Protein AF-A0AA43RHW3-F1 (afdb_monomer_lite)

Secondary structure (DSSP, 8-state):
-----------------SSTTHHHHHHHHHHHHTTT-HHHHHHHHHT--S-HHHHHHHHHHHHHHHHHHHHTT-HHHHHHHHTT--STTHHHHHHHHHHHHHHHHSSHHHHHHHHHHHHHHHHHHHTSTT--HHHHHHHHHHHHGGGGG---S-HHHHHHHHHHHHHHHHHHHHTT-SSHHHHHHHHHHHHHHHHHHHHHHHHHH-TTTT-HHHIIIIITTHHHHHHHHHHHHHHHHHHHHHHHH-S--EEETTEEEEEEE--SSEEEEEEEEEEEE-TTS-EEEEEEEEEEEE-TT-EEEEEEE-S-GGG--EEEEEEEEEEEEEPPP-----HH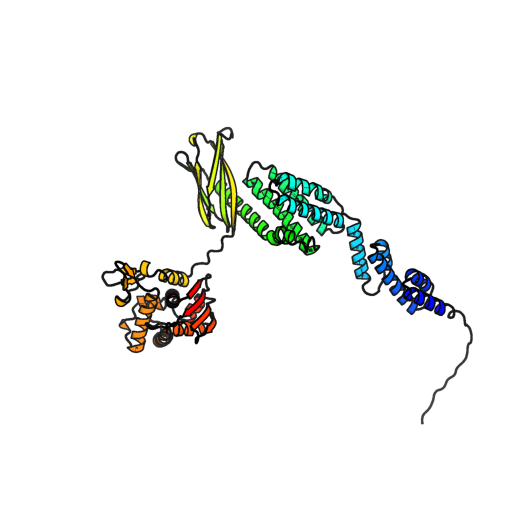HHHHHHHHTGGGGEEEETTEEEETTEEE-GGG-EEETTEEE--TTHHHHHHHHHHHHHHHH--GGG--HHHHHHHHSSSS--TTHHHHHHHHHTTSSTT--HHHHHHHHTTSTTEEEEEETTTTEEEEEES-HHHHHHHHT--HHHHHHHHHHHTTSSEEEEE-SS-EEEEEE-----

Organism: NCBI:txid1944646

pLDDT: mean 90.7, std 13.12, range [27.31, 98.81]

Structure (mmCIF, N/CA/C/O backbone):
data_AF-A0AA43RHW3-F1
#
_entry.id   AF-A0AA43RHW3-F1
#
loop_
_atom_site.group_PDB
_atom_site.id
_atom_site.type_symbol
_atom_site.label_atom_id
_atom_site.label_alt_id
_atom_site.label_comp_id
_atom_site.label_asym_id
_atom_site.label_entity_id
_atom_site.label_seq_id
_atom_site.pdbx_PDB_ins_code
_atom_site.Cartn_x
_atom_site.Cartn_y
_atom_site.Cartn_z
_atom_site.occupancy
_atom_site.B_iso_or_equiv
_atom_site.auth_seq_id
_atom_site.auth_comp_id
_atom_site.auth_asym_id
_atom_site.auth_atom_id
_atom_site.pdbx_PDB_model_num
ATOM 1 N N . MET A 1 1 ? -77.379 -46.612 31.867 1.00 31.59 1 MET A N 1
ATOM 2 C CA . MET A 1 1 ? -76.423 -47.727 31.652 1.00 31.59 1 MET A CA 1
ATOM 3 C C . MET A 1 1 ? -75.062 -47.094 31.439 1.00 31.59 1 MET A C 1
ATOM 5 O O . MET A 1 1 ? -74.975 -46.286 30.538 1.00 31.59 1 MET A O 1
ATOM 9 N N . LYS A 1 2 ? -74.001 -47.296 32.211 1.00 32.94 2 LYS A N 1
ATOM 10 C CA . LYS A 1 2 ? -73.624 -48.220 33.291 1.00 32.94 2 LYS A CA 1
ATOM 11 C C . LYS A 1 2 ? -72.608 -47.404 34.123 1.00 32.94 2 LYS A C 1
ATOM 13 O O . LYS A 1 2 ? -71.744 -46.768 33.540 1.00 32.94 2 LYS A O 1
ATOM 18 N N . SER A 1 3 ? -72.906 -47.149 35.397 1.00 27.31 3 SER A N 1
ATOM 19 C CA . SER A 1 3 ? -72.198 -47.741 36.552 1.00 27.31 3 SER A CA 1
ATOM 20 C C . SER A 1 3 ? -70.749 -47.227 36.695 1.00 27.31 3 SER A C 1
ATOM 22 O O . SER A 1 3 ? -69.872 -47.652 35.960 1.00 27.31 3 SER A O 1
ATOM 24 N N . SER A 1 4 ? -70.497 -46.189 37.498 1.00 28.17 4 SER A N 1
ATOM 25 C CA . SER A 1 4 ? -70.355 -46.209 38.971 1.00 28.17 4 SER A CA 1
ATOM 26 C C . SER A 1 4 ? -68.934 -46.539 39.436 1.00 28.17 4 SER A C 1
ATOM 28 O O . SER A 1 4 ? -68.529 -47.690 39.323 1.00 28.17 4 SER A O 1
ATOM 30 N N . LEU A 1 5 ? -68.274 -45.594 40.113 1.00 28.06 5 LEU A N 1
ATOM 31 C CA . LEU A 1 5 ? -67.716 -45.865 41.440 1.00 28.06 5 LEU A CA 1
ATOM 32 C C . LEU A 1 5 ? -67.494 -44.557 42.218 1.00 28.06 5 LEU A C 1
ATOM 34 O O . LEU A 1 5 ? -66.748 -43.679 41.802 1.00 28.06 5 LEU A O 1
ATOM 38 N N . ARG A 1 6 ? -68.202 -44.440 43.345 1.00 36.53 6 ARG A N 1
ATOM 39 C CA . ARG A 1 6 ? -67.939 -43.512 44.454 1.00 36.53 6 ARG A CA 1
ATOM 40 C C . ARG A 1 6 ? -66.953 -44.187 45.412 1.00 36.53 6 ARG A C 1
ATOM 42 O O . ARG A 1 6 ? -67.079 -45.395 45.555 1.00 36.53 6 ARG A O 1
ATOM 49 N N . ILE A 1 7 ? -66.120 -43.414 46.116 1.00 33.03 7 ILE A N 1
ATOM 50 C CA . ILE A 1 7 ? -65.683 -43.563 47.532 1.00 33.03 7 ILE A CA 1
ATOM 51 C C . ILE A 1 7 ? -64.914 -42.255 47.860 1.00 33.03 7 ILE A C 1
ATOM 53 O O . ILE A 1 7 ? -63.905 -41.983 47.227 1.00 33.03 7 ILE A O 1
ATOM 57 N N . VAL A 1 8 ? -65.536 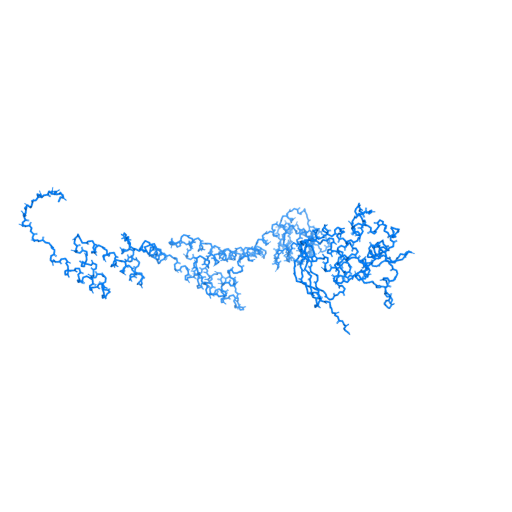-41.245 48.487 1.00 30.84 8 VAL A N 1
ATOM 58 C CA . VAL A 1 8 ? -65.712 -40.968 49.940 1.00 30.84 8 VAL A CA 1
ATOM 59 C C . VAL A 1 8 ? -64.567 -40.110 50.526 1.00 30.84 8 VAL A C 1
ATOM 61 O O . VAL A 1 8 ? -63.441 -40.560 50.681 1.00 30.84 8 VAL A O 1
ATOM 64 N N . PHE A 1 9 ? -64.935 -38.864 50.855 1.00 43.44 9 PHE A N 1
ATOM 65 C CA . PHE A 1 9 ? -64.281 -37.873 51.736 1.00 43.44 9 PHE A CA 1
ATOM 66 C C . PHE A 1 9 ? -63.981 -38.464 53.137 1.00 43.44 9 PHE A C 1
ATOM 68 O O . PHE A 1 9 ? -64.779 -39.292 53.586 1.00 43.44 9 PHE A O 1
ATOM 75 N N . PRO A 1 10 ? -62.952 -38.005 53.891 1.00 41.19 10 PRO A N 1
ATOM 76 C CA . PRO A 1 10 ? -63.237 -36.913 54.838 1.00 41.19 10 PRO A CA 1
ATOM 77 C C . PRO A 1 10 ? -62.076 -35.950 55.206 1.00 41.19 10 PRO A C 1
ATOM 79 O O . PRO A 1 10 ? -60.947 -36.352 55.450 1.00 41.19 10 PRO A O 1
ATOM 82 N N . VAL A 1 11 ? -62.439 -34.664 55.317 1.00 40.78 11 VAL A N 1
ATOM 83 C CA . VAL A 1 11 ? -62.154 -33.704 56.410 1.00 40.78 11 VAL A CA 1
ATOM 84 C C . VAL A 1 11 ? -60.831 -33.846 57.187 1.00 40.78 11 VAL A C 1
ATOM 86 O O . VAL A 1 11 ? -60.722 -34.705 58.057 1.00 40.78 11 VAL A O 1
ATOM 89 N N . LEU A 1 12 ? -59.942 -32.848 57.061 1.00 32.72 12 LEU A N 1
ATOM 90 C CA . LEU A 1 12 ? -59.307 -32.245 58.240 1.00 32.72 12 LEU A CA 1
ATOM 91 C C . LEU A 1 12 ? -58.990 -30.757 58.018 1.00 32.72 12 LEU A C 1
ATOM 93 O O . LEU A 1 12 ? -58.254 -30.364 57.120 1.00 32.72 12 LEU A O 1
ATOM 97 N N . LEU A 1 13 ? -59.609 -29.944 58.865 1.00 44.69 13 LEU A N 1
ATOM 98 C CA . LEU A 1 13 ? -59.435 -28.512 59.041 1.00 44.69 13 LEU A CA 1
ATOM 99 C C . LEU A 1 13 ? -58.277 -28.296 60.035 1.00 44.69 13 LEU A C 1
ATOM 101 O O . LEU A 1 13 ? -58.455 -28.672 61.187 1.00 44.69 13 LEU A O 1
ATOM 105 N N . LEU A 1 14 ? -57.128 -27.756 59.600 1.00 35.38 14 LEU A N 1
ATOM 106 C CA . LEU A 1 14 ? -56.044 -27.093 60.376 1.00 35.38 14 LEU A CA 1
ATOM 107 C C . LEU A 1 14 ? -54.807 -27.033 59.445 1.00 35.38 14 LEU A C 1
ATOM 109 O O . LEU A 1 14 ? -54.350 -28.079 59.015 1.00 35.38 14 LEU A O 1
ATOM 113 N N . ALA A 1 15 ? -54.198 -25.918 59.049 1.00 34.09 15 ALA A N 1
ATOM 114 C CA . ALA A 1 15 ? -54.135 -24.596 59.637 1.00 34.09 15 ALA A CA 1
ATOM 115 C C . ALA A 1 15 ? -54.071 -23.521 58.534 1.00 34.09 15 ALA A C 1
ATOM 117 O O . ALA A 1 15 ? -53.266 -23.590 57.608 1.00 34.09 15 ALA A O 1
ATOM 118 N N . ILE A 1 16 ? -54.888 -22.481 58.691 1.00 49.91 16 ILE A N 1
ATOM 119 C CA . ILE A 1 16 ? -54.478 -21.128 58.316 1.00 49.91 16 ILE A CA 1
ATOM 120 C C . ILE A 1 16 ? -53.223 -20.846 59.138 1.00 49.91 16 ILE A C 1
ATOM 122 O O . ILE A 1 16 ? -53.310 -20.929 60.359 1.00 49.91 16 ILE A O 1
ATOM 126 N N . LEU A 1 17 ? -52.100 -20.581 58.469 1.00 40.50 17 LEU A N 1
ATOM 127 C CA . LEU A 1 17 ? -50.988 -19.712 58.877 1.00 40.50 17 LEU A CA 1
ATOM 128 C C . LEU A 1 17 ? -49.873 -19.875 57.826 1.00 40.50 17 LEU A C 1
ATOM 130 O O . LEU A 1 17 ? -49.027 -20.744 57.985 1.00 40.50 17 LEU A O 1
ATOM 134 N N . LEU A 1 18 ? -49.918 -19.080 56.741 1.00 43.25 18 LEU A N 1
ATOM 135 C CA . LEU A 1 18 ? -48.721 -18.475 56.110 1.00 43.25 18 LEU A CA 1
ATOM 136 C C . LEU A 1 18 ? -49.016 -17.494 54.947 1.00 43.25 18 LEU A C 1
ATOM 138 O O . LEU A 1 18 ? -48.167 -16.667 54.646 1.00 43.25 18 LEU A O 1
ATOM 142 N N . SER A 1 19 ? -50.197 -17.471 54.322 1.00 51.09 19 SER A N 1
ATOM 143 C CA . SER A 1 19 ? -50.361 -16.786 53.017 1.00 51.09 19 SER A CA 1
ATOM 144 C C . SER A 1 19 ? -51.007 -15.386 53.009 1.00 51.09 19 SER A C 1
ATOM 146 O O . SER A 1 19 ? -51.273 -14.852 51.939 1.00 51.09 19 SER A O 1
ATOM 148 N N . GLY A 1 20 ? -51.228 -14.739 54.159 1.00 45.31 20 GLY A N 1
ATOM 149 C CA . GLY A 1 20 ? -51.828 -13.389 54.202 1.00 45.31 20 GLY A CA 1
ATOM 150 C C . GLY A 1 20 ? -50.841 -12.216 54.076 1.00 45.31 20 GLY A C 1
ATOM 151 O O . GLY A 1 20 ? -51.242 -11.117 53.718 1.00 45.31 20 GLY A O 1
ATOM 152 N N . CYS A 1 21 ? -49.555 -12.429 54.375 1.00 53.03 21 CYS A N 1
ATOM 153 C CA . CYS A 1 21 ? -48.547 -11.357 54.422 1.00 53.03 21 CYS A CA 1
ATOM 154 C C . CYS A 1 21 ? -47.697 -11.270 53.136 1.00 53.03 21 CYS A C 1
ATOM 156 O O . CYS A 1 21 ? -47.109 -10.230 52.861 1.00 53.03 21 CYS A O 1
ATOM 158 N N . GLY A 1 22 ? -47.655 -12.343 52.335 1.00 56.84 22 GLY A N 1
ATOM 159 C CA . GLY A 1 22 ? -46.885 -12.396 51.085 1.00 56.84 22 GLY A CA 1
ATOM 160 C C . GLY A 1 22 ? -47.476 -11.539 49.962 1.00 56.84 22 GLY A C 1
ATOM 161 O O . GLY A 1 22 ? -46.732 -10.816 49.313 1.00 56.84 22 GLY A O 1
ATOM 162 N N . SER A 1 23 ? -48.804 -11.545 49.786 1.00 66.50 23 SER A N 1
ATOM 163 C CA . SER A 1 23 ? -49.477 -10.778 48.720 1.00 66.50 23 SER A CA 1
ATOM 164 C C . SER A 1 23 ? -49.301 -9.266 48.885 1.00 66.50 23 SER A C 1
ATOM 166 O O . SER A 1 23 ? -48.880 -8.616 47.940 1.00 66.50 23 SER A O 1
ATOM 168 N N . SER A 1 24 ? -49.495 -8.700 50.085 1.00 81.06 24 SER A N 1
ATOM 169 C CA . SER A 1 24 ? -49.346 -7.242 50.255 1.00 81.06 24 SER A CA 1
ATOM 170 C C . SER A 1 24 ? -47.891 -6.763 50.152 1.00 81.06 24 SER A C 1
ATOM 172 O O . SER A 1 24 ? -47.655 -5.605 49.818 1.00 81.06 24 SER A O 1
ATOM 174 N N . LYS A 1 25 ? -46.911 -7.615 50.487 1.00 87.38 25 LYS A N 1
ATOM 175 C CA . LYS A 1 25 ? -45.484 -7.305 50.303 1.00 87.38 25 LYS A CA 1
ATOM 176 C C . LYS A 1 25 ? -45.087 -7.394 48.836 1.00 87.38 25 LYS A C 1
ATOM 178 O O . LYS A 1 25 ? -44.362 -6.529 48.367 1.00 87.38 25 LYS A O 1
ATOM 183 N N . TYR A 1 26 ? -45.594 -8.400 48.126 1.00 88.69 26 TYR A N 1
ATOM 184 C CA . TYR A 1 26 ? -45.399 -8.531 46.689 1.00 88.69 26 TYR A CA 1
ATOM 185 C C . TYR A 1 26 ? -45.971 -7.317 45.945 1.00 88.69 26 TYR A C 1
ATOM 187 O O . TYR A 1 26 ? -45.236 -6.669 45.214 1.00 88.69 26 TYR A O 1
ATOM 195 N N . ASP A 1 27 ? -47.222 -6.930 46.217 1.00 90.06 27 ASP A N 1
ATOM 196 C CA . ASP A 1 27 ? -47.855 -5.763 45.582 1.00 90.06 27 ASP A CA 1
ATOM 197 C C . ASP A 1 27 ? -47.092 -4.457 45.874 1.00 90.06 27 ASP A C 1
ATOM 199 O O . ASP A 1 27 ? -46.957 -3.599 45.003 1.00 90.06 27 ASP A O 1
ATOM 203 N N . ASN A 1 28 ? -46.545 -4.313 47.089 1.00 93.06 28 ASN A N 1
ATOM 204 C CA . ASN A 1 28 ? -45.672 -3.190 47.434 1.00 93.06 28 ASN A CA 1
ATOM 205 C C . ASN A 1 28 ? -44.384 -3.210 46.598 1.00 93.06 28 ASN A C 1
ATOM 207 O O . ASN A 1 28 ? -44.038 -2.191 46.011 1.00 93.06 28 ASN A O 1
ATOM 211 N N . ALA A 1 29 ? -43.714 -4.360 46.486 1.00 94.00 29 ALA A N 1
ATOM 212 C CA . ALA A 1 29 ? -42.521 -4.477 45.655 1.00 94.00 29 ALA A CA 1
ATOM 213 C C . ALA A 1 29 ? -42.793 -4.136 44.185 1.00 94.00 29 ALA A C 1
ATOM 215 O O . ALA A 1 29 ? -42.025 -3.381 43.600 1.00 94.00 29 ALA A O 1
ATOM 216 N N . ILE A 1 30 ? -43.903 -4.614 43.609 1.00 94.12 30 ILE A N 1
ATOM 217 C CA . ILE A 1 30 ? -44.295 -4.248 42.240 1.00 94.12 30 ILE A CA 1
ATOM 218 C C . ILE A 1 30 ? -44.500 -2.736 42.125 1.00 94.12 30 ILE A C 1
ATOM 220 O O . ILE A 1 30 ? -43.945 -2.115 41.228 1.00 94.12 30 ILE A O 1
ATOM 224 N N . SER A 1 31 ? -45.190 -2.113 43.086 1.00 95.50 31 SER A N 1
ATOM 225 C CA . SER A 1 31 ? -45.336 -0.655 43.104 1.00 95.50 31 SER A CA 1
ATOM 226 C C . SER A 1 31 ? -43.999 0.089 43.213 1.00 95.50 31 SER A C 1
ATOM 228 O O . SER A 1 31 ? -43.922 1.219 42.737 1.00 95.50 31 SER A O 1
ATOM 230 N N . GLN A 1 32 ? -42.980 -0.479 43.868 1.00 97.25 32 GLN A N 1
ATOM 231 C CA . GLN A 1 32 ? -41.633 0.100 43.901 1.00 97.25 32 GLN A CA 1
ATOM 232 C C . GLN A 1 32 ? -40.941 -0.036 42.539 1.00 97.25 32 GLN A C 1
ATOM 234 O O . GLN A 1 32 ? -40.352 0.935 42.074 1.00 97.25 32 GLN A O 1
ATOM 239 N N . MET A 1 33 ? -41.062 -1.190 41.871 1.00 96.62 33 MET A N 1
ATOM 240 C CA . MET A 1 33 ? -40.545 -1.388 40.508 1.00 96.62 33 MET A CA 1
ATOM 241 C C . MET A 1 33 ? -41.189 -0.418 39.513 1.00 96.62 33 MET A C 1
ATOM 243 O O . MET A 1 33 ? -40.479 0.219 38.745 1.00 96.62 33 MET A O 1
ATOM 247 N N . ASP A 1 34 ? -42.511 -0.227 39.582 1.00 95.12 34 ASP A N 1
ATOM 248 C CA . ASP A 1 34 ? -43.250 0.718 38.729 1.00 95.12 34 ASP A CA 1
ATOM 249 C C . ASP A 1 34 ? -42.804 2.181 38.932 1.00 95.12 34 ASP A C 1
ATOM 251 O O . ASP A 1 34 ? -43.022 3.032 38.071 1.00 95.12 34 ASP A O 1
ATOM 255 N N . GLN A 1 35 ? -42.183 2.485 40.078 1.00 95.69 35 GLN A N 1
ATOM 256 C CA . GLN A 1 35 ? -41.604 3.793 40.404 1.00 95.69 35 GLN A CA 1
ATOM 257 C C . GLN A 1 35 ? -40.108 3.893 40.059 1.00 95.69 35 GLN A C 1
ATOM 259 O O . GLN A 1 35 ? -39.516 4.943 40.294 1.00 95.69 35 GLN A O 1
ATOM 264 N N . GLY A 1 36 ? -39.495 2.827 39.530 1.00 94.69 36 GLY A N 1
ATOM 265 C CA . GLY A 1 36 ? -38.054 2.738 39.273 1.00 94.69 36 GLY A CA 1
ATOM 266 C C . GLY A 1 36 ? -37.202 2.492 40.524 1.00 94.69 36 GLY A C 1
ATOM 267 O O . GLY A 1 36 ? -35.982 2.522 40.455 1.00 94.69 36 GLY A O 1
ATOM 268 N N . ASN A 1 37 ? -37.805 2.226 41.686 1.00 96.62 37 ASN A N 1
ATOM 269 C CA . ASN A 1 37 ? -37.079 1.993 42.937 1.00 96.62 37 ASN A CA 1
ATOM 270 C C . ASN A 1 37 ? -36.642 0.521 43.051 1.00 96.62 37 ASN A C 1
ATOM 272 O O . ASN A 1 37 ? -37.075 -0.204 43.955 1.00 96.62 37 ASN A O 1
ATOM 276 N N . TYR A 1 38 ? -35.805 0.052 42.124 1.00 97.06 38 TYR A N 1
ATOM 277 C CA . TYR A 1 38 ? -35.480 -1.372 41.994 1.00 97.06 38 TYR A CA 1
ATOM 278 C C . TYR A 1 38 ? -34.741 -1.955 43.201 1.00 97.06 38 TYR A C 1
ATOM 280 O O . TYR A 1 38 ? -35.022 -3.094 43.569 1.00 97.06 38 TYR A O 1
ATOM 288 N N . GLN A 1 39 ? -33.882 -1.189 43.885 1.00 96.88 39 GLN A N 1
ATOM 289 C CA . GLN A 1 39 ? -33.220 -1.659 45.111 1.00 96.88 39 GLN A CA 1
ATOM 290 C C . GLN A 1 39 ? -34.231 -1.874 46.245 1.00 96.88 39 GLN A C 1
ATOM 292 O O . GLN A 1 39 ? -34.225 -2.912 46.903 1.00 96.88 39 GLN A O 1
ATOM 297 N N . ALA A 1 40 ? -35.163 -0.932 46.432 1.00 95.88 40 ALA A N 1
ATOM 298 C CA . ALA A 1 40 ? -36.219 -1.070 47.434 1.00 95.88 40 ALA A CA 1
ATOM 299 C C . ALA A 1 40 ? -37.149 -2.254 47.114 1.00 95.88 40 ALA A C 1
ATOM 301 O O . ALA A 1 40 ? -37.562 -2.984 48.016 1.00 95.88 40 ALA A O 1
ATOM 302 N N . ALA A 1 41 ? -37.464 -2.471 45.834 1.00 96.38 41 ALA A N 1
ATOM 303 C CA . ALA A 1 41 ? -38.220 -3.637 45.391 1.00 96.38 41 ALA A CA 1
ATOM 304 C C . ALA A 1 41 ? -37.462 -4.950 45.651 1.00 96.38 41 ALA A C 1
ATOM 306 O O . ALA A 1 41 ? -38.045 -5.886 46.202 1.00 96.38 41 ALA A O 1
ATOM 307 N N . LEU A 1 42 ? -36.169 -5.006 45.314 1.00 95.75 42 LEU A N 1
ATOM 308 C CA . LEU A 1 42 ? -35.294 -6.161 45.521 1.00 95.75 42 LEU A CA 1
ATOM 309 C C . LEU A 1 42 ? -35.235 -6.567 46.999 1.00 95.75 42 LEU A C 1
ATOM 311 O O . LEU A 1 42 ? -35.382 -7.752 47.317 1.00 95.75 42 LEU A O 1
ATOM 315 N N . ASP A 1 43 ? -35.090 -5.594 47.900 1.00 95.31 43 ASP A N 1
ATOM 316 C CA . ASP A 1 43 ? -35.062 -5.818 49.348 1.00 95.31 43 ASP A CA 1
ATOM 317 C C . ASP A 1 43 ? -36.384 -6.426 49.855 1.00 95.31 43 ASP A C 1
ATOM 319 O O . ASP A 1 43 ? -36.387 -7.365 50.659 1.00 95.31 43 ASP A O 1
ATOM 323 N N . ILE A 1 44 ? -37.528 -5.928 49.362 1.00 94.38 44 ILE A N 1
ATOM 324 C CA . ILE A 1 44 ? -38.856 -6.450 49.724 1.00 94.38 44 ILE A CA 1
ATOM 325 C C . ILE A 1 44 ? -39.052 -7.870 49.171 1.00 94.38 44 ILE A C 1
ATOM 327 O O . ILE A 1 44 ? -39.511 -8.748 49.910 1.00 94.38 44 ILE A O 1
ATOM 331 N N . LEU A 1 45 ? -38.711 -8.105 47.898 1.00 93.12 45 LEU A N 1
ATOM 332 C CA . LEU A 1 45 ? -38.889 -9.393 47.215 1.00 93.12 45 LEU A CA 1
ATOM 333 C C . LEU A 1 45 ? -38.009 -10.491 47.816 1.00 93.12 45 LEU A C 1
ATOM 335 O O . LEU A 1 45 ? -38.490 -11.607 48.014 1.00 93.12 45 LEU A O 1
ATOM 339 N N . SER A 1 46 ? -36.765 -10.172 48.182 1.00 91.06 46 SER A N 1
ATOM 340 C CA . SER A 1 46 ? -35.825 -11.113 48.813 1.00 91.06 46 SER A CA 1
ATOM 341 C C . SER A 1 46 ? -36.328 -11.640 50.165 1.00 91.06 46 SER A C 1
ATOM 343 O O . SER A 1 46 ? -35.933 -12.716 50.613 1.00 91.06 46 SER A O 1
ATOM 345 N N . GLY A 1 47 ? -37.246 -10.913 50.813 1.00 89.44 47 GLY A N 1
ATOM 346 C CA . GLY A 1 47 ? -37.924 -11.341 52.037 1.00 89.44 47 GLY A CA 1
ATOM 347 C C . GLY A 1 47 ? -39.121 -12.285 51.831 1.00 89.44 47 GLY A C 1
ATOM 348 O O . GLY A 1 47 ? -39.721 -12.709 52.825 1.00 89.44 47 GLY A O 1
ATOM 349 N N . ILE A 1 48 ? -39.513 -12.596 50.588 1.00 88.75 48 ILE A N 1
ATOM 350 C CA . ILE A 1 48 ? -40.654 -13.466 50.254 1.00 88.75 48 ILE A CA 1
ATOM 351 C C . ILE A 1 48 ? -40.144 -14.882 49.942 1.00 88.75 48 ILE A C 1
ATOM 353 O O . ILE A 1 48 ? -39.551 -15.128 48.897 1.00 88.75 48 ILE A O 1
ATOM 357 N N . THR A 1 49 ? -40.398 -15.853 50.826 1.00 76.94 49 THR A N 1
ATOM 358 C CA . THR A 1 49 ? -39.952 -17.245 50.635 1.00 76.94 49 THR A CA 1
ATOM 359 C C . THR A 1 49 ? -40.989 -18.102 49.899 1.00 76.94 49 THR A C 1
ATOM 361 O O . THR A 1 49 ? -42.187 -18.024 50.169 1.00 76.94 49 THR A O 1
ATOM 364 N N . GLY A 1 50 ? -40.530 -18.959 48.978 1.00 69.25 50 GLY A N 1
ATOM 365 C CA . GLY A 1 50 ? -41.367 -19.972 48.313 1.00 69.25 50 GLY A CA 1
ATOM 366 C C . GLY A 1 50 ? -42.374 -19.440 47.284 1.00 69.25 50 GLY A C 1
ATOM 367 O O . GLY A 1 50 ? -43.322 -20.151 46.958 1.00 69.25 50 GLY A O 1
ATOM 368 N N . HIS A 1 51 ? -42.196 -18.209 46.789 1.00 74.88 51 HIS A N 1
ATOM 369 C CA . HIS A 1 51 ? -43.072 -17.592 45.789 1.00 74.88 51 HIS A CA 1
ATOM 370 C C . HIS A 1 51 ? -42.350 -17.464 44.440 1.00 74.88 51 HIS A C 1
ATOM 372 O O . HIS A 1 51 ? -41.484 -16.610 44.278 1.00 74.88 51 HIS A O 1
ATOM 378 N N . GLU A 1 52 ? -42.719 -18.298 43.467 1.00 71.69 52 GLU A N 1
ATOM 379 C CA . GLU A 1 52 ? -42.075 -18.375 42.143 1.00 71.69 52 GLU A CA 1
ATOM 380 C C . GLU A 1 52 ? -42.039 -17.017 41.422 1.00 71.69 52 GLU A C 1
ATOM 382 O O . GLU A 1 52 ? -40.979 -16.572 40.992 1.00 71.69 52 GLU A O 1
ATOM 387 N N . ASN A 1 53 ? -43.147 -16.266 41.432 1.00 82.50 53 ASN A N 1
ATOM 388 C CA . ASN A 1 53 ? -43.179 -14.934 40.815 1.00 82.50 53 ASN A CA 1
ATOM 389 C C . ASN A 1 53 ? -42.282 -13.908 41.531 1.00 82.50 53 ASN A C 1
ATOM 391 O O . ASN A 1 53 ? -41.983 -12.869 40.955 1.00 82.50 53 ASN A O 1
ATOM 395 N N . ALA A 1 54 ? -41.909 -14.134 42.799 1.00 88.44 54 ALA A N 1
ATOM 396 C CA . ALA A 1 54 ? -40.979 -13.240 43.492 1.00 88.44 54 ALA A CA 1
ATOM 397 C C . ALA A 1 54 ? -39.538 -13.495 43.033 1.00 88.44 54 ALA A C 1
ATOM 399 O O . ALA A 1 54 ? -38.792 -12.539 42.867 1.00 88.44 54 ALA A O 1
ATOM 400 N N . ALA A 1 55 ? -39.176 -14.754 42.757 1.00 88.62 55 ALA A N 1
ATOM 401 C CA . ALA A 1 55 ? -37.869 -15.102 42.202 1.00 88.62 55 ALA A CA 1
ATOM 402 C C . ALA A 1 55 ? -37.652 -14.470 40.818 1.00 88.62 55 ALA A C 1
ATOM 404 O O . ALA A 1 55 ? -36.600 -13.887 40.577 1.00 88.62 55 ALA A O 1
ATOM 405 N N . GLU A 1 56 ? -38.668 -14.502 39.952 1.00 91.62 56 GLU A N 1
ATOM 406 C CA . GLU A 1 56 ? -38.583 -13.859 38.634 1.00 91.62 56 GLU A CA 1
ATOM 407 C C . GLU A 1 56 ? -38.453 -12.332 38.746 1.00 91.62 56 GLU A C 1
ATOM 409 O O . GLU A 1 56 ? -37.604 -11.718 38.106 1.00 91.62 56 GLU A O 1
ATOM 414 N N . LYS A 1 57 ? -39.216 -11.700 39.649 1.00 94.50 57 LYS A N 1
ATOM 415 C CA . LYS A 1 57 ? -39.111 -10.252 39.883 1.00 94.50 57 LYS A CA 1
ATOM 416 C C . LYS A 1 57 ? -37.781 -9.829 40.511 1.00 94.50 57 LYS A C 1
ATOM 418 O O . LYS A 1 57 ? -37.309 -8.736 40.227 1.00 94.50 57 LYS A O 1
ATOM 423 N N . ILE A 1 58 ? -37.140 -10.691 41.304 1.00 95.06 58 ILE A N 1
ATOM 424 C CA . ILE A 1 58 ? -35.770 -10.460 41.792 1.00 95.06 58 ILE A CA 1
ATOM 425 C C . ILE A 1 58 ? -34.789 -10.379 40.620 1.00 95.06 58 ILE A C 1
ATOM 427 O O . ILE A 1 58 ? -33.941 -9.487 40.619 1.00 95.06 58 ILE A O 1
ATOM 431 N N . LYS A 1 59 ? -34.914 -11.268 39.623 1.00 96.25 59 LYS A N 1
ATOM 432 C CA . LYS A 1 59 ? -34.084 -11.222 38.411 1.00 96.25 59 LYS A CA 1
ATOM 433 C C . LYS A 1 59 ? -34.288 -9.911 37.649 1.00 96.25 59 LYS A C 1
ATOM 435 O O . LYS A 1 59 ? -33.309 -9.243 37.335 1.00 96.25 59 LYS A O 1
ATOM 440 N N . GLU A 1 60 ? -35.543 -9.500 37.446 1.00 96.81 60 GLU A N 1
ATOM 441 C CA . GLU A 1 60 ? -35.882 -8.206 36.832 1.00 96.81 60 GLU A CA 1
ATOM 442 C C . GLU A 1 60 ? -35.256 -7.015 37.576 1.00 96.81 60 GLU A C 1
ATOM 444 O O . GLU A 1 60 ? -34.660 -6.147 36.940 1.00 96.81 60 GLU A O 1
ATOM 449 N N . CYS A 1 61 ? -35.355 -6.974 38.912 1.00 97.38 61 CYS A N 1
ATOM 450 C CA . CYS A 1 61 ? -34.752 -5.907 39.714 1.00 97.38 61 CYS A CA 1
ATOM 451 C C . CYS A 1 61 ? -33.224 -5.892 39.606 1.00 97.38 61 CYS A C 1
ATOM 453 O O . CYS A 1 61 ? -32.653 -4.824 39.415 1.00 97.38 61 CYS A O 1
ATOM 455 N N . LYS A 1 62 ? -32.561 -7.052 39.720 1.00 97.94 62 LYS A N 1
ATOM 456 C CA . LYS A 1 62 ? -31.098 -7.146 39.585 1.00 97.94 62 LYS A CA 1
ATOM 457 C C . LYS A 1 62 ? -30.630 -6.680 38.210 1.00 97.94 62 LYS A C 1
ATOM 459 O O . LYS A 1 62 ? -29.686 -5.909 38.129 1.00 97.94 62 LYS A O 1
ATOM 464 N N . TYR A 1 63 ? -31.323 -7.101 37.155 1.00 98.31 63 TYR A N 1
ATOM 465 C CA . TYR A 1 63 ? -31.030 -6.673 35.792 1.00 98.31 63 TYR A CA 1
ATOM 466 C C . TYR A 1 63 ? -31.154 -5.153 35.632 1.00 98.31 63 TYR A C 1
ATOM 468 O O . TYR A 1 63 ? -30.274 -4.521 35.055 1.00 98.31 63 TYR A O 1
ATOM 476 N N . ALA A 1 64 ? -32.224 -4.548 36.159 1.00 98.00 64 ALA A N 1
ATOM 477 C CA . ALA A 1 64 ? -32.409 -3.099 36.107 1.00 98.00 64 ALA A CA 1
ATOM 478 C C . ALA A 1 64 ? -31.317 -2.345 36.886 1.00 98.00 64 ALA A C 1
ATOM 480 O O . ALA A 1 64 ? -30.743 -1.405 36.351 1.00 98.00 64 ALA A O 1
ATOM 481 N N . LEU A 1 65 ? -30.975 -2.801 38.095 1.00 98.12 65 LEU A N 1
ATOM 482 C CA . LEU A 1 65 ? -29.905 -2.211 38.910 1.00 98.12 65 LEU A CA 1
ATOM 483 C C . LEU A 1 65 ? -28.524 -2.341 38.258 1.00 98.12 65 LEU A C 1
ATOM 485 O O . LEU A 1 65 ? -27.741 -1.400 38.299 1.00 98.12 65 LEU A O 1
ATOM 489 N N . GLY A 1 66 ? -28.230 -3.482 37.628 1.00 98.06 66 GLY A N 1
ATOM 490 C CA . GLY A 1 66 ? -26.995 -3.664 36.868 1.00 98.06 66 GLY A CA 1
ATOM 491 C C . GLY A 1 66 ? -26.896 -2.687 35.693 1.00 98.06 66 GLY A C 1
ATOM 492 O O . GLY A 1 66 ? -25.856 -2.071 35.497 1.00 98.06 66 GLY A O 1
ATOM 493 N N . ASN A 1 67 ? -27.996 -2.463 34.968 1.00 98.25 67 ASN A N 1
ATOM 494 C CA . ASN A 1 67 ? -28.047 -1.461 33.898 1.00 98.25 67 ASN A CA 1
ATOM 495 C C . ASN A 1 67 ? -27.932 -0.018 34.419 1.00 98.25 67 ASN A C 1
ATOM 497 O O . ASN A 1 67 ? -27.291 0.812 33.780 1.00 98.25 67 ASN A O 1
ATOM 501 N N . GLU A 1 68 ? -28.526 0.297 35.574 1.00 98.19 68 GLU A N 1
ATOM 502 C CA . GLU A 1 68 ? -28.339 1.597 36.235 1.00 98.19 68 GLU A CA 1
ATOM 503 C C . GLU A 1 68 ? -26.874 1.822 36.627 1.00 98.19 68 GLU A C 1
ATOM 505 O O . GLU A 1 68 ? -26.361 2.926 36.457 1.00 98.19 68 GLU A O 1
ATOM 510 N N . ALA A 1 69 ? -26.193 0.774 37.099 1.00 98.19 69 ALA A N 1
ATOM 511 C CA . ALA A 1 69 ? -24.775 0.818 37.428 1.00 98.19 69 ALA A CA 1
ATOM 512 C C . ALA A 1 69 ? -23.888 0.975 36.179 1.00 98.19 69 ALA A C 1
ATOM 514 O O . ALA A 1 69 ? -22.985 1.805 36.206 1.00 98.19 69 ALA A O 1
ATOM 515 N N . ILE A 1 70 ? -24.192 0.285 35.066 1.00 98.06 70 ILE A N 1
ATOM 516 C CA . ILE A 1 70 ? -23.535 0.508 33.759 1.00 98.06 70 ILE A CA 1
ATOM 517 C C . ILE A 1 70 ? -23.664 1.972 33.333 1.00 98.06 70 ILE A C 1
ATOM 519 O O . ILE A 1 70 ? -22.674 2.609 32.995 1.00 98.06 70 ILE A O 1
ATOM 523 N N . ALA A 1 71 ? -24.875 2.534 33.382 1.00 97.38 71 ALA A N 1
ATOM 524 C CA . ALA A 1 71 ? -25.116 3.923 32.986 1.00 97.38 71 ALA A CA 1
ATOM 525 C C . ALA A 1 71 ? -24.398 4.950 33.885 1.00 97.38 71 ALA A C 1
ATOM 527 O O . ALA A 1 71 ? -24.254 6.110 33.499 1.00 97.38 71 ALA A O 1
ATOM 528 N N . ALA A 1 72 ? -23.986 4.536 35.084 1.00 97.19 72 ALA A N 1
ATOM 529 C CA . ALA A 1 72 ? -23.196 5.326 36.019 1.00 97.19 72 ALA A CA 1
ATOM 530 C C . ALA A 1 72 ? -21.689 5.003 35.970 1.00 97.19 72 ALA A C 1
ATOM 532 O O . ALA A 1 72 ? -20.949 5.578 36.768 1.00 97.19 72 ALA A O 1
ATOM 533 N N . GLU A 1 73 ? -21.256 4.092 35.088 1.00 96.88 73 GLU A N 1
ATOM 534 C CA . GLU A 1 73 ? -19.887 3.553 35.007 1.00 96.88 73 GLU A CA 1
ATOM 535 C C . GLU A 1 73 ? -19.398 2.937 36.341 1.00 96.88 73 GLU A C 1
ATOM 537 O O . GLU A 1 73 ? -18.202 2.841 36.616 1.00 96.88 73 GLU A O 1
ATOM 542 N N . ASP A 1 74 ? -20.327 2.492 37.199 1.00 97.50 74 ASP A N 1
ATOM 543 C CA . ASP A 1 74 ? -20.027 1.772 38.442 1.00 97.50 74 ASP A CA 1
ATOM 544 C C . ASP A 1 74 ? -19.911 0.271 38.150 1.00 97.50 74 ASP A C 1
ATOM 546 O O . ASP A 1 74 ? -20.811 -0.534 38.423 1.00 97.50 74 ASP A O 1
ATOM 550 N N . TRP A 1 75 ? -18.786 -0.098 37.537 1.00 97.81 75 TRP A N 1
ATOM 551 C CA . TRP A 1 75 ? -18.556 -1.452 37.041 1.00 97.81 75 TRP A CA 1
ATOM 552 C C . TRP A 1 75 ? -18.564 -2.510 38.144 1.00 97.81 75 TRP A C 1
ATOM 554 O O . TRP A 1 75 ? -19.068 -3.609 37.929 1.00 97.81 75 TRP A O 1
ATOM 564 N N . ASP A 1 76 ? -18.066 -2.193 39.342 1.00 97.88 76 ASP A N 1
ATOM 565 C CA . ASP A 1 76 ? -18.105 -3.107 40.488 1.00 97.88 76 ASP A CA 1
ATOM 566 C C . ASP A 1 76 ? -19.544 -3.457 40.885 1.00 97.88 76 ASP A C 1
ATOM 568 O O . ASP A 1 76 ? -19.880 -4.631 41.089 1.00 97.88 76 ASP A O 1
ATOM 572 N N . THR A 1 77 ? -20.412 -2.446 40.967 1.00 97.62 77 THR A N 1
ATOM 573 C CA . THR A 1 77 ? -21.829 -2.649 41.283 1.00 97.62 77 THR A CA 1
ATOM 574 C C . THR A 1 77 ? -22.549 -3.387 40.154 1.00 97.62 77 THR A C 1
ATOM 576 O O . THR A 1 77 ? -23.317 -4.315 40.427 1.00 97.62 77 THR A O 1
ATOM 579 N N . ALA A 1 78 ? -22.269 -3.049 38.892 1.00 98.12 78 ALA A N 1
ATOM 580 C CA . ALA A 1 78 ? -22.833 -3.743 37.737 1.00 98.12 78 ALA A CA 1
ATOM 581 C C . ALA A 1 78 ? -22.457 -5.235 37.732 1.00 98.12 78 ALA A C 1
ATOM 583 O O . ALA A 1 78 ? -23.341 -6.097 37.718 1.00 98.12 78 ALA A O 1
ATOM 584 N N . ILE A 1 79 ? -21.161 -5.549 37.855 1.00 98.31 79 ILE A N 1
ATOM 585 C CA . ILE A 1 79 ? -20.635 -6.920 37.947 1.00 98.31 79 ILE A CA 1
ATOM 586 C C . ILE A 1 79 ? -21.307 -7.671 39.095 1.00 98.31 79 ILE A C 1
ATOM 588 O O . ILE A 1 79 ? -21.734 -8.806 38.909 1.00 98.31 79 ILE A O 1
ATOM 592 N N . SER A 1 80 ? -21.458 -7.055 40.270 1.00 97.81 80 SER A N 1
ATOM 593 C CA . SER A 1 80 ? -22.127 -7.671 41.425 1.00 97.81 80 SER A CA 1
ATOM 594 C C . SER A 1 80 ? -23.593 -8.035 41.145 1.00 97.81 80 SER A C 1
ATOM 596 O O . SER A 1 80 ? -24.068 -9.095 41.561 1.00 97.81 80 SER A O 1
ATOM 598 N N . HIS A 1 81 ? -24.325 -7.185 40.419 1.00 97.81 81 HIS A N 1
ATOM 599 C CA . HIS A 1 81 ? -25.721 -7.447 40.068 1.00 97.81 81 HIS A CA 1
ATOM 600 C C . HIS A 1 81 ? -25.891 -8.515 38.984 1.00 97.81 81 HIS A C 1
ATOM 602 O O . HIS A 1 81 ? -26.872 -9.267 39.044 1.00 97.81 81 HIS A O 1
ATOM 608 N N . PHE A 1 82 ? -24.949 -8.604 38.042 1.00 98.25 82 PHE A N 1
ATOM 609 C CA . PHE A 1 82 ? -24.964 -9.603 36.972 1.00 98.25 82 PHE A CA 1
ATOM 610 C C . PHE A 1 82 ? -24.294 -10.931 37.351 1.00 98.25 82 PHE A C 1
ATOM 612 O O . PHE A 1 82 ? -24.641 -11.958 36.776 1.00 98.25 82 PHE A O 1
ATOM 619 N N . SER A 1 83 ? -23.408 -10.949 38.354 1.00 94.25 83 SER A N 1
ATOM 620 C CA . SER A 1 83 ? -22.766 -12.171 38.856 1.00 94.25 83 SER A CA 1
ATOM 621 C C . SER A 1 83 ? -23.831 -13.180 39.303 1.00 94.25 83 SER A C 1
ATOM 623 O O . SER A 1 83 ? -24.584 -12.934 40.249 1.00 94.25 83 SER A O 1
ATOM 625 N N . ASP A 1 84 ? -23.907 -14.310 38.596 1.00 89.88 84 ASP A N 1
ATOM 626 C CA . ASP A 1 84 ? -24.889 -15.393 38.767 1.00 89.88 84 ASP A CA 1
ATOM 627 C C . ASP A 1 84 ? -26.338 -15.062 38.351 1.00 89.88 84 ASP A C 1
ATOM 629 O O . ASP A 1 84 ? -27.285 -15.762 38.741 1.00 89.88 84 ASP A O 1
ATOM 633 N N . LEU A 1 85 ? -26.556 -13.995 37.577 1.00 96.44 85 LEU A N 1
ATOM 634 C CA . LEU A 1 85 ? -27.868 -13.688 37.020 1.00 96.44 85 LEU A CA 1
ATOM 635 C C . LEU A 1 85 ? -28.076 -14.453 35.708 1.00 96.44 85 LEU A C 1
ATOM 637 O O . LEU A 1 85 ? -27.491 -14.111 34.696 1.00 96.44 85 LEU A O 1
ATOM 641 N N . ASP A 1 86 ? -28.972 -15.440 35.712 1.00 95.88 86 ASP A N 1
ATOM 642 C CA . ASP A 1 86 ? -29.484 -16.089 34.494 1.00 95.88 86 ASP A CA 1
ATOM 643 C C . ASP A 1 86 ? -30.778 -15.381 34.052 1.00 95.88 86 ASP A C 1
ATOM 645 O O . ASP A 1 86 ? -31.890 -15.770 34.457 1.00 95.88 86 ASP A O 1
ATOM 649 N N . TYR A 1 87 ? -30.633 -14.250 33.348 1.00 96.94 87 TYR A N 1
ATOM 650 C CA . TYR A 1 87 ? -31.752 -13.423 32.894 1.00 96.94 87 TYR A CA 1
ATOM 651 C C . TYR A 1 87 ? -31.398 -12.526 31.698 1.00 96.94 87 TYR A C 1
ATOM 653 O O . TYR A 1 87 ? -30.680 -11.539 31.841 1.00 96.94 87 TYR A O 1
ATOM 661 N N . LYS A 1 88 ? -32.031 -12.794 30.548 1.00 97.06 88 LYS A N 1
ATOM 662 C CA . LYS A 1 88 ? -31.797 -12.078 29.280 1.00 97.06 88 LYS A CA 1
ATOM 663 C C . LYS A 1 88 ? -30.320 -12.171 28.853 1.00 97.06 88 LYS A C 1
ATOM 665 O O . LYS A 1 88 ? -29.793 -13.271 28.795 1.00 97.06 88 LYS A O 1
ATOM 670 N N . ASP A 1 89 ? -29.709 -11.039 28.535 1.00 97.69 89 ASP A N 1
ATOM 671 C CA . ASP A 1 89 ? -28.330 -10.789 28.107 1.00 97.69 89 ASP A CA 1
ATOM 672 C C . ASP A 1 89 ? -27.391 -10.486 29.292 1.00 97.69 89 ASP A C 1
ATOM 674 O O . ASP A 1 89 ? -26.343 -9.874 29.127 1.00 97.69 89 ASP A O 1
ATOM 678 N N . SER A 1 90 ? -27.749 -10.893 30.514 1.00 97.44 90 SER A N 1
ATOM 679 C CA . SER A 1 90 ? -26.949 -10.639 31.720 1.00 97.44 90 SER A CA 1
ATOM 680 C C . SER A 1 90 ? -25.521 -11.182 31.651 1.00 97.44 90 SER A C 1
ATOM 682 O O . SER A 1 90 ? -24.623 -10.540 32.190 1.00 97.44 90 SER A O 1
ATOM 684 N N . ASP A 1 91 ? -25.304 -12.321 30.989 1.00 97.19 91 ASP A N 1
ATOM 685 C CA . ASP A 1 91 ? -23.965 -12.890 30.796 1.00 97.19 91 ASP A CA 1
ATOM 686 C C . ASP A 1 91 ? -23.109 -12.005 29.870 1.00 97.19 91 ASP A C 1
ATOM 688 O O . ASP A 1 91 ? -21.950 -11.733 30.177 1.00 97.19 91 ASP A O 1
ATOM 692 N N . GLU A 1 92 ? -23.697 -11.486 28.785 1.00 97.81 92 GLU A N 1
ATOM 693 C CA . GLU A 1 92 ? -23.032 -10.565 27.846 1.00 97.81 92 GLU A CA 1
ATOM 694 C C . GLU A 1 92 ? -22.715 -9.222 28.525 1.00 97.81 92 GLU A C 1
ATOM 696 O O . GLU A 1 92 ? -21.618 -8.681 28.385 1.00 97.81 92 GLU A O 1
ATOM 701 N N . LEU A 1 93 ? -23.647 -8.701 29.330 1.00 98.00 93 LEU A N 1
ATOM 702 C CA . LEU A 1 93 ? -23.437 -7.476 30.106 1.00 98.00 93 LEU A CA 1
ATOM 703 C C . LEU A 1 93 ? -22.370 -7.653 31.193 1.00 98.00 93 LEU A C 1
ATOM 705 O O . LEU A 1 93 ? -21.614 -6.719 31.459 1.00 98.00 93 LEU A O 1
ATOM 709 N N . LEU A 1 94 ? -22.286 -8.831 31.821 1.00 97.94 94 LEU A N 1
ATOM 710 C CA . LEU A 1 94 ? -21.247 -9.149 32.803 1.00 97.94 94 LEU A CA 1
ATOM 711 C C . LEU A 1 94 ? -19.855 -9.160 32.163 1.00 97.94 94 LEU A C 1
ATOM 713 O O . LEU A 1 94 ? -18.912 -8.619 32.748 1.00 97.94 94 LEU A O 1
ATOM 717 N N . GLU A 1 95 ? -19.730 -9.763 30.979 1.00 97.62 95 GLU A N 1
ATOM 718 C CA . GLU A 1 95 ? -18.495 -9.750 30.194 1.00 97.62 95 GLU A CA 1
ATOM 719 C C . GLU A 1 95 ? -18.110 -8.316 29.821 1.00 97.62 95 GLU A C 1
ATOM 721 O O . GLU A 1 95 ? -17.001 -7.888 30.140 1.00 97.62 95 GLU A O 1
ATOM 726 N N . HIS A 1 96 ? -19.050 -7.536 29.278 1.00 96.88 96 HIS A N 1
ATOM 727 C CA . HIS A 1 96 ? -18.836 -6.122 28.964 1.00 96.88 96 HIS A CA 1
ATOM 728 C C . HIS A 1 96 ? -18.349 -5.323 30.183 1.00 96.88 96 HIS A C 1
ATOM 730 O O . HIS A 1 96 ? -17.299 -4.692 30.116 1.00 96.88 96 HIS A O 1
ATOM 736 N N . CYS A 1 97 ? -19.034 -5.407 31.330 1.00 97.94 97 CYS A N 1
ATOM 737 C CA . CYS A 1 97 ? -18.628 -4.684 32.542 1.00 97.94 97 CYS A CA 1
ATOM 738 C C . CYS A 1 97 ? -17.243 -5.109 33.046 1.00 97.94 97 CYS A C 1
ATOM 740 O O . CYS A 1 97 ? -16.490 -4.285 33.563 1.00 97.94 97 CYS A O 1
ATOM 742 N N . SER A 1 98 ? -16.913 -6.399 32.933 1.00 97.69 98 SER A N 1
ATOM 743 C CA . SER A 1 98 ? -15.606 -6.921 33.345 1.00 97.69 98 SER A CA 1
ATOM 744 C C . SER A 1 98 ? -14.488 -6.363 32.467 1.00 97.69 98 SER A C 1
ATOM 746 O O . SER A 1 98 ? -13.440 -5.985 32.994 1.00 97.69 98 SER A O 1
ATOM 748 N N . THR A 1 99 ? -14.737 -6.261 31.160 1.00 97.25 99 THR A N 1
ATOM 749 C CA . THR A 1 99 ? -13.831 -5.631 30.196 1.00 97.25 99 THR A CA 1
ATOM 750 C C . THR A 1 99 ? -13.667 -4.141 30.474 1.00 97.25 99 THR A C 1
ATOM 752 O O . THR A 1 99 ? -12.543 -3.690 30.671 1.00 97.25 99 THR A O 1
ATOM 755 N N . GLU A 1 100 ? -14.765 -3.390 30.587 1.00 97.69 100 GLU A N 1
ATOM 756 C CA . GLU A 1 100 ? -14.739 -1.944 30.848 1.00 97.69 100 GLU A CA 1
ATOM 757 C C . GLU A 1 100 ? -14.006 -1.606 32.145 1.00 97.69 100 GLU A C 1
ATOM 759 O O . GLU A 1 100 ? -13.151 -0.716 32.180 1.00 97.69 100 GLU A O 1
ATOM 764 N N . LYS A 1 101 ? -14.274 -2.367 33.213 1.00 97.62 101 LYS A N 1
ATOM 765 C CA . LYS A 1 101 ? -13.536 -2.246 34.468 1.00 97.62 101 LYS A CA 1
ATOM 766 C C . LYS A 1 101 ? -12.050 -2.497 34.252 1.00 97.62 101 LYS A C 1
ATOM 768 O O . LYS A 1 101 ? -11.225 -1.700 34.691 1.00 97.62 101 LYS A O 1
ATOM 773 N N . GLY A 1 102 ? -11.724 -3.607 33.594 1.00 98.12 102 GLY A N 1
ATOM 774 C CA . GLY A 1 102 ? -10.357 -4.003 33.305 1.00 98.12 102 GLY A CA 1
ATOM 775 C C . GLY A 1 102 ? -9.594 -2.901 32.580 1.00 98.12 102 GLY A C 1
ATOM 776 O O . GLY A 1 102 ? -8.554 -2.464 33.064 1.00 98.12 102 GLY A O 1
ATOM 777 N N . MET A 1 103 ? -10.142 -2.401 31.478 1.00 98.06 103 MET A N 1
ATOM 778 C CA . MET A 1 103 ? -9.534 -1.345 30.668 1.00 98.06 103 MET A CA 1
ATOM 779 C C . MET A 1 103 ? -9.450 0.001 31.403 1.00 98.06 103 MET A C 1
ATOM 781 O O . MET A 1 103 ? -8.484 0.736 31.213 1.00 98.06 103 MET A O 1
ATOM 785 N N . THR A 1 104 ? -10.412 0.314 32.280 1.00 96.88 104 THR A N 1
ATOM 786 C CA . THR A 1 104 ? -10.412 1.546 33.095 1.00 96.88 104 THR A CA 1
ATOM 787 C C . THR A 1 104 ? -9.385 1.508 34.232 1.00 96.88 104 THR A C 1
ATOM 789 O O . THR A 1 104 ? -8.777 2.525 34.556 1.00 96.88 104 THR A O 1
ATOM 792 N N . GLU A 1 105 ? -9.194 0.354 34.877 1.00 97.38 105 GLU A N 1
ATOM 793 C CA . GLU A 1 105 ? -8.235 0.194 35.981 1.00 97.38 105 GLU A CA 1
ATOM 794 C C . GLU A 1 105 ? -6.787 0.008 35.500 1.00 97.38 105 GLU A C 1
ATOM 796 O O . GLU A 1 105 ? -5.849 0.137 36.294 1.00 97.38 105 GLU A O 1
ATOM 801 N N . ASN A 1 106 ? -6.606 -0.308 34.217 1.00 98.38 106 ASN A N 1
ATOM 802 C CA . ASN A 1 106 ? -5.313 -0.494 33.572 1.00 98.38 106 ASN A CA 1
ATOM 803 C C . ASN A 1 106 ? -5.022 0.651 32.587 1.00 98.38 106 ASN A C 1
ATOM 805 O O . ASN A 1 106 ? -5.701 1.674 32.559 1.00 98.38 106 ASN A O 1
ATOM 809 N N . ALA A 1 107 ? -3.930 0.535 31.837 1.00 98.31 107 ALA A N 1
ATOM 810 C CA . ALA A 1 107 ? -3.423 1.621 31.012 1.00 98.31 107 ALA A CA 1
ATOM 811 C C . ALA A 1 107 ? -4.129 1.772 29.656 1.00 98.31 107 ALA A C 1
ATOM 813 O O . ALA A 1 107 ? -3.754 2.657 28.896 1.00 98.31 107 ALA A O 1
ATOM 814 N N . ASP A 1 108 ? -5.112 0.931 29.345 1.00 98.56 108 ASP A N 1
ATOM 815 C CA . ASP A 1 108 ? -5.739 0.786 28.032 1.00 98.56 108 ASP A CA 1
ATOM 816 C C . ASP A 1 108 ? -6.356 2.100 27.524 1.00 98.56 108 ASP A C 1
ATOM 818 O O . ASP A 1 108 ? -5.914 2.651 26.511 1.00 98.56 108 ASP A O 1
ATOM 822 N N . TYR A 1 109 ? -7.319 2.668 28.260 1.00 98.19 109 TYR A N 1
ATOM 823 C CA . TYR A 1 109 ? -7.957 3.932 27.868 1.00 98.19 109 TYR A CA 1
ATOM 824 C C . TYR A 1 109 ? -7.008 5.129 27.954 1.00 98.19 109 TYR A C 1
ATOM 826 O O . TYR A 1 109 ? -7.030 6.013 27.094 1.00 98.19 109 TYR A O 1
ATOM 834 N N . ASP A 1 110 ? -6.117 5.131 28.946 1.00 98.50 110 ASP A N 1
ATOM 835 C CA . ASP A 1 110 ? -5.075 6.147 29.079 1.00 98.50 110 ASP A CA 1
ATOM 836 C C . ASP A 1 110 ? -4.114 6.133 27.879 1.00 98.50 110 ASP A C 1
ATOM 838 O O . ASP A 1 110 ? -3.672 7.193 27.429 1.00 98.50 110 ASP A O 1
ATOM 842 N N . PHE A 1 111 ? -3.764 4.949 27.370 1.00 98.62 111 PHE A N 1
ATOM 843 C CA . PHE A 1 111 ? -2.917 4.768 26.196 1.00 98.62 111 PHE A CA 1
ATOM 844 C C . PHE A 1 111 ? -3.625 5.264 24.942 1.00 98.62 111 PHE A C 1
ATOM 846 O O . PHE A 1 111 ? -3.042 6.071 24.224 1.00 98.62 111 PHE A O 1
ATOM 853 N N . LEU A 1 112 ? -4.878 4.857 24.710 1.00 98.62 112 LEU A N 1
ATOM 854 C CA . LEU A 1 112 ? -5.662 5.314 23.557 1.00 98.62 112 LEU A CA 1
ATOM 855 C C . LEU A 1 112 ? -5.775 6.846 23.531 1.00 98.62 112 LEU A C 1
ATOM 857 O O . LEU A 1 112 ? -5.496 7.464 22.505 1.00 98.62 112 LEU A O 1
ATOM 861 N N . ALA A 1 113 ? -6.066 7.477 24.671 1.00 98.62 113 ALA A N 1
ATOM 862 C CA . ALA A 1 113 ? -6.129 8.934 24.772 1.00 98.62 113 ALA A CA 1
ATOM 863 C C . ALA A 1 113 ? -4.764 9.612 24.528 1.00 98.62 113 ALA A C 1
ATOM 865 O O . ALA A 1 113 ? -4.678 10.657 23.874 1.00 98.62 113 ALA A O 1
ATOM 866 N N . ALA A 1 114 ? -3.671 9.033 25.039 1.00 98.62 114 ALA A N 1
ATOM 867 C CA . ALA A 1 114 ? -2.323 9.538 24.782 1.00 98.62 114 ALA A CA 1
ATOM 868 C C . ALA A 1 114 ? -1.912 9.368 23.311 1.00 98.62 114 ALA A C 1
ATOM 870 O O . ALA A 1 114 ? -1.268 10.257 22.750 1.00 98.62 114 ALA A O 1
ATOM 871 N N . MET A 1 115 ? -2.306 8.257 22.688 1.00 98.50 115 MET A N 1
ATOM 872 C CA . MET A 1 115 ? -2.053 7.945 21.286 1.00 98.50 115 MET A CA 1
ATOM 873 C C . MET A 1 115 ? -2.800 8.913 20.369 1.00 98.50 115 MET A C 1
ATOM 875 O O . MET A 1 115 ? -2.201 9.479 19.456 1.00 98.50 115 MET A O 1
ATOM 879 N N . GLU A 1 116 ? -4.078 9.179 20.652 1.00 98.44 116 GLU A N 1
ATOM 880 C CA . GLU A 1 116 ? -4.877 10.166 19.920 1.00 98.44 116 GLU A CA 1
ATOM 881 C C . GLU A 1 116 ? -4.168 11.518 19.911 1.00 98.44 116 GLU A C 1
ATOM 883 O O . GLU A 1 116 ? -3.873 12.073 18.850 1.00 98.44 116 GLU A O 1
ATOM 888 N N . LYS A 1 117 ? -3.785 12.004 21.094 1.00 98.06 117 LYS A N 1
ATOM 889 C CA . LYS A 1 117 ? -3.070 13.272 21.211 1.00 98.06 117 LYS A CA 1
ATOM 890 C C . LYS A 1 117 ? -1.731 13.261 20.469 1.00 98.06 117 LYS A C 1
ATOM 892 O O . LYS A 1 117 ? -1.422 14.213 19.762 1.00 98.06 117 LYS A O 1
ATOM 897 N N . SER A 1 118 ? -0.950 12.190 20.610 1.00 97.62 118 SER A N 1
ATOM 898 C CA . SER A 1 118 ? 0.355 12.038 19.956 1.00 97.62 118 SER A CA 1
ATOM 899 C C . SER A 1 118 ? 0.253 12.117 18.430 1.00 97.62 118 SER A C 1
ATOM 901 O O . SER A 1 118 ? 1.053 12.796 17.787 1.00 97.62 118 SER A O 1
ATOM 903 N N . VAL A 1 119 ? -0.728 11.430 17.840 1.00 97.25 119 VAL A N 1
ATOM 904 C CA . VAL A 1 119 ? -0.907 11.363 16.381 1.00 97.25 119 VAL A CA 1
ATOM 905 C C . VAL A 1 119 ? -1.457 12.664 15.826 1.00 97.25 119 VAL A C 1
ATOM 907 O O . VAL A 1 119 ? -0.955 13.132 14.804 1.00 97.25 119 VAL A O 1
ATOM 910 N N . LEU A 1 120 ? -2.435 13.274 16.497 1.00 96.19 120 LEU A N 1
ATOM 911 C CA . LEU A 1 120 ? -2.980 14.565 16.078 1.00 96.19 120 LEU A CA 1
ATOM 912 C C . LEU A 1 120 ? -1.919 15.671 16.169 1.00 96.19 120 LEU A C 1
ATOM 914 O O . LEU A 1 120 ? -1.710 16.387 15.191 1.00 96.19 120 LEU A O 1
ATOM 918 N N . ASP A 1 121 ? -1.155 15.734 17.268 1.00 94.50 121 ASP A N 1
ATOM 919 C CA . ASP A 1 121 ? -0.040 16.682 17.409 1.00 94.50 121 ASP A CA 1
ATOM 920 C C . ASP A 1 121 ? 1.009 16.478 16.301 1.00 94.50 121 ASP A C 1
ATOM 922 O O . ASP A 1 121 ? 1.594 17.448 15.804 1.00 94.50 121 ASP A O 1
ATOM 926 N N . ARG A 1 122 ? 1.259 15.227 15.884 1.00 94.56 122 ARG A N 1
ATOM 927 C CA . ARG A 1 122 ? 2.155 14.933 14.760 1.00 94.56 122 ARG A CA 1
ATOM 928 C C . ARG A 1 122 ? 1.594 15.425 13.435 1.00 94.56 122 ARG A C 1
ATOM 930 O O . ARG A 1 122 ? 2.353 16.062 12.711 1.00 94.56 122 ARG A O 1
ATOM 937 N N . ILE A 1 123 ? 0.333 15.120 13.113 1.00 92.94 123 ILE A N 1
ATOM 938 C CA . ILE A 1 123 ? -0.333 15.572 11.877 1.00 92.94 123 ILE A CA 1
ATOM 939 C C . ILE A 1 123 ? -0.228 17.099 11.765 1.00 92.94 123 ILE A C 1
ATOM 941 O O . ILE A 1 123 ? 0.192 17.622 10.731 1.00 92.94 123 ILE A O 1
ATOM 945 N N . ASP A 1 124 ? -0.490 17.808 12.862 1.00 89.75 124 ASP A N 1
ATOM 946 C CA . ASP A 1 124 ? -0.359 19.262 12.906 1.00 89.75 124 ASP A CA 1
ATOM 947 C C . ASP A 1 124 ? 1.103 19.704 12.729 1.00 89.75 124 ASP A C 1
ATOM 949 O O . ASP A 1 124 ? 1.404 20.601 11.938 1.00 89.75 124 ASP A O 1
ATOM 953 N N . SER A 1 125 ? 2.045 19.055 13.419 1.00 87.12 125 SER A N 1
ATOM 954 C CA . SER A 1 125 ? 3.465 19.432 13.396 1.00 87.12 125 SER A CA 1
ATOM 955 C C . SER A 1 125 ? 4.141 19.199 12.045 1.00 87.12 125 SER A C 1
ATOM 957 O O . SER A 1 125 ? 4.968 20.017 11.643 1.00 87.12 125 SER A O 1
ATOM 959 N N . VAL A 1 126 ? 3.813 18.116 11.331 1.00 83.38 126 VAL A N 1
ATOM 960 C CA . VAL A 1 126 ? 4.404 17.818 10.008 1.00 83.38 126 VAL A CA 1
ATOM 961 C C . VAL A 1 126 ? 3.934 18.798 8.933 1.00 83.38 126 VAL A C 1
ATOM 963 O O . VAL A 1 126 ? 4.617 18.980 7.931 1.00 83.38 126 VAL A O 1
ATOM 966 N N . SER A 1 127 ? 2.807 19.481 9.155 1.00 80.50 127 SER A N 1
ATOM 967 C CA . SER A 1 127 ? 2.307 20.527 8.254 1.00 80.50 127 SER A CA 1
ATOM 968 C C . SER A 1 127 ? 3.060 21.868 8.385 1.00 80.50 127 SER A C 1
ATOM 970 O O . SER A 1 127 ? 2.871 22.783 7.580 1.00 80.50 127 SER A O 1
ATOM 972 N N . SER A 1 128 ? 3.933 22.001 9.392 1.00 81.25 128 SER A N 1
ATOM 973 C CA . SER A 1 128 ? 4.729 23.201 9.668 1.00 81.25 128 SER A CA 1
ATOM 974 C C . SER A 1 128 ? 5.934 23.337 8.735 1.00 81.25 128 SER A C 1
ATOM 976 O O . SER A 1 128 ? 6.678 22.389 8.505 1.00 81.25 128 SER A O 1
ATOM 978 N N . THR A 1 129 ? 6.239 24.565 8.303 1.00 77.69 129 THR A N 1
ATOM 979 C CA . THR A 1 129 ? 7.447 24.859 7.506 1.00 77.69 129 THR A CA 1
ATOM 980 C C . THR A 1 129 ? 8.760 24.656 8.268 1.00 77.69 129 THR A C 1
ATOM 982 O O . THR A 1 129 ? 9.816 24.624 7.648 1.00 77.69 129 THR A O 1
ATOM 985 N N . ASN A 1 130 ? 8.710 24.561 9.602 1.00 79.94 130 ASN A N 1
ATOM 986 C CA . ASN A 1 130 ? 9.873 24.337 10.470 1.00 79.94 130 ASN A CA 1
ATOM 987 C C . ASN A 1 130 ? 9.865 22.921 11.072 1.00 79.94 130 ASN A C 1
ATOM 989 O O . ASN A 1 130 ? 10.323 22.729 12.198 1.00 79.94 130 ASN A O 1
ATOM 993 N N . TYR A 1 131 ? 9.267 21.962 10.365 1.00 84.62 131 TYR A N 1
ATOM 994 C CA . TYR A 1 131 ? 9.245 20.563 10.766 1.00 84.62 131 TYR A CA 1
ATOM 995 C C . TYR A 1 131 ? 10.664 20.016 10.986 1.00 84.62 131 TYR A C 1
ATOM 997 O O . TYR A 1 131 ? 11.562 20.229 10.173 1.00 84.62 131 TYR A O 1
ATOM 1005 N N . ASP A 1 132 ? 10.842 19.302 12.096 1.00 91.00 132 ASP A N 1
ATOM 1006 C CA . ASP A 1 132 ? 12.077 18.618 12.464 1.00 91.00 132 ASP A CA 1
ATOM 1007 C C . ASP A 1 132 ? 11.744 17.206 12.960 1.00 91.00 132 ASP A C 1
ATOM 1009 O O . ASP A 1 132 ? 10.984 17.026 13.920 1.00 91.00 132 ASP A O 1
ATOM 1013 N N . ASN A 1 133 ? 12.345 16.207 12.313 1.00 94.06 133 ASN A N 1
ATOM 1014 C CA . ASN A 1 133 ? 12.145 14.793 12.615 1.00 94.06 133 ASN A CA 1
ATOM 1015 C C . ASN A 1 133 ? 12.448 14.471 14.085 1.00 94.06 133 ASN A C 1
ATOM 1017 O O . ASN A 1 133 ? 11.682 13.756 14.735 1.00 94.06 133 ASN A O 1
ATOM 1021 N N . ALA A 1 134 ? 13.536 15.025 14.632 1.00 95.44 134 ALA A N 1
ATOM 1022 C CA . ALA A 1 134 ? 13.958 14.741 16.001 1.00 95.44 134 ALA A CA 1
ATOM 1023 C C . ALA A 1 134 ? 12.952 15.274 17.027 1.00 95.44 134 ALA A C 1
ATOM 1025 O O . ALA A 1 134 ? 12.606 14.582 17.988 1.00 95.44 134 ALA A O 1
ATOM 1026 N N . THR A 1 135 ? 12.468 16.498 16.831 1.00 94.12 135 THR A N 1
ATOM 1027 C CA . THR A 1 135 ? 11.482 17.132 17.710 1.00 94.12 135 THR A CA 1
ATOM 1028 C C . THR A 1 135 ? 10.171 16.357 17.714 1.00 94.12 135 THR A C 1
ATOM 1030 O O . THR A 1 135 ? 9.631 16.089 18.788 1.00 94.12 135 THR A O 1
ATOM 1033 N N . VAL A 1 136 ? 9.683 15.942 16.543 1.00 94.69 136 VAL A N 1
ATOM 1034 C CA . VAL A 1 136 ? 8.421 15.200 16.442 1.00 94.69 136 VAL A CA 1
ATOM 1035 C C . VAL A 1 136 ? 8.523 13.829 17.102 1.00 94.69 136 VAL A C 1
ATOM 1037 O O . VAL A 1 136 ? 7.716 13.529 17.978 1.00 94.69 136 VAL A O 1
ATOM 1040 N N . VAL A 1 137 ? 9.555 13.038 16.791 1.00 97.38 137 VAL A N 1
ATOM 1041 C CA . VAL A 1 137 ? 9.738 11.710 17.407 1.00 97.38 137 VAL A CA 1
ATOM 1042 C C . VAL A 1 137 ? 9.878 11.814 18.929 1.00 97.38 137 VAL A C 1
ATOM 1044 O O . VAL A 1 137 ? 9.245 11.056 19.663 1.00 97.38 137 VAL A O 1
ATOM 1047 N N . ASN A 1 138 ? 10.663 12.772 19.433 1.00 97.06 138 ASN A N 1
ATOM 1048 C CA . ASN A 1 138 ? 10.810 12.958 20.878 1.00 97.06 138 ASN A CA 1
ATOM 1049 C C . ASN A 1 138 ? 9.509 13.428 21.545 1.00 97.06 138 ASN A C 1
ATOM 1051 O O . ASN A 1 138 ? 9.239 13.026 22.673 1.00 97.06 138 ASN A O 1
ATOM 1055 N N . THR A 1 139 ? 8.705 14.255 20.872 1.00 95.56 139 THR A N 1
ATOM 1056 C CA . THR A 1 139 ? 7.407 14.706 21.399 1.00 95.56 139 THR A CA 1
ATOM 1057 C C . THR A 1 139 ? 6.433 13.540 21.525 1.00 95.56 139 THR A C 1
ATOM 1059 O O . THR A 1 139 ? 5.794 13.386 22.561 1.00 95.56 139 THR A O 1
ATOM 1062 N N . GLU A 1 140 ? 6.366 12.672 20.518 1.00 97.62 140 GLU A N 1
ATOM 1063 C CA . GLU A 1 140 ? 5.522 11.479 20.583 1.00 97.62 140 GLU A CA 1
ATOM 1064 C C . GLU A 1 140 ? 5.968 10.522 21.690 1.00 97.62 140 GLU A C 1
ATOM 1066 O O . GLU A 1 140 ? 5.145 10.081 22.489 1.00 97.62 140 GLU A O 1
ATOM 1071 N N . LEU A 1 141 ? 7.275 10.270 21.823 1.00 98.38 141 LEU A N 1
ATOM 1072 C CA . LEU A 1 141 ? 7.806 9.455 22.921 1.00 98.38 141 LEU A CA 1
ATOM 1073 C C . LEU A 1 141 ? 7.410 10.008 24.299 1.00 98.38 141 LEU A C 1
ATOM 1075 O O . LEU A 1 141 ? 7.067 9.229 25.182 1.00 98.38 141 LEU A O 1
ATOM 1079 N N . VAL A 1 142 ? 7.366 11.333 24.490 1.00 98.12 142 VAL A N 1
ATOM 1080 C CA . VAL A 1 142 ? 6.883 11.930 25.752 1.00 98.12 142 VAL A CA 1
ATOM 1081 C C . VAL A 1 142 ? 5.438 11.522 26.065 1.00 98.12 142 VAL A C 1
ATOM 1083 O O . VAL A 1 142 ? 5.104 11.340 27.239 1.00 98.12 142 VAL A O 1
ATOM 1086 N N . TYR A 1 143 ? 4.587 11.357 25.050 1.00 98.25 143 TYR A N 1
ATOM 1087 C CA . TYR A 1 143 ? 3.223 10.873 25.244 1.00 98.25 143 TYR A CA 1
ATOM 1088 C C . TYR A 1 143 ? 3.179 9.380 25.557 1.00 98.25 143 TYR A C 1
ATOM 1090 O O . TYR A 1 143 ? 2.509 8.989 26.518 1.00 98.25 143 TYR A O 1
ATOM 1098 N N . VAL A 1 144 ? 3.882 8.562 24.766 1.00 98.31 144 VAL A N 1
ATOM 1099 C CA . VAL A 1 144 ? 3.606 7.120 24.709 1.00 98.31 144 VAL A CA 1
ATOM 1100 C C . VAL A 1 144 ? 4.667 6.205 25.336 1.00 98.31 144 VAL A C 1
ATOM 1102 O O . VAL A 1 144 ? 4.349 5.072 25.683 1.00 98.31 144 VAL A O 1
ATOM 1105 N N . GLU A 1 145 ? 5.907 6.658 25.553 1.00 98.12 145 GLU A N 1
ATOM 1106 C CA . GLU A 1 145 ? 7.020 5.789 25.993 1.00 98.12 145 GLU A CA 1
ATOM 1107 C C . GLU A 1 145 ? 6.726 5.087 27.328 1.00 98.12 145 GLU A C 1
ATOM 1109 O O . GLU A 1 145 ? 7.046 3.911 27.502 1.00 98.12 145 GLU A O 1
ATOM 1114 N N . LYS A 1 146 ? 6.034 5.774 28.247 1.00 98.00 146 LYS A N 1
ATOM 1115 C CA . LYS A 1 146 ? 5.646 5.229 29.560 1.00 98.00 146 LYS A CA 1
ATOM 1116 C C . LYS A 1 146 ? 4.735 3.993 29.481 1.00 98.00 146 LYS A C 1
ATOM 1118 O O . LYS A 1 146 ? 4.660 3.259 30.461 1.00 98.00 146 LYS A O 1
ATOM 1123 N N . TYR A 1 147 ? 4.042 3.767 28.361 1.00 97.88 147 TYR A N 1
ATOM 1124 C CA . TYR A 1 147 ? 3.125 2.633 28.206 1.00 97.88 147 TYR A CA 1
ATOM 1125 C C . TYR A 1 147 ? 3.838 1.327 27.857 1.00 97.88 147 TYR A C 1
ATOM 1127 O O . TYR A 1 147 ? 3.255 0.266 28.042 1.00 97.88 147 TYR A O 1
ATOM 1135 N N . LYS A 1 148 ? 5.115 1.374 27.457 1.00 93.88 148 LYS A N 1
ATOM 1136 C CA . LYS A 1 148 ? 5.914 0.171 27.183 1.00 93.88 148 LYS A CA 1
ATOM 1137 C C . LYS A 1 148 ? 5.979 -0.790 28.376 1.00 93.88 148 LYS A C 1
ATOM 1139 O O . LYS A 1 148 ? 5.961 -2.000 28.198 1.00 93.88 148 LYS A O 1
ATOM 1144 N N . ASP A 1 149 ? 6.043 -0.243 29.587 1.00 92.56 149 ASP A N 1
ATOM 1145 C CA . ASP A 1 149 ? 6.143 -1.016 30.829 1.00 92.56 149 ASP A CA 1
ATOM 1146 C C . ASP A 1 149 ? 4.835 -0.992 31.647 1.00 92.56 149 ASP A C 1
ATOM 1148 O O . ASP A 1 149 ? 4.810 -1.431 32.801 1.00 92.56 149 ASP A O 1
ATOM 1152 N N . ALA A 1 150 ? 3.749 -0.448 31.088 1.00 97.19 150 ALA A N 1
ATOM 1153 C CA . ALA A 1 150 ? 2.478 -0.323 31.789 1.00 97.19 150 ALA A CA 1
ATOM 1154 C C . ALA A 1 150 ? 1.705 -1.654 31.828 1.00 97.19 150 ALA A C 1
ATOM 1156 O O . ALA A 1 150 ? 1.898 -2.551 31.005 1.00 97.19 150 ALA A O 1
ATOM 1157 N N . ALA A 1 151 ? 0.821 -1.788 32.818 1.00 98.06 151 ALA A N 1
ATOM 1158 C CA . ALA A 1 151 ? -0.119 -2.900 32.883 1.00 98.06 151 ALA A CA 1
ATOM 1159 C C . ALA A 1 151 ? -1.331 -2.590 31.999 1.00 98.06 151 ALA A C 1
ATOM 1161 O O . ALA A 1 151 ? -1.914 -1.516 32.123 1.00 98.06 151 ALA A O 1
ATOM 1162 N N . PHE A 1 152 ? -1.690 -3.535 31.138 1.00 98.56 152 PHE A N 1
ATOM 1163 C CA . PHE A 1 152 ? -2.874 -3.494 30.284 1.00 98.56 152 PHE A CA 1
ATOM 1164 C C . PHE A 1 152 ? -3.789 -4.650 30.657 1.00 98.56 152 PHE A C 1
ATOM 1166 O O . PHE A 1 152 ? -3.309 -5.727 31.037 1.00 98.56 152 PHE A O 1
ATOM 1173 N N . TYR A 1 153 ? -5.088 -4.422 30.530 1.00 98.44 153 TYR A N 1
ATOM 1174 C CA . TYR A 1 153 ? -6.069 -5.491 30.557 1.00 98.44 153 TYR A CA 1
ATOM 1175 C C . TYR A 1 153 ? -6.118 -6.216 29.210 1.00 98.44 153 TYR A C 1
ATOM 1177 O O . TYR A 1 153 ? -6.078 -7.447 29.178 1.00 98.44 153 TYR A O 1
ATOM 1185 N N . ASP A 1 154 ? -6.135 -5.459 28.111 1.00 98.19 154 ASP A N 1
ATOM 1186 C CA . ASP A 1 154 ? -6.109 -5.980 26.751 1.00 98.19 154 ASP A CA 1
ATOM 1187 C C . ASP A 1 154 ? -4.662 -6.279 26.314 1.00 98.19 154 ASP A C 1
ATOM 1189 O O . ASP A 1 154 ? -3.802 -5.402 26.180 1.00 98.19 154 ASP A O 1
ATOM 1193 N N . ALA A 1 155 ? -4.380 -7.566 26.105 1.00 97.94 155 ALA A N 1
ATOM 1194 C CA . ALA A 1 155 ? -3.061 -8.035 25.702 1.00 97.94 155 ALA A CA 1
ATOM 1195 C C . ALA A 1 155 ? -2.687 -7.622 24.269 1.00 97.94 155 ALA A C 1
ATOM 1197 O O . ALA A 1 155 ? -1.499 -7.429 23.997 1.00 97.94 155 ALA A O 1
ATOM 1198 N N . ASP A 1 156 ? -3.669 -7.465 23.381 1.00 98.31 156 ASP A N 1
ATOM 1199 C CA . ASP A 1 156 ? -3.440 -7.039 22.003 1.00 98.31 156 ASP A CA 1
ATOM 1200 C C . ASP A 1 156 ? -3.110 -5.543 21.982 1.00 98.31 156 ASP A C 1
ATOM 1202 O O . ASP A 1 156 ? -2.104 -5.138 21.393 1.00 98.31 156 ASP A O 1
ATOM 1206 N N . LEU A 1 157 ? -3.846 -4.728 22.748 1.00 98.25 157 LEU A N 1
ATOM 1207 C CA . LEU A 1 157 ? -3.550 -3.300 22.889 1.00 98.25 157 LEU A CA 1
ATOM 1208 C C . LEU A 1 157 ? -2.161 -3.054 23.498 1.00 98.25 157 LEU A C 1
ATOM 1210 O O . LEU A 1 157 ? -1.438 -2.149 23.071 1.00 98.25 157 LEU A O 1
ATOM 1214 N N . LYS A 1 158 ? -1.742 -3.902 24.444 1.00 98.38 158 LYS A N 1
ATOM 1215 C CA . LYS A 1 158 ? -0.376 -3.889 24.975 1.00 98.38 158 LYS A CA 1
ATOM 1216 C C . LYS A 1 158 ? 0.669 -4.135 23.886 1.00 98.38 158 LYS A C 1
ATOM 1218 O O . LYS A 1 158 ? 1.650 -3.396 23.805 1.00 98.38 158 LYS A O 1
ATOM 1223 N N . ALA A 1 159 ? 0.477 -5.166 23.064 1.00 98.50 159 ALA A N 1
ATOM 1224 C CA . ALA A 1 159 ? 1.405 -5.495 21.985 1.00 98.50 159 ALA A CA 1
ATOM 1225 C C . ALA A 1 159 ? 1.502 -4.351 20.959 1.00 98.50 159 ALA A C 1
ATOM 1227 O O . ALA A 1 159 ? 2.597 -4.014 20.503 1.00 98.50 159 ALA A O 1
ATOM 1228 N N . LEU A 1 160 ? 0.375 -3.699 20.655 1.00 98.69 160 LEU A N 1
ATOM 1229 C CA . LEU A 1 160 ? 0.329 -2.511 19.802 1.00 98.69 160 LEU A CA 1
ATOM 1230 C C . LEU A 1 160 ? 1.102 -1.333 20.416 1.00 98.69 160 LEU A C 1
ATOM 1232 O O . LEU A 1 160 ? 1.907 -0.703 19.725 1.00 98.69 160 LEU A O 1
ATOM 1236 N N . ALA A 1 161 ? 0.931 -1.065 21.714 1.00 98.62 161 ALA A N 1
ATOM 1237 C CA . ALA A 1 161 ? 1.677 -0.021 22.417 1.00 98.62 161 ALA A CA 1
ATOM 1238 C C . ALA A 1 161 ? 3.196 -0.271 22.385 1.00 98.62 161 ALA A C 1
ATOM 1240 O O . ALA A 1 161 ? 3.970 0.638 22.068 1.00 98.62 161 ALA A O 1
ATOM 1241 N N . GLU A 1 162 ? 3.630 -1.505 22.658 1.00 98.50 162 GLU A N 1
ATOM 1242 C CA . GLU A 1 162 ? 5.041 -1.904 22.599 1.00 98.50 162 GLU A CA 1
ATOM 1243 C C . GLU A 1 162 ? 5.627 -1.698 21.193 1.00 98.50 162 GLU A C 1
ATOM 1245 O O . GLU A 1 162 ? 6.679 -1.063 21.053 1.00 98.50 162 GLU A O 1
ATOM 1250 N N . LYS A 1 163 ? 4.918 -2.154 20.150 1.00 98.62 163 LYS A N 1
ATOM 1251 C CA . LYS A 1 163 ? 5.339 -2.026 18.747 1.00 98.62 163 LYS A CA 1
ATOM 1252 C C . LYS A 1 163 ? 5.407 -0.568 18.284 1.00 98.62 163 LYS A C 1
ATOM 1254 O O . LYS A 1 163 ? 6.349 -0.190 17.586 1.00 98.62 163 LYS A O 1
ATOM 1259 N N . TYR A 1 164 ? 4.456 0.275 18.688 1.00 98.75 164 TYR A N 1
ATOM 1260 C CA . TYR A 1 164 ? 4.462 1.694 18.319 1.00 98.75 164 TYR A CA 1
ATOM 1261 C C . TYR A 1 164 ? 5.661 2.430 18.923 1.00 98.75 164 TYR A C 1
ATOM 1263 O O . TYR A 1 164 ? 6.365 3.174 18.232 1.00 98.75 164 TYR A O 1
ATOM 1271 N N . VAL A 1 165 ? 5.927 2.192 20.213 1.00 98.69 165 VAL A N 1
ATOM 1272 C CA . VAL A 1 165 ? 7.088 2.761 20.910 1.00 98.69 165 VAL A CA 1
ATOM 1273 C C . VAL A 1 165 ? 8.392 2.241 20.301 1.00 98.69 165 VAL A C 1
ATOM 1275 O O . VAL A 1 165 ? 9.331 3.017 20.132 1.00 98.69 165 VAL A O 1
ATOM 1278 N N . GLU A 1 166 ? 8.461 0.964 19.921 1.00 98.69 166 GLU A N 1
ATOM 1279 C CA . GLU A 1 166 ? 9.613 0.415 19.200 1.00 98.69 166 GLU A CA 1
ATOM 1280 C C . GLU A 1 166 ? 9.845 1.128 17.862 1.00 98.69 166 GLU A C 1
ATOM 1282 O O . GLU A 1 166 ? 10.969 1.557 17.599 1.00 98.69 166 GLU A O 1
ATOM 1287 N N . GLY A 1 167 ? 8.798 1.355 17.063 1.00 98.75 167 GLY A N 1
ATOM 1288 C CA . GLY A 1 167 ? 8.897 2.115 15.814 1.00 98.75 167 GLY A CA 1
ATOM 1289 C C . GLY A 1 167 ? 9.455 3.531 16.018 1.00 98.75 167 GLY A C 1
ATOM 1290 O O . GLY A 1 167 ? 10.353 3.960 15.291 1.00 98.75 167 GLY A O 1
ATOM 1291 N N . LEU A 1 168 ? 9.005 4.238 17.062 1.00 98.69 168 LEU A N 1
ATOM 1292 C CA . LEU A 1 168 ? 9.549 5.551 17.439 1.00 98.69 168 LEU A CA 1
ATOM 1293 C C . LEU A 1 168 ? 11.019 5.487 17.871 1.00 98.69 168 LEU A C 1
ATOM 1295 O O . LEU A 1 168 ? 11.806 6.368 17.519 1.00 98.69 168 LEU A O 1
ATOM 1299 N N . ILE A 1 169 ? 11.409 4.459 18.626 1.00 98.62 169 ILE A N 1
ATOM 1300 C CA . ILE A 1 169 ? 12.807 4.249 19.022 1.00 98.62 169 ILE A CA 1
ATOM 1301 C C . ILE A 1 169 ? 13.667 3.982 17.783 1.00 98.62 169 ILE A C 1
ATOM 1303 O O . ILE A 1 169 ? 14.727 4.589 17.655 1.00 98.62 169 ILE A O 1
ATOM 1307 N N . ILE A 1 170 ? 13.207 3.150 16.845 1.00 98.75 170 ILE A N 1
ATOM 1308 C CA . ILE A 1 170 ? 13.905 2.895 15.578 1.00 98.75 170 ILE A CA 1
ATOM 1309 C C . ILE A 1 170 ? 14.123 4.210 14.817 1.00 98.75 170 ILE A C 1
ATOM 1311 O O . ILE A 1 170 ? 15.254 4.495 14.426 1.00 98.75 170 ILE A O 1
ATOM 1315 N N . GLN A 1 171 ? 13.089 5.049 14.684 1.00 98.69 171 GLN A N 1
ATOM 1316 C CA . GLN A 1 171 ? 13.205 6.369 14.048 1.00 98.69 171 GLN A CA 1
ATOM 1317 C C . GLN A 1 171 ? 14.185 7.290 14.784 1.00 98.69 171 GLN A C 1
ATOM 1319 O O . GLN A 1 171 ? 14.984 7.980 14.156 1.00 98.69 171 GLN A O 1
ATOM 1324 N N . LYS A 1 172 ? 14.178 7.283 16.120 1.00 98.31 172 LYS A N 1
ATOM 1325 C CA . LYS A 1 172 ? 15.124 8.059 16.933 1.00 98.31 172 LYS A CA 1
ATOM 1326 C C . LYS A 1 172 ? 16.570 7.601 16.750 1.00 98.31 172 LYS A C 1
ATOM 1328 O O . LYS A 1 172 ? 17.474 8.433 16.756 1.00 98.31 172 LYS A O 1
ATOM 1333 N N . GLU A 1 173 ? 16.796 6.297 16.624 1.00 98.38 173 GLU A N 1
ATOM 1334 C CA . GLU A 1 173 ? 18.123 5.744 16.354 1.00 98.38 173 GLU A CA 1
ATOM 1335 C C . GLU A 1 173 ? 18.559 5.979 14.901 1.00 98.38 173 GLU A C 1
ATOM 1337 O O . GLU A 1 173 ? 19.744 6.195 14.681 1.00 98.38 173 GLU A O 1
ATOM 1342 N N . ALA A 1 174 ? 17.634 5.998 13.932 1.00 98.31 174 ALA A N 1
ATOM 1343 C CA . ALA A 1 174 ? 17.929 6.338 12.535 1.00 98.31 174 ALA A CA 1
ATOM 1344 C C . ALA A 1 174 ? 18.552 7.737 12.398 1.00 98.31 174 ALA A C 1
ATOM 1346 O O . ALA A 1 174 ? 19.493 7.932 11.642 1.00 98.31 174 ALA A O 1
ATOM 1347 N N . LEU A 1 175 ? 18.105 8.698 13.211 1.00 97.12 175 LEU A N 1
ATOM 1348 C CA . LEU A 1 175 ? 18.653 10.062 13.237 1.00 97.12 175 LEU A CA 1
ATOM 1349 C C . LEU A 1 175 ? 20.097 10.158 13.767 1.00 97.12 175 LEU A C 1
ATOM 1351 O O . LEU A 1 175 ? 20.646 11.257 13.842 1.00 97.12 175 LEU A O 1
ATOM 1355 N N . LYS A 1 176 ? 20.696 9.042 14.198 1.00 97.00 176 LYS A N 1
ATOM 1356 C CA . LYS A 1 176 ? 22.103 8.967 14.615 1.00 97.00 176 LYS A CA 1
ATOM 1357 C C . LYS A 1 176 ? 23.001 8.333 13.557 1.00 97.00 176 LYS A C 1
ATOM 1359 O O . LYS A 1 176 ? 24.212 8.301 13.774 1.00 97.00 176 LYS A O 1
ATOM 1364 N N . GLU A 1 177 ? 22.424 7.792 12.487 1.00 95.69 177 GLU A N 1
ATOM 1365 C CA . GLU A 1 177 ? 23.202 7.227 11.393 1.00 95.69 177 GLU A CA 1
ATOM 1366 C C . GLU A 1 177 ? 24.011 8.337 10.714 1.00 95.69 177 GLU A C 1
ATOM 1368 O O . GLU A 1 177 ? 23.561 9.477 10.599 1.00 95.69 177 GLU A O 1
ATOM 1373 N N . LEU A 1 178 ? 25.244 8.005 10.332 1.00 90.50 178 LEU A N 1
ATOM 1374 C CA . LEU A 1 178 ? 26.144 8.930 9.632 1.00 90.50 178 LEU A CA 1
ATOM 1375 C C . LEU A 1 178 ? 25.955 8.884 8.115 1.00 90.50 178 LEU A C 1
ATOM 1377 O O . LEU A 1 178 ? 26.443 9.770 7.426 1.00 90.50 178 LEU A O 1
ATOM 1381 N N . ARG A 1 179 ? 25.305 7.823 7.640 1.00 90.31 179 ARG A N 1
ATOM 1382 C CA . ARG A 1 179 ? 25.135 7.448 6.243 1.00 90.31 179 ARG A CA 1
ATOM 1383 C C . ARG A 1 179 ? 23.680 7.653 5.856 1.00 90.31 179 ARG A C 1
ATOM 1385 O O . ARG A 1 179 ? 22.792 7.170 6.568 1.00 90.31 179 ARG A O 1
ATOM 1392 N N . ASP A 1 180 ? 23.437 8.362 4.764 1.00 91.44 180 ASP A N 1
ATOM 1393 C CA . ASP A 1 180 ? 22.085 8.738 4.350 1.00 91.44 180 ASP A CA 1
ATOM 1394 C C . ASP A 1 180 ? 21.255 7.508 3.947 1.00 91.44 180 ASP A C 1
ATOM 1396 O O . ASP A 1 180 ? 20.064 7.444 4.266 1.00 91.44 180 ASP A O 1
ATOM 1400 N N . GLY A 1 181 ? 21.880 6.485 3.350 1.00 91.94 181 GLY A N 1
ATOM 1401 C CA . GLY A 1 181 ? 21.206 5.220 3.027 1.00 91.94 181 GLY A CA 1
ATOM 1402 C C . GLY A 1 181 ? 20.743 4.455 4.271 1.00 91.94 181 GLY A C 1
ATOM 1403 O O . GLY A 1 181 ? 19.585 4.032 4.362 1.00 91.94 181 GLY A O 1
ATOM 1404 N N . ASP A 1 182 ? 21.617 4.343 5.277 1.00 93.69 182 ASP A N 1
ATOM 1405 C CA . ASP A 1 182 ? 21.293 3.675 6.545 1.00 93.69 182 ASP A CA 1
ATOM 1406 C C . ASP A 1 182 ? 20.200 4.436 7.308 1.00 93.69 182 ASP A C 1
ATOM 1408 O O . ASP A 1 182 ? 19.269 3.826 7.851 1.00 93.69 182 ASP A O 1
ATOM 1412 N N . LEU A 1 183 ? 20.278 5.774 7.318 1.00 96.44 183 LEU A N 1
ATOM 1413 C CA . LEU A 1 183 ? 19.245 6.638 7.885 1.00 96.44 183 LEU A CA 1
ATOM 1414 C C . LEU A 1 183 ? 17.903 6.383 7.200 1.00 96.44 183 LEU A C 1
ATOM 1416 O O . LEU A 1 183 ? 16.911 6.148 7.894 1.00 96.44 183 LEU A O 1
ATOM 1420 N N . GLN A 1 184 ? 17.866 6.423 5.865 1.00 97.06 184 GLN A N 1
ATOM 1421 C CA . GLN A 1 184 ? 16.641 6.319 5.077 1.00 97.06 184 GLN A CA 1
ATOM 1422 C C . GLN A 1 184 ? 15.891 5.016 5.372 1.00 97.06 184 GLN A C 1
ATOM 1424 O O . GLN A 1 184 ? 14.719 5.051 5.757 1.00 97.06 184 GLN A O 1
ATOM 1429 N N . VAL A 1 185 ? 16.565 3.870 5.265 1.00 96.81 185 VAL A N 1
ATOM 1430 C CA . VAL A 1 185 ? 15.912 2.563 5.441 1.00 96.81 185 VAL A CA 1
ATOM 1431 C C . VAL A 1 185 ? 15.519 2.321 6.888 1.00 96.81 185 VAL A C 1
ATOM 1433 O O . VAL A 1 185 ? 14.414 1.853 7.171 1.00 96.81 185 VAL A O 1
ATOM 1436 N N . LYS A 1 186 ? 16.377 2.695 7.842 1.00 98.31 186 LYS A N 1
ATOM 1437 C CA . LYS A 1 186 ? 16.056 2.543 9.264 1.00 98.31 186 LYS A CA 1
ATOM 1438 C C . LYS A 1 186 ? 14.893 3.444 9.672 1.00 98.31 186 LYS A C 1
ATOM 1440 O O . LYS A 1 186 ? 14.016 3.004 10.417 1.00 98.31 186 LYS A O 1
ATOM 1445 N N . TRP A 1 187 ? 14.838 4.674 9.161 1.00 98.44 187 TRP A N 1
ATOM 1446 C CA . TRP A 1 187 ? 13.709 5.575 9.372 1.00 98.44 187 TRP A CA 1
ATOM 1447 C C . TRP A 1 187 ? 12.411 4.995 8.804 1.00 98.44 187 TRP A C 1
ATOM 1449 O O . TRP A 1 187 ? 11.401 4.971 9.515 1.00 98.44 187 TRP A O 1
ATOM 1459 N N . GLN A 1 188 ? 12.447 4.487 7.566 1.00 98.62 188 GLN A N 1
ATOM 1460 C CA . GLN A 1 188 ? 11.293 3.874 6.908 1.00 98.62 188 GLN A CA 1
ATOM 1461 C C . GLN A 1 188 ? 10.800 2.638 7.673 1.00 98.62 188 GLN A C 1
ATOM 1463 O O . GLN A 1 188 ? 9.598 2.488 7.889 1.00 98.62 188 GLN A O 1
ATOM 1468 N N . ARG A 1 189 ? 11.709 1.805 8.199 1.00 98.62 189 ARG A N 1
ATOM 1469 C CA . ARG A 1 189 ? 11.349 0.644 9.027 1.00 98.62 189 ARG A CA 1
ATOM 1470 C C . ARG A 1 189 ? 10.570 1.046 10.279 1.00 98.62 189 ARG A C 1
ATOM 1472 O O . ARG A 1 189 ? 9.517 0.482 10.569 1.00 98.62 189 ARG A O 1
ATOM 1479 N N . GLY A 1 190 ? 11.044 2.063 11.001 1.00 98.75 190 GLY A N 1
ATOM 1480 C CA . GLY A 1 190 ? 10.327 2.587 12.166 1.00 98.75 190 GLY A CA 1
ATOM 1481 C C . GLY A 1 190 ? 8.999 3.268 11.806 1.00 98.75 190 GLY A C 1
ATOM 1482 O O . GLY A 1 190 ? 8.043 3.203 12.580 1.00 98.75 190 GLY A O 1
ATOM 1483 N N . LEU A 1 191 ? 8.907 3.877 10.617 1.00 98.31 191 LEU A N 1
ATOM 1484 C CA . LEU A 1 191 ? 7.664 4.441 10.087 1.00 98.31 191 LEU A CA 1
ATOM 1485 C C . LEU A 1 191 ? 6.618 3.344 9.839 1.00 98.31 191 LEU A C 1
ATOM 1487 O O . LEU A 1 191 ? 5.494 3.471 10.319 1.00 98.31 191 LEU A O 1
ATOM 1491 N N . VAL A 1 192 ? 6.995 2.255 9.165 1.00 98.75 192 VAL A N 1
ATOM 1492 C CA . VAL A 1 192 ? 6.107 1.116 8.876 1.00 98.75 192 VAL A CA 1
ATOM 1493 C C . VAL A 1 192 ? 5.552 0.500 10.157 1.00 98.75 192 VAL A C 1
ATOM 1495 O O . VAL A 1 192 ? 4.342 0.318 10.261 1.00 98.75 192 VAL A O 1
ATOM 1498 N N . TYR A 1 193 ? 6.396 0.277 11.172 1.00 98.75 193 TYR A N 1
ATOM 1499 C CA . TYR A 1 193 ? 5.956 -0.244 12.476 1.00 98.75 193 TYR A CA 1
ATOM 1500 C C . TYR A 1 193 ? 4.804 0.572 13.058 1.00 98.75 193 TYR A C 1
ATOM 1502 O O . TYR A 1 193 ? 3.824 0.023 13.560 1.00 98.75 193 TYR A O 1
ATOM 1510 N N . ARG A 1 194 ? 4.920 1.899 12.974 1.00 98.50 194 ARG A N 1
ATOM 1511 C CA . ARG A 1 194 ? 3.898 2.813 13.470 1.00 98.50 194 ARG A CA 1
ATOM 1512 C C . ARG A 1 194 ? 2.638 2.790 12.616 1.00 98.50 194 ARG A C 1
ATOM 1514 O O . ARG A 1 194 ? 1.553 2.806 13.181 1.00 98.50 194 ARG A O 1
ATOM 1521 N N . TYR A 1 195 ? 2.766 2.780 11.291 1.00 98.69 195 TYR A N 1
ATOM 1522 C CA . TYR A 1 195 ? 1.615 2.760 10.383 1.00 98.69 195 TYR A CA 1
ATOM 1523 C C . TYR A 1 195 ? 0.786 1.491 10.572 1.00 98.69 195 TYR A C 1
ATOM 1525 O O . TYR A 1 195 ? -0.434 1.583 10.672 1.00 98.69 195 TYR A O 1
ATOM 1533 N N . GLU A 1 196 ? 1.443 0.338 10.718 1.00 98.69 196 GLU A N 1
ATOM 1534 C CA . GLU A 1 196 ? 0.761 -0.923 11.012 1.00 98.69 196 GLU A CA 1
ATOM 1535 C C . GLU A 1 196 ? -0.023 -0.837 12.323 1.00 98.69 196 GLU A C 1
ATOM 1537 O O . GLU A 1 196 ? -1.206 -1.149 12.336 1.00 98.69 196 GLU A O 1
ATOM 1542 N N . VAL A 1 197 ? 0.585 -0.325 13.402 1.00 98.81 197 VAL A N 1
ATOM 1543 C CA . VAL A 1 197 ? -0.136 -0.157 14.675 1.00 98.81 197 VAL A CA 1
ATOM 1544 C C . VAL A 1 197 ? -1.322 0.795 14.537 1.00 98.81 197 VAL A C 1
ATOM 1546 O O . VAL A 1 197 ? -2.393 0.515 15.061 1.00 98.81 197 VAL A O 1
ATOM 1549 N N . LEU A 1 198 ? -1.160 1.924 13.846 1.00 98.81 198 LEU A N 1
ATOM 1550 C CA . LEU A 1 198 ? -2.245 2.895 13.686 1.00 98.81 198 LEU A CA 1
ATOM 1551 C C . LEU A 1 198 ? -3.400 2.333 12.847 1.00 98.81 198 LEU A C 1
ATOM 1553 O O . LEU A 1 198 ? -4.556 2.615 13.159 1.00 98.81 198 LEU A O 1
ATOM 1557 N N . ARG A 1 199 ? -3.108 1.509 11.834 1.00 98.69 199 ARG A N 1
ATOM 1558 C CA . ARG A 1 199 ? -4.131 0.756 11.101 1.00 98.69 199 ARG A CA 1
ATOM 1559 C C . ARG A 1 199 ? -4.815 -0.274 11.998 1.00 98.69 199 ARG A C 1
ATOM 1561 O O . ARG A 1 199 ? -6.039 -0.301 12.037 1.00 98.69 199 ARG A O 1
ATOM 1568 N N . ASP A 1 200 ? -4.062 -1.055 12.766 1.00 98.69 200 ASP A N 1
ATOM 1569 C CA . ASP A 1 200 ? -4.629 -2.083 13.647 1.00 98.69 200 ASP A CA 1
ATOM 1570 C C . ASP A 1 200 ? -5.501 -1.463 14.758 1.00 98.69 200 ASP A C 1
ATOM 1572 O O . ASP A 1 200 ? -6.543 -2.013 15.116 1.00 98.69 200 ASP A O 1
ATOM 1576 N N . LEU A 1 201 ? -5.122 -0.286 15.274 1.00 98.75 201 LEU A N 1
ATOM 1577 C CA . LEU A 1 201 ? -5.944 0.494 16.204 1.00 98.75 201 LEU A CA 1
ATOM 1578 C C . LEU A 1 201 ? -7.248 0.974 15.549 1.00 98.75 201 LEU A C 1
ATOM 1580 O O . LEU A 1 201 ? -8.311 0.914 16.168 1.00 98.75 201 LEU A O 1
ATOM 1584 N N . TYR A 1 202 ? -7.186 1.444 14.302 1.00 98.62 202 TYR A N 1
ATOM 1585 C CA . TYR A 1 202 ? -8.371 1.847 13.544 1.00 98.62 202 TYR A CA 1
ATOM 1586 C C . TYR A 1 202 ? -9.329 0.667 13.329 1.00 98.62 202 TYR A C 1
ATOM 1588 O O . TYR A 1 202 ? -10.514 0.775 13.642 1.00 98.62 202 TYR A O 1
ATOM 1596 N N . GLU A 1 203 ? -8.814 -0.461 12.837 1.00 98.12 203 GLU A N 1
ATOM 1597 C CA . GLU A 1 203 ? -9.616 -1.626 12.453 1.00 98.12 203 GLU A CA 1
ATOM 1598 C C . GLU A 1 203 ? -10.248 -2.331 13.657 1.00 98.12 203 GLU A C 1
ATOM 1600 O O . GLU A 1 203 ? -11.414 -2.724 13.592 1.00 98.12 203 GLU A O 1
ATOM 1605 N N . ASN A 1 204 ? -9.505 -2.465 14.761 1.00 97.94 204 ASN A N 1
ATOM 1606 C CA . ASN A 1 204 ? -9.939 -3.276 15.902 1.00 97.94 204 ASN A CA 1
ATOM 1607 C C . ASN A 1 204 ? -10.576 -2.460 17.036 1.00 97.94 204 ASN A C 1
ATOM 1609 O O . ASN A 1 204 ? -11.393 -2.997 17.779 1.00 97.94 204 ASN A O 1
ATOM 1613 N N . TYR A 1 205 ? -10.242 -1.170 17.161 1.00 97.44 205 TYR A N 1
ATOM 1614 C CA . TYR A 1 205 ? -10.683 -0.323 18.281 1.00 97.44 205 TYR A CA 1
ATOM 1615 C C . TYR A 1 205 ? -11.480 0.912 17.842 1.00 97.44 205 TYR A C 1
ATOM 1617 O O . TYR A 1 205 ? -11.864 1.725 18.682 1.00 97.44 205 TYR A O 1
ATOM 1625 N N . GLY A 1 206 ? -11.722 1.098 16.538 1.00 97.50 206 GLY A N 1
ATOM 1626 C CA . GLY A 1 206 ? -12.392 2.296 16.019 1.00 97.50 206 GLY A CA 1
ATOM 1627 C C . GLY A 1 206 ? -11.601 3.585 16.271 1.00 97.50 206 GLY A C 1
ATOM 1628 O O . GLY A 1 206 ? -12.173 4.678 16.293 1.00 97.50 206 GLY A O 1
ATOM 1629 N N . PHE A 1 207 ? -10.287 3.469 16.492 1.00 98.44 207 PHE A N 1
ATOM 1630 C CA . PHE A 1 207 ? -9.421 4.589 16.834 1.00 98.44 207 PHE A CA 1
ATOM 1631 C C . PHE A 1 207 ? -9.415 5.633 15.714 1.00 98.44 207 PHE A C 1
ATOM 1633 O O . PHE A 1 207 ? -9.044 5.338 14.577 1.00 98.44 207 PHE A O 1
ATOM 1640 N N . LEU A 1 208 ? -9.835 6.860 16.045 1.00 97.88 208 LEU A N 1
ATOM 1641 C CA . LEU A 1 208 ? -9.944 7.980 15.105 1.00 97.88 208 LEU A CA 1
ATOM 1642 C C . LEU A 1 208 ? -10.751 7.646 13.831 1.00 97.88 208 LEU A C 1
ATOM 1644 O O . LEU A 1 208 ? -10.470 8.181 12.757 1.00 97.88 208 LEU A O 1
ATOM 1648 N N . ALA A 1 209 ? -11.788 6.805 13.951 1.00 97.12 209 ALA A N 1
ATOM 1649 C CA . ALA A 1 209 ? -12.550 6.306 12.804 1.00 97.12 209 ALA A CA 1
ATOM 1650 C C . ALA A 1 209 ? -13.270 7.389 11.974 1.00 97.12 209 ALA A C 1
ATOM 1652 O O . ALA A 1 209 ? -13.538 7.177 10.793 1.00 97.12 209 ALA A O 1
ATOM 1653 N N . ASP A 1 210 ? -13.539 8.554 12.568 1.00 96.50 210 ASP A N 1
ATOM 1654 C CA . ASP A 1 210 ? -14.178 9.696 11.902 1.00 96.50 210 ASP A CA 1
ATOM 1655 C C . ASP A 1 210 ? -13.172 10.753 11.393 1.00 96.50 210 ASP A C 1
ATOM 1657 O O . ASP A 1 210 ? -13.571 11.774 10.826 1.00 96.50 210 ASP A O 1
ATOM 1661 N N . ASN A 1 211 ? -11.863 10.553 11.592 1.00 97.19 211 ASN A N 1
ATOM 1662 C CA . ASN A 1 211 ? -10.833 11.517 11.201 1.00 97.19 211 ASN A CA 1
ATOM 1663 C C . ASN A 1 211 ? -10.265 11.191 9.809 1.00 97.19 211 ASN A C 1
ATOM 1665 O O . ASN A 1 211 ? -9.448 10.286 9.639 1.00 97.19 211 ASN A O 1
ATOM 1669 N N . THR A 1 212 ? -10.670 11.964 8.798 1.00 95.19 212 THR A N 1
ATOM 1670 C CA . THR A 1 212 ? -10.270 11.732 7.400 1.00 95.19 212 THR A CA 1
ATOM 1671 C C . THR A 1 212 ? -8.775 11.902 7.154 1.00 95.19 212 THR A C 1
ATOM 1673 O O . THR A 1 212 ? -8.211 11.162 6.350 1.00 95.19 212 THR A O 1
ATOM 1676 N N . ASP A 1 213 ? -8.123 12.839 7.845 1.00 94.38 213 ASP A N 1
ATOM 1677 C CA . ASP A 1 213 ? -6.693 13.108 7.665 1.00 94.38 213 ASP A CA 1
ATOM 1678 C C . ASP A 1 213 ? -5.857 11.958 8.232 1.00 94.38 213 ASP A C 1
ATOM 1680 O O . ASP A 1 213 ? -4.894 11.516 7.604 1.00 94.38 213 ASP A O 1
ATOM 1684 N N . PHE A 1 214 ? -6.269 11.409 9.376 1.00 96.88 214 PHE A N 1
ATOM 1685 C CA . PHE A 1 214 ? -5.687 10.205 9.958 1.00 96.88 214 PHE A CA 1
ATOM 1686 C C . PHE A 1 214 ? -5.837 8.995 9.026 1.00 96.88 214 PHE A C 1
ATOM 1688 O O . PHE A 1 214 ? -4.848 8.314 8.742 1.00 96.88 214 PHE A O 1
ATOM 1695 N N . ILE A 1 215 ? -7.044 8.759 8.498 1.00 95.75 215 ILE A N 1
ATOM 1696 C CA . ILE A 1 215 ? -7.315 7.633 7.592 1.00 95.75 215 ILE A CA 1
ATOM 1697 C C . ILE A 1 215 ? -6.493 7.747 6.308 1.00 95.75 215 ILE A C 1
ATOM 1699 O O . ILE A 1 215 ? -5.907 6.760 5.868 1.00 95.75 215 ILE A O 1
ATOM 1703 N N . ALA A 1 216 ? -6.423 8.930 5.699 1.00 90.75 216 ALA A N 1
ATOM 1704 C CA . ALA A 1 216 ? -5.634 9.134 4.488 1.00 90.75 216 ALA A CA 1
ATOM 1705 C C . ALA A 1 216 ? -4.128 8.972 4.756 1.00 90.75 216 ALA A C 1
ATOM 1707 O O . ALA A 1 216 ? -3.433 8.319 3.981 1.00 90.75 216 ALA A O 1
ATOM 1708 N N . THR A 1 217 ? -3.636 9.533 5.865 1.00 92.88 217 THR A N 1
ATOM 1709 C CA . THR A 1 217 ? -2.199 9.586 6.174 1.00 92.88 217 THR A CA 1
ATOM 1710 C C . THR A 1 217 ? -1.643 8.253 6.653 1.00 92.88 217 THR A C 1
ATOM 1712 O O . THR A 1 217 ? -0.535 7.909 6.267 1.00 92.88 217 THR A O 1
ATOM 1715 N N . TYR A 1 218 ? -2.364 7.514 7.499 1.00 96.88 218 TYR A N 1
ATOM 1716 C CA . TYR A 1 218 ? -1.818 6.328 8.171 1.00 96.88 218 TYR A CA 1
ATOM 1717 C C . TYR A 1 218 ? -2.472 5.033 7.719 1.00 96.88 218 TYR A C 1
ATOM 1719 O O . TYR A 1 218 ? -1.767 4.084 7.395 1.00 96.88 218 TYR A O 1
ATOM 1727 N N . VAL A 1 219 ? -3.804 4.994 7.667 1.00 96.19 219 VAL A N 1
ATOM 1728 C CA . VAL A 1 219 ? -4.541 3.763 7.350 1.00 96.19 219 VAL A CA 1
ATOM 1729 C C . VAL A 1 219 ? -4.384 3.424 5.866 1.00 96.19 219 VAL A C 1
ATOM 1731 O O . VAL A 1 219 ? -3.878 2.362 5.519 1.00 96.19 219 VAL A O 1
ATOM 1734 N N . SER A 1 220 ? -4.736 4.364 4.985 1.00 93.38 220 SER A N 1
ATOM 1735 C CA . SER A 1 220 ? -4.749 4.162 3.527 1.00 93.38 220 SER A CA 1
ATOM 1736 C C . SER A 1 220 ? -3.345 4.046 2.939 1.00 93.38 220 SER A C 1
ATOM 1738 O O . SER A 1 220 ? -3.131 3.322 1.973 1.00 93.38 220 SER A O 1
ATOM 1740 N N . ALA A 1 221 ? -2.375 4.753 3.521 1.00 93.19 221 ALA A N 1
ATOM 1741 C CA . ALA A 1 221 ? -0.993 4.723 3.064 1.00 93.19 221 ALA A CA 1
ATOM 1742 C C . ALA A 1 221 ? -0.178 3.557 3.652 1.00 93.19 221 ALA A C 1
ATOM 1744 O O . ALA A 1 221 ? 0.944 3.346 3.195 1.00 93.19 221 ALA A O 1
ATOM 1745 N N . CYS A 1 222 ? -0.697 2.790 4.623 1.00 96.44 222 CYS A N 1
ATOM 1746 C CA . CYS A 1 222 ? 0.070 1.745 5.312 1.00 96.44 222 CYS A CA 1
ATOM 1747 C C . CYS A 1 222 ? 0.725 0.747 4.350 1.00 96.44 222 CYS A C 1
ATOM 1749 O O . CYS A 1 222 ? 1.929 0.523 4.460 1.00 96.44 222 CYS A O 1
ATOM 1751 N N . ASP A 1 223 ? -0.026 0.205 3.390 1.00 95.69 223 ASP A N 1
ATOM 1752 C CA . ASP A 1 223 ? 0.518 -0.785 2.454 1.00 95.69 223 ASP A CA 1
ATOM 1753 C C . ASP A 1 223 ? 1.569 -0.169 1.523 1.00 95.69 223 ASP A C 1
ATOM 1755 O O . ASP A 1 223 ? 2.646 -0.733 1.369 1.00 95.69 223 ASP A O 1
ATOM 1759 N N . SER A 1 224 ? 1.348 1.055 1.032 1.00 94.00 224 SER A N 1
ATOM 1760 C CA . SER A 1 224 ? 2.345 1.759 0.208 1.00 94.00 224 SER A CA 1
ATOM 1761 C C . SER A 1 224 ? 3.661 2.024 0.953 1.00 94.00 224 SER A C 1
ATOM 1763 O O . SER A 1 224 ? 4.736 1.979 0.362 1.00 94.00 224 SER A O 1
ATOM 1765 N N . GLN A 1 225 ? 3.605 2.277 2.268 1.00 97.25 225 GLN A N 1
ATOM 1766 C CA . GLN A 1 225 ? 4.809 2.470 3.081 1.00 97.25 225 GLN A CA 1
ATOM 1767 C C . GLN A 1 225 ? 5.560 1.157 3.313 1.00 97.25 225 GLN A C 1
ATOM 1769 O O . GLN A 1 225 ? 6.788 1.180 3.421 1.00 97.25 225 GLN A O 1
ATOM 1774 N N . LYS A 1 226 ? 4.832 0.034 3.396 1.00 97.12 226 LYS A N 1
ATOM 1775 C CA . LYS A 1 226 ? 5.405 -1.314 3.486 1.00 97.12 226 LYS A CA 1
ATOM 1776 C C . LYS A 1 226 ? 6.085 -1.702 2.184 1.00 97.12 226 LYS A C 1
ATOM 1778 O O . LYS A 1 226 ? 7.251 -2.059 2.212 1.00 97.12 226 LYS A O 1
ATOM 1783 N N . GLU A 1 227 ? 5.398 -1.527 1.060 1.00 95.69 227 GLU A N 1
ATOM 1784 C CA . GLU A 1 227 ? 5.958 -1.775 -0.272 1.00 95.69 227 GLU A CA 1
ATOM 1785 C C . GLU A 1 227 ? 7.211 -0.926 -0.526 1.00 95.69 227 GLU A C 1
ATOM 1787 O O . GLU A 1 227 ? 8.195 -1.418 -1.074 1.00 95.69 227 GLU A O 1
ATOM 1792 N N . LEU A 1 228 ? 7.216 0.334 -0.070 1.00 96.50 228 LEU A N 1
ATOM 1793 C CA . LEU A 1 228 ? 8.402 1.184 -0.144 1.00 96.50 228 LEU A CA 1
ATOM 1794 C C . LEU A 1 228 ? 9.573 0.618 0.674 1.00 96.50 228 LEU A C 1
ATOM 1796 O O . LEU A 1 228 ? 10.703 0.626 0.193 1.00 96.50 228 LEU A O 1
ATOM 1800 N N . LEU A 1 229 ? 9.320 0.126 1.893 1.00 97.75 229 LEU A N 1
ATOM 1801 C CA . LEU A 1 229 ? 10.351 -0.507 2.720 1.00 97.75 229 LEU A CA 1
ATOM 1802 C C . LEU A 1 229 ? 10.880 -1.791 2.075 1.00 97.75 229 LEU A C 1
ATOM 1804 O O . LEU A 1 229 ? 12.093 -1.957 1.987 1.00 97.75 229 LEU A O 1
ATOM 1808 N N . ASP A 1 230 ? 9.986 -2.660 1.602 1.00 96.75 230 ASP A N 1
ATOM 1809 C CA . ASP A 1 230 ? 10.342 -3.918 0.942 1.00 96.75 230 ASP A CA 1
ATOM 1810 C C . ASP A 1 230 ? 11.208 -3.651 -0.302 1.00 96.75 230 ASP A C 1
ATOM 1812 O O . ASP A 1 230 ? 12.215 -4.325 -0.520 1.00 96.75 230 ASP A O 1
ATOM 1816 N N . GLY A 1 231 ? 10.869 -2.615 -1.079 1.00 97.06 231 GLY A N 1
ATOM 1817 C CA . GLY A 1 231 ? 11.668 -2.156 -2.213 1.00 97.06 231 GLY A CA 1
ATOM 1818 C C . GLY A 1 231 ? 13.044 -1.630 -1.812 1.00 97.06 231 GLY A C 1
ATOM 1819 O O . GLY A 1 231 ? 14.043 -2.028 -2.408 1.00 97.06 231 GLY A O 1
ATOM 1820 N N . MET A 1 232 ? 13.124 -0.783 -0.779 1.00 97.50 232 MET A N 1
ATOM 1821 C CA . MET A 1 232 ? 14.405 -0.286 -0.257 1.00 97.50 232 MET A CA 1
ATOM 1822 C C . MET A 1 232 ? 15.310 -1.428 0.216 1.00 97.50 232 MET A C 1
ATOM 1824 O O . MET A 1 232 ? 16.495 -1.452 -0.111 1.00 97.50 232 MET A O 1
ATOM 1828 N N . GLU A 1 233 ? 14.767 -2.376 0.982 1.00 96.56 233 GLU A N 1
ATOM 1829 C CA . GLU A 1 233 ? 15.527 -3.507 1.518 1.00 96.56 233 GLU A CA 1
ATOM 1830 C C . GLU A 1 233 ? 16.007 -4.444 0.401 1.00 96.56 233 GLU A C 1
ATOM 1832 O O . GLU A 1 233 ? 17.180 -4.819 0.397 1.00 96.56 233 GLU A O 1
ATOM 1837 N N . ALA A 1 234 ? 15.150 -4.758 -0.577 1.00 96.81 234 ALA A N 1
ATOM 1838 C CA . ALA A 1 234 ? 15.515 -5.591 -1.723 1.00 96.81 234 ALA A CA 1
ATOM 1839 C C . ALA A 1 234 ? 16.609 -4.947 -2.591 1.00 96.81 234 ALA A C 1
ATOM 1841 O O . ALA A 1 234 ? 17.570 -5.614 -2.971 1.00 96.81 234 ALA A O 1
ATOM 1842 N N . LEU A 1 235 ? 16.485 -3.649 -2.885 1.00 97.38 235 LEU A N 1
ATOM 1843 C CA . LEU A 1 235 ? 17.458 -2.923 -3.702 1.00 97.38 235 LEU A CA 1
ATOM 1844 C C . LEU A 1 235 ? 18.813 -2.787 -3.000 1.00 97.38 235 LEU A C 1
ATOM 1846 O O . LEU A 1 235 ? 19.850 -2.953 -3.639 1.00 97.38 235 LEU A O 1
ATOM 1850 N N . ILE A 1 236 ? 18.830 -2.512 -1.692 1.00 95.38 236 ILE A N 1
ATOM 1851 C CA . ILE A 1 236 ? 20.089 -2.460 -0.933 1.00 95.38 236 ILE A CA 1
ATOM 1852 C C . ILE A 1 236 ? 20.755 -3.827 -0.894 1.00 95.38 236 ILE A C 1
ATOM 1854 O O . ILE A 1 236 ? 21.963 -3.897 -1.104 1.00 95.38 236 ILE A O 1
ATOM 1858 N N . ASP A 1 237 ? 20.002 -4.898 -0.642 1.00 95.25 237 ASP A N 1
ATOM 1859 C CA . ASP A 1 237 ? 20.555 -6.253 -0.613 1.00 95.25 237 ASP A CA 1
ATOM 1860 C C . ASP A 1 237 ? 21.171 -6.640 -1.969 1.00 95.25 237 ASP A C 1
ATOM 1862 O O . ASP A 1 237 ? 22.303 -7.131 -2.016 1.00 95.25 237 ASP A O 1
ATOM 1866 N N . ASP A 1 238 ? 20.490 -6.323 -3.077 1.00 96.62 238 ASP A N 1
ATOM 1867 C CA . ASP A 1 238 ? 20.992 -6.544 -4.440 1.00 96.62 238 ASP A CA 1
ATOM 1868 C C . ASP A 1 238 ? 22.280 -5.749 -4.722 1.00 96.62 238 ASP A C 1
ATOM 1870 O O . ASP A 1 238 ? 23.293 -6.314 -5.149 1.00 96.62 238 ASP A O 1
ATOM 1874 N N . ILE A 1 239 ? 22.281 -4.443 -4.424 1.00 94.88 239 ILE A N 1
ATOM 1875 C CA . ILE A 1 239 ? 23.446 -3.569 -4.629 1.00 94.88 239 ILE A CA 1
ATOM 1876 C C . ILE A 1 239 ? 24.627 -4.035 -3.772 1.00 94.88 239 ILE A C 1
ATOM 1878 O O . ILE A 1 239 ? 25.741 -4.165 -4.281 1.00 94.88 239 ILE A O 1
ATOM 1882 N N . VAL A 1 240 ? 24.409 -4.302 -2.480 1.00 92.38 240 VAL A N 1
ATOM 1883 C CA . VAL A 1 240 ? 25.463 -4.732 -1.549 1.00 92.38 240 VAL A CA 1
ATOM 1884 C C . VAL A 1 240 ? 26.047 -6.076 -1.967 1.00 92.38 240 VAL A C 1
ATOM 1886 O O . VAL A 1 240 ? 27.267 -6.257 -1.911 1.00 92.38 240 VAL A O 1
ATOM 1889 N N . THR A 1 241 ? 25.207 -7.004 -2.426 1.00 94.06 241 THR A N 1
ATOM 1890 C CA . THR A 1 241 ? 25.650 -8.305 -2.935 1.00 94.06 241 THR A CA 1
ATOM 1891 C C . THR A 1 241 ? 26.584 -8.124 -4.128 1.00 94.06 241 THR A C 1
ATOM 1893 O O . THR A 1 241 ? 27.736 -8.561 -4.076 1.00 94.06 241 THR A O 1
ATOM 1896 N N . GLN A 1 242 ? 26.153 -7.393 -5.159 1.00 94.19 242 GLN A N 1
ATOM 1897 C CA . GLN A 1 242 ? 26.969 -7.169 -6.357 1.00 94.19 242 GLN A CA 1
ATOM 1898 C C . GLN A 1 242 ? 28.258 -6.402 -6.056 1.00 94.19 242 GLN A C 1
ATOM 1900 O O . GLN A 1 242 ? 29.324 -6.736 -6.569 1.00 94.19 242 GLN A O 1
ATOM 1905 N N . MET A 1 243 ? 28.187 -5.394 -5.189 1.00 89.75 243 MET A N 1
ATOM 1906 C CA . MET A 1 243 ? 29.351 -4.601 -4.801 1.00 89.75 243 MET A CA 1
ATOM 1907 C C . MET A 1 243 ? 30.356 -5.388 -3.954 1.00 89.75 243 MET A C 1
ATOM 1909 O O . MET A 1 243 ? 31.553 -5.126 -4.035 1.00 89.75 243 MET A O 1
ATOM 1913 N N . THR A 1 244 ? 29.904 -6.374 -3.177 1.00 88.12 244 THR A N 1
ATOM 1914 C CA . THR A 1 244 ? 30.788 -7.278 -2.422 1.00 88.12 244 THR A CA 1
ATOM 1915 C C . THR A 1 244 ? 31.471 -8.303 -3.331 1.00 88.12 244 THR A C 1
ATOM 1917 O O . THR A 1 244 ? 32.597 -8.718 -3.057 1.00 88.12 244 THR A O 1
ATOM 1920 N N . GLU A 1 245 ? 30.807 -8.712 -4.413 1.00 87.06 245 GLU A N 1
ATOM 1921 C CA . GLU A 1 245 ? 31.345 -9.646 -5.410 1.00 87.06 245 GLU A CA 1
ATOM 1922 C C . GLU A 1 245 ? 32.272 -8.977 -6.439 1.00 87.06 245 GLU A C 1
ATOM 1924 O O . GLU A 1 245 ? 32.994 -9.667 -7.163 1.00 87.06 245 GLU A O 1
ATOM 1929 N N . LEU A 1 246 ? 32.290 -7.643 -6.505 1.00 82.62 246 LEU A N 1
ATOM 1930 C CA . LEU A 1 246 ? 33.188 -6.899 -7.381 1.00 82.62 246 LEU A CA 1
ATOM 1931 C C . LEU A 1 246 ? 34.649 -7.012 -6.911 1.00 82.62 246 LEU A C 1
ATOM 1933 O O . LEU A 1 246 ? 35.032 -6.479 -5.872 1.00 82.62 246 LEU A O 1
ATOM 1937 N N . ASP A 1 247 ? 35.494 -7.632 -7.744 1.00 72.88 247 ASP A N 1
ATOM 1938 C CA . ASP A 1 247 ? 36.941 -7.757 -7.499 1.00 72.88 247 ASP A CA 1
ATOM 1939 C C . ASP A 1 247 ? 37.642 -6.388 -7.350 1.00 72.88 247 ASP A C 1
ATOM 1941 O O . ASP A 1 247 ? 38.562 -6.229 -6.546 1.00 72.88 247 ASP A O 1
ATOM 1945 N N . SER A 1 248 ? 37.241 -5.400 -8.159 1.00 73.31 248 SER A N 1
ATOM 1946 C CA . SER A 1 248 ? 37.734 -4.017 -8.121 1.00 73.31 248 SER A CA 1
ATOM 1947 C C . SER A 1 248 ? 36.852 -3.099 -8.968 1.00 73.31 248 SER A C 1
ATOM 1949 O O . SER A 1 248 ? 36.309 -3.536 -9.985 1.00 73.31 248 SER A O 1
ATOM 1951 N N . LEU A 1 249 ? 36.784 -1.812 -8.621 1.00 79.38 249 LEU A N 1
ATOM 1952 C CA . LEU A 1 249 ? 36.183 -0.796 -9.488 1.00 79.38 249 LEU A CA 1
ATOM 1953 C C . LEU A 1 249 ? 37.107 -0.479 -10.675 1.00 79.38 249 LEU A C 1
ATOM 1955 O O . LEU A 1 249 ? 38.333 -0.480 -10.547 1.00 79.38 249 LEU A O 1
ATOM 1959 N N . TRP A 1 250 ? 36.520 -0.196 -11.836 1.00 78.31 250 TRP A N 1
ATOM 1960 C CA . TRP A 1 250 ? 37.268 0.173 -13.035 1.00 78.31 250 TRP A CA 1
ATOM 1961 C C . TRP A 1 250 ? 37.728 1.621 -12.939 1.00 78.31 250 TRP A C 1
ATOM 1963 O O . TRP A 1 250 ? 36.951 2.493 -12.556 1.00 78.31 250 TRP A O 1
ATOM 1973 N N . VAL A 1 251 ? 38.977 1.878 -13.330 1.00 82.69 251 VAL A N 1
ATOM 1974 C CA . VAL A 1 251 ? 39.568 3.220 -13.335 1.00 82.69 251 VAL A CA 1
ATOM 1975 C C . VAL A 1 251 ? 39.888 3.635 -14.767 1.00 82.69 251 VAL A C 1
ATOM 1977 O O . VAL A 1 251 ? 40.614 2.934 -15.472 1.00 82.69 251 VAL A O 1
ATOM 1980 N N . ASP A 1 252 ? 39.375 4.791 -15.185 1.00 80.44 252 ASP A N 1
ATOM 1981 C CA . ASP A 1 252 ? 39.735 5.448 -16.443 1.00 80.44 252 ASP A CA 1
ATOM 1982 C C . ASP A 1 252 ? 39.968 6.945 -16.213 1.00 80.44 252 ASP A C 1
ATOM 1984 O O . ASP A 1 252 ? 39.032 7.721 -16.004 1.00 80.44 252 ASP A O 1
ATOM 1988 N N . ASN A 1 253 ? 41.236 7.363 -16.254 1.00 87.69 253 ASN A N 1
ATOM 1989 C CA . ASN A 1 253 ? 41.653 8.729 -15.942 1.00 87.69 253 ASN A CA 1
ATOM 1990 C C . ASN A 1 253 ? 41.103 9.168 -14.568 1.00 87.69 253 ASN A C 1
ATOM 1992 O O . ASN A 1 253 ? 41.364 8.503 -13.579 1.00 87.69 253 ASN A O 1
ATOM 1996 N N . HIS A 1 254 ? 40.315 10.241 -14.496 1.00 90.06 254 HIS A N 1
ATOM 1997 C CA . HIS A 1 254 ? 39.693 10.737 -13.263 1.00 90.06 254 HIS A CA 1
ATOM 1998 C C . HIS A 1 254 ? 38.326 10.098 -12.968 1.00 90.06 254 HIS A C 1
ATOM 2000 O O . HIS A 1 254 ? 37.472 10.734 -12.354 1.00 90.06 254 HIS A O 1
ATOM 2006 N N . LYS A 1 255 ? 38.064 8.883 -13.465 1.00 88.12 255 LYS A N 1
ATOM 2007 C CA . LYS A 1 255 ? 36.793 8.186 -13.250 1.00 88.12 255 LYS A CA 1
ATOM 2008 C C . LYS A 1 255 ? 36.995 6.828 -12.612 1.00 88.12 255 LYS A C 1
ATOM 2010 O O . LYS A 1 255 ? 37.798 6.036 -13.097 1.00 88.12 255 LYS A O 1
ATOM 2015 N N . VAL A 1 256 ? 36.186 6.555 -11.597 1.00 89.44 256 VAL A N 1
ATOM 2016 C CA . VAL A 1 256 ? 36.001 5.229 -11.006 1.00 89.44 256 VAL A CA 1
ATOM 2017 C C . VAL A 1 256 ? 34.575 4.790 -11.312 1.00 89.44 256 VAL A C 1
ATOM 2019 O O . VAL A 1 256 ? 33.644 5.572 -11.133 1.00 89.44 256 VAL A O 1
ATOM 2022 N N . PHE A 1 257 ? 34.380 3.584 -11.835 1.00 89.56 257 PHE A N 1
ATOM 2023 C CA . PHE A 1 257 ? 33.051 3.122 -12.231 1.00 89.56 257 PHE A CA 1
ATOM 2024 C C . PHE A 1 257 ? 32.890 1.606 -12.123 1.00 89.56 257 PHE A C 1
ATOM 2026 O O . PHE A 1 257 ? 33.856 0.842 -12.183 1.00 89.56 257 PHE A O 1
ATOM 2033 N N . CYS A 1 258 ? 31.645 1.160 -12.013 1.00 88.00 258 CYS A N 1
ATOM 2034 C CA . CYS A 1 258 ? 31.268 -0.232 -12.216 1.00 88.00 258 CYS A CA 1
ATOM 2035 C C . CYS A 1 258 ? 29.908 -0.315 -12.909 1.00 88.00 258 CYS A C 1
ATOM 2037 O O . CYS A 1 258 ? 29.199 0.678 -13.069 1.00 88.00 258 CYS A O 1
ATOM 2039 N N . THR A 1 259 ? 29.588 -1.503 -13.408 1.00 88.19 259 THR A N 1
ATOM 2040 C CA . THR A 1 259 ? 28.277 -1.810 -13.982 1.00 88.19 259 THR A CA 1
ATOM 2041 C C . THR A 1 259 ? 27.594 -2.788 -13.050 1.00 88.19 259 THR A C 1
ATOM 2043 O O . THR A 1 259 ? 28.180 -3.818 -12.723 1.00 88.19 259 THR A O 1
ATOM 2046 N N . LEU A 1 260 ? 26.389 -2.435 -12.631 1.00 90.88 260 LEU A N 1
ATOM 2047 C CA . LEU A 1 260 ? 25.503 -3.262 -11.830 1.00 90.88 260 LEU A CA 1
ATOM 2048 C C . LEU A 1 260 ? 24.315 -3.680 -12.699 1.00 90.88 260 LEU A C 1
ATOM 2050 O O . LEU A 1 260 ? 24.082 -3.121 -13.774 1.00 90.88 260 LEU A O 1
ATOM 2054 N N . THR A 1 261 ? 23.579 -4.686 -12.256 1.00 91.19 261 THR A N 1
ATOM 2055 C CA . THR A 1 261 ? 22.308 -5.098 -12.854 1.00 91.19 261 THR A CA 1
ATOM 2056 C C . THR A 1 261 ? 21.245 -5.057 -11.785 1.00 91.19 261 THR A C 1
ATOM 2058 O O . THR A 1 261 ? 21.452 -5.607 -10.717 1.00 91.19 261 THR A O 1
ATOM 2061 N N . ASN A 1 262 ? 20.120 -4.411 -12.055 1.00 94.12 262 ASN A N 1
ATOM 2062 C CA . ASN A 1 262 ? 18.991 -4.423 -11.143 1.00 94.12 262 ASN A CA 1
ATOM 2063 C C . ASN A 1 262 ? 18.332 -5.806 -11.197 1.00 94.12 262 ASN A C 1
ATOM 2065 O O . ASN A 1 262 ? 17.591 -6.094 -12.137 1.00 94.12 262 ASN A O 1
ATOM 2069 N N . ASN A 1 263 ? 18.611 -6.668 -10.219 1.00 93.00 263 ASN A N 1
ATOM 2070 C CA . ASN A 1 263 ? 18.057 -8.028 -10.180 1.00 93.00 263 ASN A CA 1
ATOM 2071 C C . ASN A 1 263 ? 16.716 -8.099 -9.436 1.00 93.00 263 ASN A C 1
ATOM 2073 O O . ASN A 1 263 ? 16.261 -9.188 -9.084 1.00 93.00 263 ASN A O 1
ATOM 2077 N N . THR A 1 264 ? 16.102 -6.948 -9.168 1.00 95.44 264 THR A N 1
ATOM 2078 C CA . THR A 1 264 ? 14.836 -6.841 -8.444 1.00 95.44 264 THR A CA 1
ATOM 2079 C C . THR A 1 264 ? 13.670 -6.542 -9.387 1.00 95.44 264 THR A C 1
ATOM 2081 O O . THR A 1 264 ? 13.865 -6.166 -10.543 1.00 95.44 264 THR A O 1
ATOM 2084 N N . ASP A 1 265 ? 12.449 -6.653 -8.862 1.00 93.12 265 ASP A N 1
ATOM 2085 C CA . ASP A 1 265 ? 11.216 -6.283 -9.566 1.00 93.12 265 ASP A CA 1
ATOM 2086 C C . ASP A 1 265 ? 10.907 -4.776 -9.480 1.00 93.12 265 ASP A C 1
ATOM 2088 O O . ASP A 1 265 ? 9.818 -4.344 -9.853 1.00 93.12 265 ASP A O 1
ATOM 2092 N N . TYR A 1 266 ? 11.822 -3.951 -8.964 1.00 95.19 266 TYR A N 1
ATOM 2093 C CA . TYR A 1 266 ? 11.590 -2.524 -8.747 1.00 95.19 266 TYR A CA 1
ATOM 2094 C C . TYR A 1 266 ? 12.261 -1.677 -9.823 1.00 95.19 266 TYR A C 1
ATOM 2096 O O . TYR A 1 266 ? 13.382 -1.951 -10.232 1.00 95.19 266 TYR A O 1
ATOM 2104 N N . ARG A 1 267 ? 11.604 -0.592 -10.233 1.00 94.50 267 ARG A N 1
ATOM 2105 C CA . ARG A 1 267 ? 12.245 0.550 -10.890 1.00 94.50 267 ARG A CA 1
ATOM 2106 C C . ARG A 1 267 ? 12.628 1.584 -9.843 1.00 94.50 267 ARG A C 1
ATOM 2108 O O . ARG A 1 267 ? 11.818 1.878 -8.958 1.00 94.50 267 ARG A O 1
ATOM 2115 N N . PHE A 1 268 ? 13.814 2.173 -9.970 1.00 96.75 268 PHE A N 1
ATOM 2116 C CA . PHE A 1 268 ? 14.280 3.156 -9.000 1.00 96.75 268 PHE A CA 1
ATOM 2117 C C . PHE A 1 268 ? 15.184 4.245 -9.580 1.00 96.75 268 PHE A C 1
ATOM 2119 O O . PHE A 1 268 ? 15.784 4.098 -10.644 1.00 96.75 268 PHE A O 1
ATOM 2126 N N . ASN A 1 269 ? 15.285 5.329 -8.814 1.00 97.06 269 ASN A N 1
ATOM 2127 C CA . ASN A 1 269 ? 16.283 6.380 -8.957 1.00 97.06 269 ASN A CA 1
ATOM 2128 C C . ASN A 1 269 ? 17.108 6.412 -7.673 1.00 97.06 269 ASN A C 1
ATOM 2130 O O . ASN A 1 269 ? 16.535 6.344 -6.579 1.00 97.06 269 ASN A O 1
ATOM 2134 N N . ALA A 1 270 ? 18.425 6.530 -7.791 1.00 97.44 270 ALA A N 1
ATOM 2135 C CA . ALA A 1 270 ? 19.302 6.530 -6.631 1.00 97.44 270 ALA A CA 1
ATOM 2136 C C . ALA A 1 270 ? 20.467 7.499 -6.776 1.00 97.44 270 ALA A C 1
ATOM 2138 O O . ALA A 1 270 ? 21.044 7.678 -7.855 1.00 97.44 270 ALA A O 1
ATOM 2139 N N . THR A 1 271 ? 20.868 8.041 -5.633 1.00 97.19 271 THR A N 1
ATOM 2140 C CA . THR A 1 271 ? 22.181 8.641 -5.458 1.00 97.19 271 THR A CA 1
ATOM 2141 C C . THR A 1 271 ? 23.110 7.610 -4.838 1.00 97.19 271 THR A C 1
ATOM 2143 O O . THR A 1 271 ? 22.773 6.959 -3.851 1.00 97.19 271 THR A O 1
ATOM 2146 N N 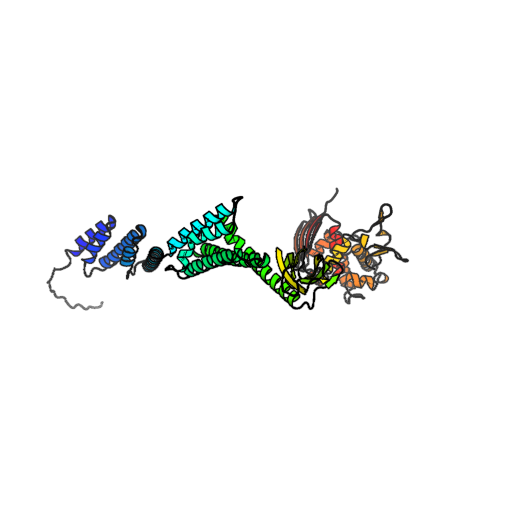. PHE A 1 272 ? 24.290 7.470 -5.429 1.00 95.62 272 PHE A N 1
ATOM 2147 C CA . PHE A 1 272 ? 25.369 6.640 -4.922 1.00 95.62 272 PHE A CA 1
ATOM 2148 C C . PHE A 1 272 ? 26.471 7.538 -4.381 1.00 95.62 272 PHE A C 1
ATOM 2150 O O . PHE A 1 272 ? 26.848 8.517 -5.033 1.00 95.62 272 PHE A O 1
ATOM 2157 N N . GLU A 1 273 ? 27.028 7.174 -3.235 1.00 95.00 273 GLU A N 1
ATOM 2158 C CA . GLU A 1 273 ? 28.147 7.878 -2.612 1.00 95.00 273 GLU A CA 1
ATOM 2159 C C . GLU A 1 273 ? 29.351 6.952 -2.479 1.00 95.00 273 GLU A C 1
ATOM 2161 O O . GLU A 1 273 ? 29.211 5.736 -2.314 1.00 95.00 273 GLU A O 1
ATOM 2166 N N . LEU A 1 274 ? 30.538 7.540 -2.602 1.00 93.12 274 LEU A N 1
ATOM 2167 C CA . LEU A 1 274 ? 31.812 6.847 -2.591 1.00 93.12 274 LEU A CA 1
ATOM 2168 C C . LEU A 1 274 ? 32.813 7.612 -1.722 1.00 93.12 274 LEU A C 1
ATOM 2170 O O . LEU A 1 274 ? 33.260 8.705 -2.087 1.00 93.12 274 LEU A O 1
ATOM 2174 N N . ASP A 1 275 ? 33.238 6.982 -0.632 1.00 93.88 275 ASP A N 1
ATOM 2175 C CA . ASP A 1 275 ? 34.395 7.431 0.135 1.00 93.88 275 ASP A CA 1
ATOM 2176 C C . ASP A 1 275 ? 35.641 6.770 -0.436 1.00 93.88 275 ASP A C 1
ATOM 2178 O O . ASP A 1 275 ? 35.733 5.543 -0.524 1.00 93.88 275 ASP A O 1
ATOM 2182 N N . CYS A 1 276 ? 36.637 7.574 -0.776 1.00 93.69 276 CYS A N 1
ATOM 2183 C CA . CYS A 1 276 ? 37.950 7.107 -1.190 1.00 93.69 276 CYS A CA 1
ATOM 2184 C C . CYS A 1 276 ? 38.886 7.143 0.018 1.00 93.69 276 CYS A C 1
ATOM 2186 O O . CYS A 1 276 ? 39.052 8.193 0.643 1.00 93.69 276 CYS A O 1
ATOM 2188 N N . LEU A 1 277 ? 39.515 6.014 0.351 1.00 94.56 277 LEU A N 1
ATOM 2189 C CA . LEU A 1 277 ? 40.361 5.876 1.538 1.00 94.56 277 LEU A CA 1
ATOM 2190 C C . LEU A 1 277 ? 41.823 5.621 1.169 1.00 94.56 277 LEU A C 1
ATOM 2192 O O . LEU A 1 277 ? 42.122 4.883 0.228 1.00 94.56 277 LEU A O 1
ATOM 2196 N N . ASP A 1 278 ? 42.739 6.186 1.955 1.00 94.62 278 ASP A N 1
ATOM 2197 C CA . ASP A 1 278 ? 44.167 5.878 1.872 1.00 94.62 278 ASP A CA 1
ATOM 2198 C C . ASP A 1 278 ? 44.520 4.533 2.542 1.00 94.62 278 ASP A C 1
ATOM 2200 O O . ASP A 1 278 ? 43.692 3.854 3.153 1.00 94.62 278 ASP A O 1
ATOM 2204 N N . ALA A 1 279 ? 45.798 4.148 2.477 1.00 94.56 279 ALA A N 1
ATOM 2205 C CA . ALA A 1 279 ? 46.291 2.902 3.071 1.00 94.56 279 ALA A CA 1
ATOM 2206 C C . ALA A 1 279 ? 46.174 2.828 4.611 1.00 94.56 279 ALA A C 1
ATOM 2208 O O . ALA A 1 279 ? 46.364 1.753 5.183 1.00 94.56 279 ALA A O 1
ATOM 2209 N N . ASN A 1 280 ? 45.896 3.944 5.292 1.00 95.38 280 ASN A N 1
ATOM 2210 C CA . ASN A 1 280 ? 45.652 3.994 6.735 1.00 95.38 280 ASN A CA 1
ATOM 2211 C C . ASN A 1 280 ? 44.151 3.966 7.075 1.00 95.38 280 ASN A C 1
ATOM 2213 O O . ASN A 1 280 ? 43.810 4.014 8.258 1.00 95.38 280 ASN A O 1
ATOM 2217 N N . GLY A 1 281 ? 43.271 3.896 6.070 1.00 92.50 281 GLY A N 1
ATOM 2218 C CA . GLY A 1 281 ? 41.823 3.968 6.243 1.00 92.50 281 GLY A CA 1
ATOM 2219 C C . GLY A 1 281 ? 41.316 5.384 6.524 1.00 92.50 281 GLY A C 1
ATOM 2220 O O . GLY A 1 281 ? 40.268 5.539 7.145 1.00 92.50 281 GLY A O 1
ATOM 2221 N N . VAL A 1 282 ? 42.061 6.419 6.128 1.00 95.38 282 VAL A N 1
ATOM 2222 C CA . VAL A 1 282 ? 41.619 7.816 6.226 1.00 95.38 282 VAL A CA 1
ATOM 2223 C C . VAL A 1 282 ? 40.898 8.195 4.939 1.00 95.38 282 VAL A C 1
ATOM 2225 O O . VAL A 1 282 ? 41.439 7.980 3.856 1.00 95.38 282 VAL A O 1
ATOM 2228 N N . ILE A 1 283 ? 39.706 8.785 5.059 1.00 95.50 283 ILE A N 1
ATOM 2229 C CA . ILE A 1 283 ? 38.969 9.351 3.922 1.00 95.50 283 ILE A CA 1
ATOM 2230 C C . ILE A 1 283 ? 39.784 10.512 3.340 1.00 95.50 283 ILE A C 1
ATOM 2232 O O . ILE A 1 283 ? 40.127 11.461 4.052 1.00 95.50 283 ILE A O 1
ATOM 2236 N N . ILE A 1 284 ? 40.121 10.415 2.056 1.00 95.88 284 ILE A N 1
ATOM 2237 C CA . ILE A 1 284 ? 40.903 11.413 1.313 1.00 95.88 284 ILE A CA 1
ATOM 2238 C C . ILE A 1 284 ? 40.065 12.191 0.297 1.00 95.88 284 ILE A C 1
ATOM 2240 O O . ILE A 1 284 ? 40.433 13.313 -0.049 1.00 95.88 284 ILE A O 1
ATOM 2244 N N . GLU A 1 285 ? 38.947 11.624 -0.153 1.00 95.56 285 GLU A N 1
ATOM 2245 C CA . GLU A 1 285 ? 37.992 12.249 -1.070 1.00 95.56 285 GLU A CA 1
ATOM 2246 C C . GLU A 1 285 ? 36.612 11.599 -0.876 1.00 95.56 285 GLU A C 1
ATOM 2248 O O . GLU A 1 285 ? 36.531 10.386 -0.698 1.00 95.56 285 GLU A O 1
ATOM 2253 N N . GLU A 1 286 ? 35.552 12.404 -0.909 1.00 95.31 286 GLU A N 1
ATOM 2254 C CA . GLU A 1 286 ? 34.146 11.975 -0.887 1.00 95.31 286 GLU A CA 1
ATOM 2255 C C . GLU A 1 286 ? 33.509 12.464 -2.190 1.00 95.31 286 GLU A C 1
ATOM 2257 O O . GLU A 1 286 ? 33.719 13.611 -2.602 1.00 95.31 286 GLU A O 1
ATOM 2262 N N . THR A 1 287 ? 32.773 11.597 -2.878 1.00 94.94 287 THR A N 1
ATOM 2263 C CA . THR A 1 287 ? 32.168 11.910 -4.178 1.00 94.94 287 THR A CA 1
ATOM 2264 C C . THR A 1 287 ? 30.848 11.167 -4.339 1.00 94.94 287 THR A C 1
ATOM 2266 O O . THR A 1 287 ? 30.636 10.125 -3.724 1.00 94.94 287 THR A O 1
ATOM 2269 N N . SER A 1 288 ? 29.949 11.691 -5.167 1.00 95.88 288 SER A N 1
ATOM 2270 C CA . SER A 1 288 ? 28.639 11.088 -5.400 1.00 95.88 288 SER A CA 1
ATOM 2271 C C . SER A 1 288 ? 28.213 11.189 -6.858 1.00 95.88 288 SER A C 1
ATOM 2273 O O . SER A 1 288 ? 28.759 11.968 -7.647 1.00 95.88 288 SER A O 1
ATOM 2275 N N . THR A 1 289 ? 27.256 10.351 -7.236 1.00 95.75 289 THR A N 1
ATOM 2276 C CA . THR A 1 289 ? 26.669 10.332 -8.574 1.00 95.75 289 THR A CA 1
ATOM 2277 C C . THR A 1 289 ? 25.202 9.934 -8.494 1.00 95.75 289 THR A C 1
ATOM 2279 O O . THR A 1 289 ? 24.822 9.136 -7.642 1.00 95.75 289 THR A O 1
ATOM 2282 N N . TYR A 1 290 ? 24.380 10.492 -9.377 1.00 96.50 290 TYR A N 1
ATOM 2283 C CA . TYR A 1 290 ? 22.951 10.202 -9.457 1.00 96.50 290 TYR A CA 1
ATOM 2284 C C . TYR A 1 290 ? 22.664 9.404 -10.723 1.00 96.50 290 TYR A C 1
ATOM 2286 O O . TYR A 1 290 ? 23.180 9.737 -11.795 1.00 96.50 290 TYR A O 1
ATOM 2294 N N . VAL A 1 291 ? 21.838 8.370 -10.592 1.00 93.94 291 VAL A N 1
ATOM 2295 C CA . VAL A 1 291 ? 21.369 7.550 -11.706 1.00 93.94 291 VAL A CA 1
ATOM 2296 C C . VAL A 1 291 ? 19.854 7.411 -11.593 1.00 93.94 291 VAL A C 1
ATOM 2298 O O . VAL A 1 291 ? 19.338 6.987 -10.557 1.00 93.94 291 VAL A O 1
ATOM 2301 N N . ASP A 1 292 ? 19.148 7.785 -12.654 1.00 95.38 292 ASP A N 1
ATOM 2302 C CA . ASP A 1 292 ? 17.699 7.681 -12.779 1.00 95.38 292 ASP A CA 1
ATOM 2303 C C . ASP A 1 292 ? 17.265 6.590 -13.754 1.00 95.38 292 ASP A C 1
ATOM 2305 O O . ASP A 1 292 ? 18.056 6.059 -14.534 1.00 95.38 292 ASP A O 1
ATOM 2309 N N . ASP A 1 293 ? 15.970 6.279 -13.686 1.00 90.81 293 ASP A N 1
ATOM 2310 C CA . ASP A 1 293 ? 15.256 5.419 -14.619 1.00 90.81 293 ASP A CA 1
ATOM 2311 C C . ASP A 1 293 ? 15.877 4.019 -14.740 1.00 90.81 293 ASP A C 1
ATOM 2313 O O . ASP A 1 293 ? 15.949 3.436 -15.821 1.00 90.81 293 ASP A O 1
ATOM 2317 N N . ILE A 1 294 ? 16.308 3.459 -13.604 1.00 92.75 294 ILE A N 1
ATOM 2318 C CA . ILE A 1 294 ? 16.848 2.103 -13.545 1.00 92.75 294 ILE A CA 1
ATOM 2319 C C . ILE A 1 294 ? 15.680 1.118 -13.533 1.00 92.75 294 ILE A C 1
ATOM 2321 O O . ILE A 1 294 ? 15.058 0.885 -12.495 1.00 92.75 294 ILE A O 1
ATOM 2325 N N . ASP A 1 295 ? 15.379 0.539 -14.692 1.00 89.50 295 ASP A N 1
ATOM 2326 C CA . ASP A 1 295 ? 14.315 -0.453 -14.853 1.00 89.50 295 ASP A CA 1
ATOM 2327 C C . ASP A 1 295 ? 14.691 -1.810 -14.232 1.00 89.50 295 ASP A C 1
ATOM 2329 O O . ASP A 1 295 ? 15.870 -2.180 -14.151 1.00 89.50 295 ASP A O 1
ATOM 2333 N N . ALA A 1 296 ? 13.678 -2.575 -13.821 1.00 89.62 296 ALA A N 1
ATOM 2334 C CA . ALA A 1 296 ? 13.837 -3.959 -13.376 1.00 89.62 296 ALA A CA 1
ATOM 2335 C C . ALA A 1 296 ? 14.530 -4.811 -14.454 1.00 89.62 296 ALA A C 1
ATOM 2337 O O . ALA A 1 296 ? 14.214 -4.717 -15.642 1.00 89.62 296 ALA A O 1
ATOM 2338 N N . GLY A 1 297 ? 15.503 -5.628 -14.052 1.00 83.62 297 GLY A N 1
ATOM 2339 C CA . GLY A 1 297 ? 16.288 -6.479 -14.952 1.00 83.62 297 GLY A CA 1
ATOM 2340 C C . GLY A 1 297 ? 17.307 -5.744 -15.834 1.00 83.62 297 GLY A C 1
ATOM 2341 O O . GLY A 1 297 ? 18.018 -6.393 -16.604 1.00 83.62 297 GLY A O 1
ATOM 2342 N N . SER A 1 298 ? 17.398 -4.411 -15.760 1.00 80.50 298 SER A N 1
ATOM 2343 C CA . SER A 1 298 ? 18.323 -3.630 -16.587 1.00 80.50 298 SER A CA 1
ATOM 2344 C C . SER A 1 298 ? 19.724 -3.546 -15.972 1.00 80.50 298 SER A C 1
ATOM 2346 O O . SER A 1 298 ? 19.896 -3.523 -14.752 1.00 80.50 298 SER A O 1
ATOM 2348 N N . SER A 1 299 ? 20.751 -3.477 -16.822 1.00 85.00 299 SER A N 1
ATOM 2349 C CA . SER A 1 299 ? 22.103 -3.115 -16.388 1.00 85.00 299 SER A CA 1
ATOM 2350 C C . SER A 1 299 ? 22.296 -1.604 -16.434 1.00 85.00 299 SER A C 1
ATOM 2352 O O . SER A 1 299 ? 21.922 -0.953 -17.410 1.00 85.00 299 SER A O 1
ATOM 2354 N N . TYR A 1 300 ? 22.959 -1.058 -15.421 1.00 88.31 300 TYR A N 1
ATOM 2355 C CA . TYR A 1 300 ? 23.241 0.367 -15.289 1.00 88.31 300 TYR A CA 1
ATOM 2356 C C . TYR A 1 300 ? 24.681 0.593 -14.822 1.00 88.31 300 TYR A C 1
ATOM 2358 O O . TYR A 1 300 ? 25.304 -0.262 -14.190 1.00 88.31 300 TYR A O 1
ATOM 2366 N N . GLN A 1 301 ? 25.246 1.747 -15.172 1.00 89.75 301 GLN A N 1
ATOM 2367 C CA . GLN A 1 301 ? 26.610 2.112 -14.800 1.00 89.75 301 GLN A CA 1
ATOM 2368 C C . GLN A 1 301 ? 26.589 3.205 -13.739 1.00 89.75 301 GLN A C 1
ATOM 2370 O O . GLN A 1 301 ? 26.012 4.267 -13.959 1.00 89.75 301 GLN A O 1
ATOM 2375 N N . ILE A 1 302 ? 27.303 2.976 -12.639 1.00 92.94 302 ILE A N 1
ATOM 2376 C CA . ILE A 1 302 ? 27.631 4.022 -11.671 1.00 92.94 302 ILE A CA 1
ATOM 2377 C C . ILE A 1 302 ? 29.038 4.534 -11.967 1.00 92.94 302 ILE A C 1
ATOM 2379 O O . ILE A 1 302 ? 29.975 3.749 -12.119 1.00 92.94 302 ILE A O 1
ATOM 2383 N N . SER A 1 303 ? 29.190 5.851 -12.109 1.00 91.94 303 SER A N 1
ATOM 2384 C CA . SER A 1 303 ? 30.468 6.490 -12.432 1.00 91.94 303 SER A CA 1
ATOM 2385 C C . SER A 1 303 ? 30.698 7.713 -11.557 1.00 91.94 303 SER A C 1
ATOM 2387 O O . SER A 1 303 ? 29.901 8.651 -11.553 1.00 91.94 303 SER A O 1
ATOM 2389 N N . PHE A 1 304 ? 31.827 7.692 -10.858 1.00 93.88 304 PHE A N 1
ATOM 2390 C CA . PHE A 1 304 ? 32.288 8.721 -9.942 1.00 93.88 304 PHE A CA 1
ATOM 2391 C C . PHE A 1 304 ? 33.484 9.449 -10.537 1.00 93.88 304 PHE A C 1
ATOM 2393 O O . PHE A 1 304 ? 34.362 8.832 -11.147 1.00 93.88 304 PHE A O 1
ATOM 2400 N N . TYR A 1 305 ? 33.543 10.759 -10.328 1.00 92.88 305 TYR A N 1
ATOM 2401 C CA . TYR A 1 305 ? 34.765 11.518 -10.556 1.00 92.88 305 TYR A CA 1
ATOM 2402 C C . TYR A 1 305 ? 35.651 11.439 -9.310 1.00 92.88 305 TYR A C 1
ATOM 2404 O O . TYR A 1 305 ? 35.157 11.675 -8.208 1.00 92.88 305 TYR A O 1
ATOM 2412 N N . VAL A 1 306 ? 36.943 11.160 -9.503 1.00 93.31 306 VAL A N 1
ATOM 2413 C CA . VAL A 1 306 ? 37.968 11.192 -8.448 1.00 93.31 306 VAL A CA 1
ATOM 2414 C C . VAL A 1 306 ? 39.194 11.979 -8.907 1.00 93.31 306 VAL A C 1
ATOM 2416 O O . VAL A 1 306 ? 39.630 11.899 -10.062 1.00 93.31 306 VAL A O 1
ATOM 2419 N N . SER A 1 307 ? 39.772 12.754 -7.998 1.00 92.31 307 SER A N 1
ATOM 2420 C CA . SER A 1 307 ? 40.837 13.706 -8.310 1.00 92.31 307 SER A CA 1
ATOM 2421 C C . SER A 1 307 ? 42.184 13.029 -8.561 1.00 92.31 307 SER A C 1
ATOM 2423 O O . SER A 1 307 ? 42.908 13.442 -9.466 1.00 92.31 307 SER A O 1
ATOM 2425 N N . ASP A 1 308 ? 42.514 11.985 -7.801 1.00 91.44 308 ASP A N 1
ATOM 2426 C CA . ASP A 1 308 ? 43.756 11.216 -7.950 1.00 91.44 308 ASP A CA 1
ATOM 2427 C C . ASP A 1 308 ? 43.517 9.722 -7.658 1.00 91.44 308 ASP A C 1
ATOM 2429 O O . ASP A 1 308 ? 43.733 9.274 -6.527 1.00 91.44 308 ASP A O 1
ATOM 2433 N N . PRO A 1 309 ? 43.063 8.934 -8.652 1.00 89.44 309 PRO A N 1
ATOM 2434 C CA . PRO A 1 309 ? 42.750 7.522 -8.441 1.00 89.44 309 PRO A CA 1
ATOM 2435 C C . PRO A 1 309 ? 43.940 6.686 -7.957 1.00 89.44 309 PRO A C 1
ATOM 2437 O O . PRO A 1 309 ? 43.744 5.711 -7.238 1.00 89.44 309 PRO A O 1
ATOM 2440 N N . ASP A 1 310 ? 45.171 7.075 -8.308 1.00 88.94 310 ASP A N 1
ATOM 2441 C CA . ASP A 1 310 ? 46.389 6.361 -7.907 1.00 88.94 310 ASP A CA 1
ATOM 2442 C C . ASP A 1 310 ? 46.681 6.499 -6.401 1.00 88.94 310 ASP A C 1
ATOM 2444 O O . ASP A 1 310 ? 47.462 5.725 -5.840 1.00 88.94 310 ASP A O 1
ATOM 2448 N N . SER A 1 311 ? 46.070 7.483 -5.733 1.00 89.75 311 SER A N 1
ATOM 2449 C CA . SER A 1 311 ? 46.205 7.698 -4.288 1.00 89.75 311 SER A CA 1
ATOM 2450 C C . SER A 1 311 ? 45.244 6.852 -3.443 1.00 89.75 311 SER A C 1
ATOM 2452 O O . SER A 1 311 ? 45.395 6.795 -2.219 1.00 89.75 311 SER A O 1
ATOM 2454 N N . ILE A 1 312 ? 44.284 6.177 -4.083 1.00 91.25 312 ILE A N 1
ATOM 2455 C CA . ILE A 1 312 ? 43.200 5.457 -3.418 1.00 91.25 312 ILE A CA 1
ATOM 2456 C C . ILE A 1 312 ? 43.619 4.013 -3.132 1.00 91.25 312 ILE A C 1
ATOM 2458 O O . ILE A 1 312 ? 44.093 3.291 -4.007 1.00 91.25 312 ILE A O 1
ATOM 2462 N N . TYR A 1 313 ? 43.430 3.579 -1.887 1.00 90.50 313 TYR A N 1
ATOM 2463 C CA . TYR A 1 313 ? 43.710 2.215 -1.443 1.00 90.50 313 TYR A CA 1
ATOM 2464 C C . TYR A 1 313 ? 42.447 1.350 -1.374 1.00 90.50 313 TYR A C 1
ATOM 2466 O O . TYR A 1 313 ? 42.485 0.173 -1.731 1.00 90.50 313 TYR A O 1
ATOM 2474 N N . SER A 1 314 ? 41.333 1.917 -0.909 1.00 90.88 314 SER A N 1
ATOM 2475 C CA . SER A 1 314 ? 40.043 1.229 -0.808 1.00 90.88 314 SER A CA 1
ATOM 2476 C C . SER A 1 314 ? 38.880 2.210 -0.915 1.00 90.88 314 SER A C 1
ATOM 2478 O O . SER A 1 314 ? 39.078 3.422 -0.830 1.00 90.88 314 SER A O 1
ATOM 2480 N N . PHE A 1 315 ? 37.669 1.672 -1.054 1.00 90.00 315 PHE A N 1
ATOM 2481 C CA . PHE A 1 315 ? 36.438 2.444 -1.166 1.00 90.00 315 PHE A CA 1
ATOM 2482 C C . PHE A 1 315 ? 35.417 2.010 -0.114 1.00 90.00 315 PHE A C 1
ATOM 2484 O O . PHE A 1 315 ? 35.314 0.814 0.163 1.00 90.00 315 PHE A O 1
ATOM 2491 N N . ASN A 1 316 ? 34.627 2.955 0.397 1.00 90.69 316 ASN A N 1
ATOM 2492 C CA . ASN A 1 316 ? 33.317 2.659 0.980 1.00 90.69 316 ASN A CA 1
ATOM 2493 C C . ASN A 1 316 ? 32.243 3.184 0.032 1.00 90.69 316 ASN A C 1
ATOM 2495 O O . ASN A 1 316 ? 32.444 4.216 -0.600 1.00 90.69 316 ASN A O 1
ATOM 2499 N N . TYR A 1 317 ? 31.114 2.489 -0.060 1.00 90.00 317 TYR A N 1
ATOM 2500 C CA . TYR A 1 317 ? 30.009 2.879 -0.932 1.00 90.00 317 TYR A CA 1
ATOM 2501 C C . TYR A 1 317 ? 28.678 2.812 -0.187 1.00 90.00 317 TYR A C 1
ATOM 2503 O O . TYR A 1 317 ? 28.525 2.028 0.757 1.00 90.00 317 TYR A O 1
ATOM 2511 N N . GLU A 1 318 ? 27.728 3.658 -0.564 1.00 91.81 318 GLU A N 1
ATOM 2512 C CA . GLU A 1 318 ? 26.306 3.543 -0.209 1.00 91.81 318 GLU A CA 1
ATOM 2513 C C . GLU A 1 318 ? 25.424 3.996 -1.362 1.00 91.81 318 GLU A C 1
ATOM 2515 O O . GLU A 1 318 ? 25.890 4.623 -2.316 1.00 91.81 318 GLU A O 1
ATOM 2520 N N . ALA A 1 319 ? 24.143 3.669 -1.236 1.00 94.75 319 ALA A N 1
ATOM 2521 C CA . ALA A 1 319 ? 23.084 4.216 -2.051 1.00 94.75 319 ALA A CA 1
ATOM 2522 C C . ALA A 1 319 ? 21.926 4.658 -1.152 1.00 94.75 319 ALA A C 1
ATOM 2524 O O . ALA A 1 319 ? 21.626 4.001 -0.152 1.00 94.75 319 ALA A O 1
ATOM 2525 N N . TYR A 1 320 ? 21.257 5.733 -1.548 1.00 95.44 320 TYR A N 1
ATOM 2526 C CA . TYR A 1 320 ? 19.931 6.094 -1.060 1.00 95.44 320 TYR A CA 1
ATOM 2527 C C . TYR A 1 320 ? 19.024 6.412 -2.244 1.00 95.44 320 TYR A C 1
ATOM 2529 O O . TYR A 1 320 ? 19.484 6.794 -3.323 1.00 95.44 320 TYR A O 1
ATOM 2537 N N . PHE A 1 321 ? 17.726 6.213 -2.047 1.00 97.38 321 PHE A N 1
ATOM 2538 C CA . PHE A 1 321 ? 16.753 6.207 -3.131 1.00 97.38 321 PHE A CA 1
ATOM 2539 C C . PHE A 1 321 ? 15.896 7.464 -3.127 1.00 97.38 321 PHE A C 1
ATOM 2541 O O . PHE A 1 321 ? 15.331 7.847 -2.104 1.00 97.38 321 PHE A O 1
ATOM 2548 N N . ASP A 1 322 ? 15.737 8.068 -4.294 1.00 95.00 322 ASP A N 1
ATOM 2549 C CA . ASP A 1 322 ? 14.861 9.222 -4.493 1.00 95.00 322 ASP A CA 1
ATOM 2550 C C . ASP A 1 322 ? 13.444 8.786 -4.888 1.00 95.00 322 ASP A C 1
ATOM 2552 O O . ASP A 1 322 ? 12.453 9.420 -4.521 1.00 95.00 322 ASP A O 1
ATOM 2556 N N . ALA A 1 323 ? 13.342 7.685 -5.635 1.00 93.94 323 ALA A N 1
ATOM 2557 C CA . ALA A 1 323 ? 12.082 7.102 -6.072 1.00 93.94 323 ALA A CA 1
ATOM 2558 C C . ALA A 1 323 ? 12.224 5.587 -6.211 1.00 93.94 323 ALA A C 1
ATOM 2560 O O . ALA A 1 323 ? 13.219 5.107 -6.750 1.00 93.94 323 ALA A O 1
ATOM 2561 N N . ILE A 1 324 ? 11.209 4.852 -5.757 1.00 95.62 324 ILE A N 1
ATOM 2562 C CA . ILE A 1 324 ? 11.080 3.403 -5.928 1.00 95.62 324 ILE A CA 1
ATOM 2563 C C . ILE A 1 324 ? 9.636 3.117 -6.325 1.00 95.62 324 ILE A C 1
ATOM 2565 O O . ILE A 1 324 ? 8.699 3.676 -5.755 1.00 95.62 324 ILE A O 1
ATOM 2569 N N . SER A 1 325 ? 9.456 2.234 -7.297 1.00 91.38 325 SER A N 1
ATOM 2570 C CA . SER A 1 325 ? 8.151 1.707 -7.687 1.00 91.38 325 SER A CA 1
ATOM 2571 C C . SER A 1 325 ? 8.311 0.268 -8.146 1.00 91.38 325 SER A C 1
ATOM 2573 O O . SER A 1 325 ? 9.332 -0.063 -8.742 1.00 91.38 325 SER A O 1
ATOM 2575 N N . LEU A 1 326 ? 7.321 -0.589 -7.901 1.00 86.69 326 LEU A N 1
ATOM 2576 C CA . LEU A 1 326 ? 7.283 -1.891 -8.565 1.00 86.69 326 LEU A CA 1
ATOM 2577 C C . LEU A 1 326 ? 7.256 -1.663 -10.077 1.00 86.69 326 LEU A C 1
ATOM 2579 O O . LEU A 1 326 ? 6.451 -0.872 -10.576 1.00 86.69 326 LEU A O 1
ATOM 2583 N N . ALA A 1 327 ? 8.139 -2.342 -10.803 1.00 71.00 327 ALA A N 1
ATOM 2584 C CA . ALA A 1 327 ? 8.062 -2.366 -12.246 1.00 71.00 327 ALA A CA 1
ATOM 2585 C C . ALA A 1 327 ? 6.712 -2.982 -12.616 1.00 71.00 327 ALA A C 1
ATOM 2587 O O . ALA A 1 327 ? 6.399 -4.113 -12.241 1.00 71.00 327 ALA A O 1
ATOM 2588 N N . THR A 1 328 ? 5.886 -2.236 -13.350 1.00 58.38 328 THR A N 1
ATOM 2589 C CA . THR A 1 328 ? 4.760 -2.852 -14.049 1.00 58.38 328 THR A CA 1
ATOM 2590 C C . THR A 1 328 ? 5.342 -3.970 -14.902 1.00 58.38 328 THR A C 1
ATOM 2592 O O . THR A 1 328 ? 6.239 -3.671 -15.699 1.00 58.38 328 THR A O 1
ATOM 2595 N N . PRO A 1 329 ? 4.879 -5.228 -14.752 1.00 49.28 329 PRO A N 1
ATOM 2596 C CA . PRO A 1 329 ? 5.337 -6.293 -15.619 1.00 49.28 329 PRO A CA 1
ATOM 2597 C C . PRO A 1 329 ? 5.148 -5.797 -17.043 1.00 49.28 329 PRO A C 1
ATOM 2599 O O . PRO A 1 329 ? 4.041 -5.398 -17.417 1.00 49.28 329 PRO A O 1
ATOM 2602 N N . THR A 1 330 ? 6.228 -5.749 -17.817 1.00 48.81 330 THR A N 1
ATOM 2603 C CA . THR A 1 330 ? 6.125 -5.519 -19.251 1.00 48.81 330 THR A CA 1
ATOM 2604 C C . THR A 1 330 ? 5.311 -6.695 -19.766 1.00 48.81 330 THR A C 1
ATOM 2606 O O . THR A 1 330 ? 5.816 -7.812 -19.863 1.00 48.81 330 THR A O 1
ATOM 2609 N N . LYS A 1 331 ? 4.005 -6.486 -19.974 1.00 57.38 331 LYS A N 1
ATOM 2610 C CA . LYS A 1 331 ? 3.162 -7.487 -20.618 1.00 57.38 331 LYS A CA 1
ATOM 2611 C C . LYS A 1 331 ? 3.828 -7.781 -21.956 1.00 57.38 331 LYS A C 1
ATOM 2613 O O . LYS A 1 331 ? 4.121 -6.851 -22.704 1.00 57.38 331 LYS A O 1
ATOM 2618 N N . GLU A 1 332 ? 4.154 -9.048 -22.189 1.00 66.44 332 GLU A N 1
ATOM 2619 C CA . GLU A 1 332 ? 4.807 -9.489 -23.418 1.00 66.44 332 GLU A CA 1
ATOM 2620 C C . GLU A 1 332 ? 4.007 -8.950 -24.612 1.00 66.44 332 GLU A C 1
ATOM 2622 O O . GLU A 1 332 ? 2.804 -9.202 -24.718 1.00 66.44 332 GLU A O 1
ATOM 2627 N N . ILE A 1 333 ? 4.652 -8.136 -25.457 1.00 77.00 333 ILE A N 1
ATOM 2628 C CA . ILE A 1 333 ? 4.019 -7.589 -26.660 1.00 77.00 333 ILE A CA 1
ATOM 2629 C C . ILE A 1 333 ? 3.730 -8.777 -27.572 1.00 77.00 333 ILE A C 1
ATOM 2631 O O . ILE A 1 333 ? 4.649 -9.456 -28.033 1.00 77.00 333 ILE A O 1
ATOM 2635 N N . THR A 1 334 ? 2.451 -9.045 -27.815 1.00 89.94 334 THR A N 1
ATOM 2636 C CA . THR A 1 334 ? 2.037 -10.146 -28.689 1.00 89.94 334 THR A CA 1
ATOM 2637 C C . THR A 1 334 ? 2.397 -9.842 -30.145 1.00 89.94 334 THR A C 1
ATOM 2639 O O . THR A 1 334 ? 2.466 -8.679 -30.551 1.00 89.94 334 THR A O 1
ATOM 2642 N N . THR A 1 335 ? 2.567 -10.873 -30.980 1.00 95.31 335 THR A N 1
ATOM 2643 C CA . THR A 1 335 ? 2.770 -10.698 -32.433 1.00 95.31 335 THR A CA 1
ATOM 2644 C C . THR A 1 335 ? 1.647 -9.871 -33.068 1.00 95.31 335 THR A C 1
ATOM 2646 O O . THR A 1 335 ? 1.901 -9.057 -33.959 1.00 95.31 335 THR A O 1
ATOM 2649 N N . VAL A 1 336 ? 0.410 -10.044 -32.583 1.00 96.88 336 VAL A N 1
ATOM 2650 C CA . VAL A 1 336 ? -0.766 -9.273 -33.015 1.00 96.88 336 VAL A CA 1
ATOM 2651 C C . VAL A 1 336 ? -0.562 -7.783 -32.736 1.00 96.88 336 VAL A C 1
ATOM 2653 O O . VAL A 1 336 ? -0.716 -6.968 -33.648 1.00 96.88 336 VAL A O 1
ATOM 2656 N N . GLN A 1 337 ? -0.175 -7.432 -31.503 1.00 94.62 337 GLN A N 1
ATOM 2657 C CA . GLN A 1 337 ? 0.088 -6.048 -31.103 1.00 94.62 337 GLN A CA 1
ATOM 2658 C C . GLN A 1 337 ? 1.235 -5.445 -31.916 1.00 94.62 337 GLN A C 1
ATOM 2660 O O . GLN A 1 337 ? 1.066 -4.379 -32.505 1.00 94.62 337 GLN A O 1
ATOM 2665 N N . GLN A 1 338 ? 2.368 -6.146 -32.023 1.00 94.00 338 GLN A N 1
ATOM 2666 C CA . GLN A 1 338 ? 3.517 -5.655 -32.785 1.00 94.00 338 GLN A CA 1
ATOM 2667 C C . GLN A 1 338 ? 3.152 -5.407 -34.256 1.00 94.00 338 GLN A C 1
ATOM 2669 O O . GLN A 1 338 ? 3.532 -4.393 -34.835 1.00 94.00 338 GLN A O 1
ATOM 2674 N N . THR A 1 339 ? 2.387 -6.313 -34.870 1.00 96.69 339 THR A N 1
ATOM 2675 C CA . THR A 1 339 ? 1.971 -6.174 -36.273 1.00 96.69 339 THR A CA 1
ATOM 2676 C C . THR A 1 339 ? 1.011 -4.999 -36.465 1.00 96.69 339 THR A C 1
ATOM 2678 O O . THR A 1 339 ? 1.135 -4.258 -37.442 1.00 96.69 339 THR A O 1
ATOM 2681 N N . TYR A 1 340 ? 0.086 -4.792 -35.524 1.00 96.38 340 TYR A N 1
ATOM 2682 C CA . TYR A 1 340 ? -0.794 -3.626 -35.512 1.00 96.38 340 TYR A CA 1
ATOM 2683 C C . TYR A 1 340 ? -0.005 -2.310 -35.406 1.00 96.38 340 TYR A C 1
ATOM 2685 O O . TYR A 1 340 ? -0.255 -1.382 -36.182 1.00 96.38 340 TYR A O 1
ATOM 2693 N N . GLU A 1 341 ? 0.952 -2.235 -34.477 1.00 93.94 341 GLU A N 1
ATOM 2694 C CA . GLU A 1 341 ? 1.780 -1.049 -34.222 1.00 93.94 341 GLU A CA 1
ATOM 2695 C C . GLU A 1 341 ? 2.682 -0.702 -35.413 1.00 93.94 341 GLU A C 1
ATOM 2697 O O . GLU A 1 341 ? 2.741 0.463 -35.817 1.00 93.94 341 GLU A O 1
ATOM 2702 N N . ASP A 1 342 ? 3.308 -1.706 -36.038 1.00 93.75 342 ASP A N 1
ATOM 2703 C CA . ASP A 1 342 ? 4.094 -1.531 -37.264 1.00 93.75 342 ASP A CA 1
ATOM 2704 C C . ASP A 1 342 ? 3.245 -0.876 -38.366 1.00 93.75 342 ASP A C 1
ATOM 2706 O O . ASP A 1 342 ? 3.697 0.018 -39.086 1.00 93.75 342 ASP A O 1
ATOM 2710 N N . MET A 1 343 ? 1.982 -1.291 -38.507 1.00 95.56 343 MET A N 1
ATOM 2711 C CA . MET A 1 343 ? 1.107 -0.758 -39.549 1.00 95.56 343 MET A CA 1
ATOM 2712 C C . MET A 1 343 ? 0.552 0.631 -39.250 1.00 95.56 343 MET A C 1
ATOM 2714 O O . MET A 1 343 ? 0.272 1.361 -40.202 1.00 95.56 343 MET A O 1
ATOM 2718 N N . GLN A 1 344 ? 0.502 1.072 -37.987 1.00 92.25 344 GLN A N 1
ATOM 2719 C CA . GLN A 1 344 ? 0.230 2.489 -37.687 1.00 92.25 344 GLN A CA 1
ATOM 2720 C C . GLN A 1 344 ? 1.273 3.411 -38.340 1.00 92.25 344 GLN A C 1
ATOM 2722 O O . GLN A 1 344 ? 0.968 4.553 -38.681 1.00 92.25 344 GLN A O 1
ATOM 2727 N N . ASN A 1 345 ? 2.481 2.889 -38.582 1.00 90.69 345 ASN A N 1
ATOM 2728 C CA . ASN A 1 345 ? 3.556 3.557 -39.307 1.00 90.69 345 ASN A CA 1
ATOM 2729 C C . ASN A 1 345 ? 3.960 2.778 -40.572 1.00 90.69 345 ASN A C 1
ATOM 2731 O O . ASN A 1 345 ? 5.136 2.736 -40.926 1.00 90.69 345 ASN A O 1
ATOM 2735 N N . ALA A 1 346 ? 3.002 2.186 -41.301 1.00 90.75 346 ALA A N 1
ATOM 2736 C CA . ALA A 1 346 ? 3.271 1.291 -42.440 1.00 90.75 346 ALA A CA 1
ATOM 2737 C C . ALA A 1 346 ? 4.264 1.855 -43.481 1.00 90.75 346 ALA A C 1
ATOM 2739 O O . ALA A 1 346 ? 5.035 1.109 -44.088 1.00 90.75 346 ALA A O 1
ATOM 2740 N N . THR A 1 347 ? 4.290 3.178 -43.669 1.00 92.31 347 THR A N 1
ATOM 2741 C CA . THR A 1 347 ? 5.230 3.849 -44.583 1.00 92.31 347 THR A CA 1
ATOM 2742 C C . THR A 1 347 ? 6.699 3.678 -44.173 1.00 92.31 347 THR A C 1
ATOM 2744 O O . THR A 1 347 ? 7.552 3.561 -45.051 1.00 92.31 347 THR A O 1
ATOM 2747 N N . ASP A 1 348 ? 7.007 3.576 -42.879 1.00 92.75 348 ASP A N 1
ATOM 2748 C CA . ASP A 1 348 ? 8.373 3.348 -42.385 1.00 92.75 348 ASP A CA 1
ATOM 2749 C C . ASP A 1 348 ? 8.871 1.929 -42.701 1.00 92.75 348 ASP A C 1
ATOM 2751 O O . ASP A 1 348 ? 10.074 1.681 -42.801 1.00 92.75 348 ASP A O 1
ATOM 2755 N N . HIS A 1 349 ? 7.939 1.005 -42.944 1.00 92.00 349 HIS A N 1
ATOM 2756 C CA . HIS A 1 349 ? 8.220 -0.376 -43.325 1.00 92.00 349 HIS A CA 1
ATOM 2757 C C . HIS A 1 349 ? 8.209 -0.600 -44.848 1.00 92.00 349 HIS A C 1
ATOM 2759 O O . HIS A 1 349 ? 8.446 -1.725 -45.308 1.00 92.00 349 HIS A O 1
ATOM 2765 N N . LEU A 1 350 ? 7.967 0.450 -45.645 1.00 93.69 350 LEU A N 1
ATOM 2766 C CA . LEU A 1 350 ? 7.932 0.391 -47.106 1.00 93.69 350 LEU A CA 1
ATOM 2767 C C . LEU A 1 350 ? 9.343 0.315 -47.698 1.00 93.69 350 LEU A C 1
ATOM 2769 O O . LEU A 1 350 ? 10.190 1.180 -47.488 1.00 93.69 350 LEU A O 1
ATOM 2773 N N . SER A 1 351 ? 9.574 -0.691 -48.538 1.00 93.25 351 SER A N 1
ATOM 2774 C CA . SER A 1 351 ? 10.830 -0.880 -49.264 1.00 93.25 351 SER A CA 1
ATOM 2775 C C . SER A 1 351 ? 10.614 -0.926 -50.777 1.00 93.25 351 SER A C 1
ATOM 2777 O O . SER A 1 351 ? 9.701 -1.582 -51.277 1.00 93.25 351 SER A O 1
ATOM 2779 N N . LEU A 1 352 ? 11.490 -0.246 -51.526 1.00 92.19 352 LEU A N 1
ATOM 2780 C CA . LEU A 1 352 ? 11.557 -0.333 -52.987 1.00 92.19 352 LEU A CA 1
ATOM 2781 C C . LEU A 1 352 ? 12.495 -1.473 -53.393 1.00 92.19 352 LEU A C 1
ATOM 2783 O O . LEU A 1 352 ? 13.667 -1.492 -53.017 1.00 92.19 352 LEU A O 1
ATOM 2787 N N . THR A 1 353 ? 12.003 -2.383 -54.227 1.00 88.06 353 THR A N 1
ATOM 2788 C CA . THR A 1 353 ? 12.780 -3.493 -54.787 1.00 88.06 353 THR A CA 1
ATOM 2789 C C . THR A 1 353 ? 12.886 -3.373 -56.308 1.00 88.06 353 THR A C 1
ATOM 2791 O O . THR A 1 353 ? 12.192 -2.581 -56.947 1.00 88.06 353 THR A O 1
ATOM 2794 N N . ASN A 1 354 ? 13.728 -4.207 -56.927 1.00 84.44 354 ASN A N 1
ATOM 2795 C CA . ASN A 1 354 ? 13.811 -4.287 -58.391 1.00 84.44 354 ASN A CA 1
ATOM 2796 C C . ASN A 1 354 ? 12.484 -4.718 -59.047 1.00 84.44 354 ASN A C 1
ATOM 2798 O O . ASN A 1 354 ? 12.281 -4.451 -60.231 1.00 84.44 354 ASN A O 1
ATOM 2802 N N . ASN A 1 355 ? 11.598 -5.373 -58.289 1.00 80.75 355 ASN A N 1
ATOM 2803 C CA . ASN A 1 355 ? 10.369 -5.982 -58.794 1.00 80.75 355 ASN A CA 1
ATOM 2804 C C . ASN A 1 355 ? 9.094 -5.235 -58.365 1.00 80.75 355 ASN A C 1
ATOM 2806 O O . ASN A 1 355 ? 8.010 -5.613 -58.799 1.00 80.75 355 ASN A O 1
ATOM 2810 N N . GLY A 1 356 ? 9.197 -4.166 -57.570 1.00 91.62 356 GLY A N 1
ATOM 2811 C CA . GLY A 1 356 ? 8.038 -3.439 -57.051 1.00 91.62 356 GLY A CA 1
ATOM 2812 C C . GLY A 1 356 ? 8.271 -2.920 -55.640 1.00 91.62 356 GLY A C 1
ATOM 2813 O O . GLY A 1 356 ? 9.390 -2.539 -55.294 1.00 91.62 356 GLY A O 1
ATOM 2814 N N . TYR A 1 357 ? 7.218 -2.918 -54.834 1.00 94.88 357 TYR A N 1
ATOM 2815 C CA . TYR A 1 357 ? 7.241 -2.460 -53.450 1.00 94.88 357 TYR A CA 1
ATOM 2816 C C . TYR A 1 357 ? 7.001 -3.633 -52.506 1.00 94.88 357 TYR A C 1
ATOM 2818 O O . TYR A 1 357 ? 6.338 -4.599 -52.878 1.00 94.88 357 TYR A O 1
ATOM 2826 N N . THR A 1 358 ? 7.552 -3.552 -51.301 1.00 94.88 358 THR A N 1
ATOM 2827 C CA . THR A 1 358 ? 7.320 -4.549 -50.253 1.00 94.88 358 THR A CA 1
ATOM 2828 C C . THR A 1 358 ? 7.101 -3.882 -48.904 1.00 94.88 358 THR A C 1
ATOM 2830 O O . THR A 1 358 ? 7.760 -2.881 -48.621 1.00 94.88 358 THR A O 1
ATOM 2833 N N . ILE A 1 359 ? 6.281 -4.489 -48.050 1.00 93.88 359 ILE A N 1
ATOM 2834 C CA . ILE A 1 359 ? 6.134 -4.144 -46.630 1.00 93.88 359 ILE A CA 1
ATOM 2835 C C . ILE A 1 359 ? 6.613 -5.342 -45.821 1.00 93.88 359 ILE A C 1
ATOM 2837 O O . ILE A 1 359 ? 6.128 -6.449 -46.026 1.00 93.88 359 ILE A O 1
ATOM 2841 N N . LYS A 1 360 ? 7.631 -5.147 -44.972 1.00 89.69 360 LYS A N 1
ATOM 2842 C CA . LYS A 1 360 ? 8.276 -6.231 -44.196 1.00 89.69 360 LYS A CA 1
ATOM 2843 C C . LYS A 1 360 ? 8.607 -7.492 -45.027 1.00 89.69 360 LYS A C 1
ATOM 2845 O O . LYS A 1 360 ? 8.577 -8.608 -44.531 1.00 89.69 360 LYS A O 1
ATOM 2850 N N . GLY A 1 361 ? 8.959 -7.309 -46.303 1.00 89.38 361 GLY A N 1
ATOM 2851 C CA . GLY A 1 361 ? 9.297 -8.396 -47.231 1.00 89.38 361 GLY A CA 1
ATOM 2852 C C . GLY A 1 361 ? 8.123 -8.975 -48.033 1.00 89.38 361 GLY A C 1
ATOM 2853 O O . GLY A 1 361 ? 8.382 -9.636 -49.037 1.00 89.38 361 GLY A O 1
ATOM 2854 N N . TYR A 1 362 ? 6.870 -8.673 -47.680 1.00 93.12 362 TYR A N 1
ATOM 2855 C CA . TYR A 1 362 ? 5.692 -9.076 -48.453 1.00 93.12 362 TYR A CA 1
ATOM 2856 C C . TYR A 1 362 ? 5.477 -8.142 -49.659 1.00 93.12 362 TYR A C 1
ATOM 2858 O O . TYR A 1 362 ? 5.534 -6.920 -49.485 1.00 93.12 362 TYR A O 1
ATOM 2866 N N . PRO A 1 363 ? 5.271 -8.662 -50.885 1.00 92.62 363 PRO A N 1
ATOM 2867 C CA . PRO A 1 363 ? 5.066 -7.843 -52.079 1.00 92.62 363 PRO A CA 1
ATOM 2868 C C . PRO A 1 363 ? 3.708 -7.133 -52.066 1.00 92.62 363 PRO A C 1
ATOM 2870 O O . PRO A 1 363 ? 2.689 -7.757 -51.809 1.00 92.62 363 PRO A O 1
ATOM 2873 N N . ILE A 1 364 ? 3.692 -5.844 -52.414 1.00 94.25 364 ILE A N 1
ATOM 2874 C CA . ILE A 1 364 ? 2.454 -5.059 -52.544 1.00 94.25 364 ILE A CA 1
ATOM 2875 C C . ILE A 1 364 ? 2.308 -4.473 -53.953 1.00 94.25 364 ILE A C 1
ATOM 2877 O O . ILE A 1 364 ? 3.301 -4.211 -54.654 1.00 94.25 364 ILE A O 1
ATOM 2881 N N . SER A 1 365 ? 1.067 -4.240 -54.374 1.00 91.25 365 SER A N 1
ATOM 2882 C CA . SER A 1 365 ? 0.729 -3.600 -55.637 1.00 91.25 365 SER A CA 1
ATOM 2883 C C . SER A 1 365 ? 1.259 -2.168 -55.704 1.00 91.25 365 SER A C 1
ATOM 2885 O O . SER A 1 365 ? 1.375 -1.443 -54.716 1.00 91.25 365 SER A O 1
ATOM 2887 N N . LYS A 1 366 ? 1.564 -1.719 -56.925 1.00 91.44 366 LYS A N 1
ATOM 2888 C CA . LYS A 1 366 ? 1.946 -0.320 -57.171 1.00 91.44 366 LYS A CA 1
ATOM 2889 C C . LYS A 1 366 ? 0.794 0.641 -56.910 1.00 91.44 366 LYS A C 1
ATOM 2891 O O . LYS A 1 366 ? 1.057 1.794 -56.587 1.00 91.44 366 LYS A O 1
ATOM 2896 N N . ASP A 1 367 ? -0.438 0.169 -57.075 1.00 90.75 367 ASP A N 1
ATOM 2897 C CA . ASP A 1 367 ? -1.638 0.982 -56.881 1.00 90.75 367 ASP A CA 1
ATOM 2898 C C . ASP A 1 367 ? -1.884 1.277 -55.391 1.00 90.75 367 ASP A C 1
ATOM 2900 O O . ASP A 1 367 ? -2.496 2.290 -55.064 1.00 90.75 367 ASP A O 1
ATOM 2904 N N . SER A 1 368 ? -1.302 0.469 -54.500 1.00 92.44 368 SER A N 1
ATOM 2905 C CA . SER A 1 368 ? -1.332 0.638 -53.043 1.00 92.44 368 SER A CA 1
ATOM 2906 C C . SER A 1 368 ? -0.337 1.696 -52.536 1.00 92.44 368 SER A C 1
ATOM 2908 O O . SER A 1 368 ? -0.362 2.073 -51.367 1.00 92.44 368 SER A O 1
ATOM 2910 N N . VAL A 1 369 ? 0.546 2.213 -53.406 1.00 93.62 369 VAL A N 1
ATOM 2911 C CA . VAL A 1 369 ? 1.556 3.225 -53.057 1.00 93.62 369 VAL A CA 1
ATOM 2912 C C . VAL A 1 369 ? 1.190 4.581 -53.653 1.00 93.62 369 VAL A C 1
ATOM 2914 O O . VAL A 1 369 ? 1.220 4.792 -54.86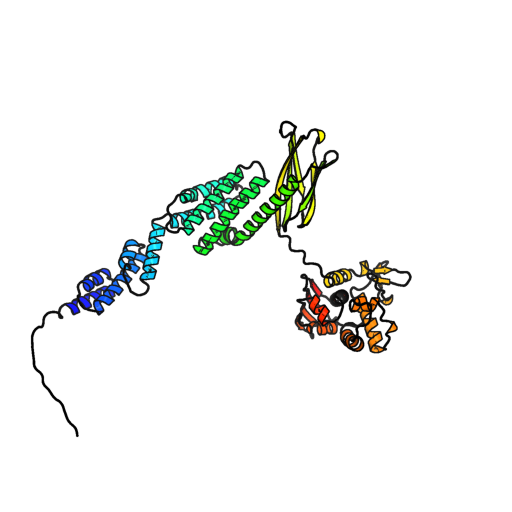6 1.00 93.62 369 VAL A O 1
ATOM 2917 N N . THR A 1 370 ? 0.942 5.558 -52.786 1.00 93.75 370 THR A N 1
ATOM 2918 C CA . THR A 1 370 ? 0.664 6.941 -53.180 1.00 93.75 370 THR A CA 1
ATOM 2919 C C . THR A 1 370 ? 1.913 7.807 -53.055 1.00 93.75 370 THR A C 1
ATOM 2921 O O . THR A 1 370 ? 2.649 7.740 -52.075 1.00 93.75 370 THR A O 1
ATOM 2924 N N . LYS A 1 371 ? 2.155 8.682 -54.038 1.00 91.88 371 LYS A N 1
ATOM 2925 C CA . LYS A 1 371 ? 3.227 9.683 -53.963 1.00 91.88 371 LYS A CA 1
ATOM 2926 C C . LYS A 1 371 ? 2.679 11.024 -53.473 1.00 91.88 371 LYS A C 1
ATOM 2928 O O . LYS A 1 371 ? 1.903 11.665 -54.181 1.00 91.88 371 LYS A O 1
ATOM 2933 N N . ILE A 1 372 ? 3.135 11.476 -52.305 1.00 88.69 372 ILE A N 1
ATOM 2934 C CA . ILE A 1 372 ? 2.803 12.788 -51.732 1.00 88.69 372 ILE A CA 1
ATOM 2935 C C . ILE A 1 372 ? 4.082 13.629 -51.691 1.00 88.69 372 ILE A C 1
ATOM 2937 O O . ILE A 1 372 ? 4.998 13.375 -50.913 1.00 88.69 372 ILE A O 1
ATOM 2941 N N . GLY A 1 373 ? 4.175 14.628 -52.573 1.00 89.25 373 GLY A N 1
ATOM 2942 C CA . GLY A 1 373 ? 5.423 15.372 -52.762 1.00 89.25 373 GLY A CA 1
ATOM 2943 C C . GLY A 1 373 ? 6.542 14.447 -53.253 1.00 89.25 373 GLY A C 1
ATOM 2944 O O . GLY A 1 373 ? 6.393 13.817 -54.300 1.00 89.25 373 GLY A O 1
ATOM 2945 N N . ASP A 1 374 ? 7.640 14.358 -52.501 1.00 88.06 374 ASP A N 1
ATOM 2946 C CA . ASP A 1 374 ? 8.764 13.450 -52.780 1.00 88.06 374 ASP A CA 1
ATOM 2947 C C . ASP A 1 374 ? 8.725 12.145 -51.963 1.00 88.06 374 ASP A C 1
ATOM 2949 O O . ASP A 1 374 ? 9.586 11.287 -52.152 1.00 88.06 374 ASP A O 1
ATOM 2953 N N . GLN A 1 375 ? 7.722 11.964 -51.098 1.00 89.12 375 GLN A N 1
ATOM 2954 C CA . GLN A 1 375 ? 7.569 10.771 -50.266 1.00 89.12 375 GLN A CA 1
ATOM 2955 C C . GLN A 1 375 ? 6.614 9.758 -50.907 1.00 89.12 375 GLN A C 1
ATOM 2957 O O . GLN A 1 375 ? 5.617 10.123 -51.537 1.00 89.12 375 GLN A O 1
ATOM 2962 N N . LEU A 1 376 ? 6.947 8.478 -50.751 1.00 91.94 376 LEU A N 1
ATOM 2963 C CA . LEU A 1 376 ? 6.053 7.358 -51.029 1.00 91.94 376 LEU A CA 1
ATOM 2964 C C . LEU A 1 376 ? 5.330 7.011 -49.731 1.00 91.94 376 LEU A C 1
ATOM 2966 O O . LEU A 1 376 ? 5.975 6.952 -48.692 1.00 91.94 376 LEU A O 1
ATOM 2970 N N . VAL A 1 377 ? 4.020 6.816 -49.805 1.00 92.88 377 VAL A N 1
ATOM 2971 C CA . VAL A 1 377 ? 3.137 6.600 -48.657 1.00 92.88 377 VAL A CA 1
ATOM 2972 C C . VAL A 1 377 ? 2.221 5.421 -48.965 1.00 92.88 377 VAL A C 1
ATOM 2974 O O . VAL A 1 377 ? 1.727 5.301 -50.088 1.00 92.88 377 VAL A O 1
ATOM 2977 N N . VAL A 1 378 ? 1.989 4.577 -47.967 1.00 93.50 378 VAL A N 1
ATOM 2978 C CA . VAL A 1 378 ? 1.000 3.488 -47.989 1.00 93.50 378 VAL A CA 1
ATOM 2979 C C . VAL A 1 378 ? 0.003 3.682 -46.851 1.00 93.50 378 VAL A C 1
ATOM 2981 O O . VAL A 1 378 ? 0.336 4.310 -45.843 1.00 93.50 378 VAL A O 1
ATOM 2984 N N . ASN A 1 379 ? -1.215 3.167 -47.011 1.00 91.50 379 ASN A N 1
ATOM 2985 C CA . ASN A 1 379 ? -2.171 3.080 -45.912 1.00 91.50 379 ASN A CA 1
ATOM 2986 C C . ASN A 1 379 ? -1.781 1.961 -44.938 1.00 91.50 379 ASN A C 1
ATOM 2988 O O . ASN A 1 379 ? -1.137 0.977 -45.294 1.00 91.50 379 ASN A O 1
ATOM 2992 N N . GLN A 1 380 ? -2.215 2.113 -43.694 1.00 91.56 380 GLN A N 1
ATOM 2993 C CA . GLN A 1 380 ? -2.056 1.119 -42.632 1.00 91.56 380 GLN A CA 1
ATOM 2994 C C . GLN A 1 380 ? -2.782 -0.212 -42.919 1.00 91.56 380 GLN A C 1
ATOM 2996 O O . GLN A 1 380 ? -2.334 -1.257 -42.460 1.00 91.56 380 GLN A O 1
ATOM 3001 N N . GLY A 1 381 ? -3.855 -0.206 -43.722 1.00 93.06 381 GLY A N 1
ATOM 3002 C CA . GLY A 1 381 ? -4.567 -1.412 -44.157 1.00 93.06 381 GLY A CA 1
ATOM 3003 C C . GLY A 1 381 ? -3.939 -2.158 -45.343 1.00 93.06 381 GLY A C 1
ATOM 3004 O O . GLY A 1 381 ? -4.528 -3.134 -45.803 1.00 93.06 381 GLY A O 1
ATOM 3005 N N . VAL A 1 382 ? -2.771 -1.737 -45.850 1.00 95.12 382 VAL A N 1
ATOM 3006 C CA . VAL A 1 382 ? -2.237 -2.219 -47.139 1.00 95.12 382 VAL A CA 1
ATOM 3007 C C . VAL A 1 382 ? -2.093 -3.741 -47.222 1.00 95.12 382 VAL A C 1
ATOM 3009 O O . VAL A 1 382 ? -2.528 -4.339 -48.199 1.00 95.12 382 VAL A O 1
ATOM 3012 N N . ILE A 1 383 ? -1.528 -4.405 -46.207 1.00 96.56 383 ILE A N 1
ATOM 3013 C CA . ILE A 1 383 ? -1.338 -5.866 -46.268 1.00 96.56 383 ILE A CA 1
ATOM 3014 C C . ILE A 1 383 ? -2.675 -6.605 -46.195 1.00 96.56 383 ILE A C 1
ATOM 3016 O O . ILE A 1 383 ? -2.866 -7.588 -46.910 1.00 96.56 383 ILE A O 1
ATOM 3020 N N . TYR A 1 384 ? -3.621 -6.106 -45.394 1.00 97.12 384 TYR A N 1
ATOM 3021 C CA . TYR A 1 384 ? -4.974 -6.653 -45.355 1.00 97.12 384 TYR A CA 1
ATOM 3022 C C . TYR A 1 384 ? -5.620 -6.617 -46.752 1.00 97.12 384 TYR A C 1
ATOM 3024 O O . TYR A 1 384 ? -6.204 -7.609 -47.182 1.00 97.12 384 TYR A O 1
ATOM 3032 N N . GLU A 1 385 ? -5.468 -5.512 -47.487 1.00 95.56 385 GLU A N 1
ATOM 3033 C CA . GLU A 1 385 ? -6.051 -5.336 -48.823 1.00 95.56 385 GLU A CA 1
ATOM 3034 C C . GLU A 1 385 ? -5.395 -6.235 -49.879 1.00 95.56 385 GLU A C 1
ATOM 3036 O O . GLU A 1 385 ? -6.094 -6.788 -50.729 1.00 95.56 385 GLU A O 1
ATOM 3041 N N . GLU A 1 386 ? -4.073 -6.423 -49.813 1.00 95.44 386 GLU A N 1
ATOM 3042 C CA . GLU A 1 386 ? -3.332 -7.305 -50.727 1.00 95.44 386 GLU A CA 1
ATOM 3043 C C . GLU A 1 386 ? -3.685 -8.782 -50.512 1.00 95.44 386 GLU A C 1
ATOM 3045 O O . GLU A 1 386 ? -3.876 -9.528 -51.475 1.00 95.44 386 GLU A O 1
ATOM 3050 N N . ILE A 1 387 ? -3.810 -9.209 -49.251 1.00 96.56 387 ILE A N 1
ATOM 3051 C CA . ILE A 1 387 ? -4.278 -10.558 -48.918 1.00 96.56 387 ILE A CA 1
ATOM 3052 C C . ILE A 1 387 ? -5.744 -10.720 -49.338 1.00 96.56 387 ILE A C 1
ATOM 3054 O O . ILE A 1 387 ? -6.089 -11.707 -49.990 1.00 96.56 387 ILE A O 1
ATOM 3058 N N . GLY A 1 388 ? -6.591 -9.724 -49.062 1.00 96.19 388 GLY A N 1
ATOM 3059 C CA . GLY A 1 388 ? -7.974 -9.680 -49.537 1.00 96.19 388 GLY A CA 1
ATOM 3060 C C . GLY A 1 388 ? -8.072 -9.853 -51.052 1.00 96.19 388 GLY A C 1
ATOM 3061 O O . GLY A 1 388 ? -8.797 -10.722 -51.519 1.00 96.19 388 GLY A O 1
ATOM 3062 N N . ALA A 1 389 ? -7.252 -9.143 -51.830 1.00 94.19 389 ALA A N 1
ATOM 3063 C CA . ALA A 1 389 ? -7.236 -9.263 -53.290 1.00 94.19 389 ALA A CA 1
ATOM 3064 C C . ALA A 1 389 ? -6.900 -10.688 -53.768 1.00 94.19 389 ALA A C 1
ATOM 3066 O O . ALA A 1 389 ? -7.461 -11.171 -54.756 1.00 94.19 389 ALA A O 1
ATOM 3067 N N . GLY A 1 390 ? -5.997 -11.384 -53.070 1.00 94.50 390 GLY A N 1
ATOM 3068 C CA . GLY A 1 390 ? -5.696 -12.791 -53.337 1.00 94.50 390 GLY A CA 1
ATOM 3069 C C . GLY A 1 390 ? -6.904 -13.703 -53.094 1.00 94.50 390 GLY A C 1
ATOM 3070 O O . GLY A 1 390 ? -7.238 -14.526 -53.955 1.00 94.50 390 GLY A O 1
ATOM 3071 N N . ILE A 1 391 ? -7.593 -13.519 -51.961 1.00 95.31 391 ILE A N 1
ATOM 3072 C CA . ILE A 1 391 ? -8.813 -14.265 -51.612 1.00 95.31 391 ILE A CA 1
ATOM 3073 C C . ILE A 1 391 ? -9.928 -13.984 -52.628 1.00 95.31 391 ILE A C 1
ATOM 3075 O O . ILE A 1 391 ? -10.545 -14.934 -53.118 1.00 95.31 391 ILE A O 1
ATOM 3079 N N . ASP A 1 392 ? -10.138 -12.721 -52.998 1.00 93.69 392 ASP A N 1
ATOM 3080 C CA . ASP A 1 392 ? -11.145 -12.278 -53.966 1.00 93.69 392 ASP A CA 1
ATOM 3081 C C . ASP A 1 392 ? -10.924 -12.959 -55.325 1.00 93.69 392 ASP A C 1
ATOM 3083 O O . ASP A 1 392 ? -11.828 -13.586 -55.882 1.00 93.69 392 ASP A O 1
ATOM 3087 N N . LEU A 1 393 ? -9.688 -12.939 -55.841 1.00 93.06 393 LEU A N 1
ATOM 3088 C CA . LEU A 1 393 ? -9.347 -13.578 -57.117 1.00 93.06 393 LEU A CA 1
ATOM 3089 C C . LEU A 1 393 ? -9.554 -15.098 -57.101 1.00 93.06 393 LEU A C 1
ATOM 3091 O O . LEU A 1 393 ? -9.945 -15.691 -58.116 1.00 93.06 393 LEU A O 1
ATOM 3095 N N . TYR A 1 394 ? -9.286 -15.742 -55.968 1.00 94.00 394 TYR A N 1
ATOM 3096 C CA . TYR A 1 394 ? -9.540 -17.164 -55.804 1.00 94.00 394 TYR A CA 1
ATOM 3097 C C . TYR A 1 394 ? -11.040 -17.472 -55.739 1.00 94.00 394 TYR A C 1
ATOM 3099 O O . TYR A 1 394 ? -11.506 -18.351 -56.465 1.00 94.00 394 TYR A O 1
ATOM 3107 N N . CYS A 1 395 ? -11.802 -16.742 -54.925 1.00 92.62 395 CYS A N 1
ATOM 3108 C CA . CYS A 1 395 ? -13.224 -17.004 -54.714 1.00 92.62 395 CYS A CA 1
ATOM 3109 C C . CYS A 1 395 ? -14.075 -16.657 -55.944 1.00 92.62 395 CYS A C 1
ATOM 3111 O O . CYS A 1 395 ? -14.959 -17.436 -56.309 1.00 92.62 395 CYS A O 1
ATOM 3113 N N . ASP A 1 396 ? -13.772 -15.553 -56.632 1.00 91.25 396 ASP A N 1
ATOM 3114 C CA . ASP A 1 396 ? -14.546 -15.093 -57.790 1.00 91.25 396 ASP A CA 1
ATOM 3115 C C . ASP A 1 396 ? -14.162 -15.807 -59.092 1.00 91.25 396 ASP A C 1
ATOM 3117 O O . ASP A 1 396 ? -15.015 -16.052 -59.953 1.00 91.25 396 ASP A O 1
ATOM 3121 N N . TYR A 1 397 ? -12.878 -16.150 -59.260 1.00 90.69 397 TYR A N 1
ATOM 3122 C CA . TYR A 1 397 ? -12.340 -16.617 -60.545 1.00 90.69 397 TYR A CA 1
ATOM 3123 C C . TYR A 1 397 ? -11.583 -17.950 -60.479 1.00 90.69 397 TYR A C 1
ATOM 3125 O O . TYR A 1 397 ? -11.172 -18.463 -61.524 1.00 90.69 397 TYR A O 1
ATOM 3133 N N . GLY A 1 398 ? -11.396 -18.539 -59.294 1.00 88.38 398 GLY A N 1
ATOM 3134 C CA . GLY A 1 398 ? -10.672 -19.802 -59.114 1.00 88.38 398 GLY A CA 1
ATOM 3135 C C . GLY A 1 398 ? -9.171 -19.706 -59.409 1.00 88.38 398 GLY A C 1
ATOM 3136 O O . GLY A 1 398 ? -8.553 -20.704 -59.786 1.00 88.38 398 GLY A O 1
ATOM 3137 N N . LEU A 1 399 ? -8.573 -18.515 -59.305 1.00 86.56 399 LEU A N 1
ATOM 3138 C CA . LEU A 1 399 ? -7.187 -18.262 -59.708 1.00 86.56 399 LEU A CA 1
ATOM 3139 C C . LEU A 1 399 ? -6.178 -18.643 -58.613 1.00 86.56 399 LEU A C 1
ATOM 3141 O O . LEU A 1 399 ? -5.557 -17.784 -58.010 1.00 86.56 399 LEU A O 1
ATOM 3145 N N . SER A 1 400 ? -5.923 -19.935 -58.400 1.00 82.69 400 SER A N 1
ATOM 3146 C CA . SER A 1 400 ? -4.960 -20.394 -57.375 1.00 82.69 400 SER A CA 1
ATOM 3147 C C . SER A 1 400 ? -3.509 -19.940 -57.602 1.00 82.69 400 SER A C 1
ATOM 3149 O O . SER A 1 400 ? -2.689 -19.999 -56.698 1.00 82.69 400 SER A O 1
ATOM 3151 N N . GLN A 1 401 ? -3.172 -19.485 -58.809 1.00 79.56 401 GLN A N 1
ATOM 3152 C CA . GLN A 1 401 ? -1.833 -19.010 -59.172 1.00 79.56 401 GLN A CA 1
ATOM 3153 C C . GLN A 1 401 ? -1.410 -17.702 -58.480 1.00 79.56 401 GLN A C 1
ATOM 3155 O O . GLN A 1 401 ? -0.250 -17.322 -58.614 1.00 79.56 401 GLN A O 1
ATOM 3160 N N . VAL A 1 402 ? -2.335 -17.003 -57.807 1.00 75.50 402 VAL A N 1
ATOM 3161 C CA . VAL A 1 402 ? -2.029 -15.799 -57.012 1.00 75.50 402 VAL A CA 1
ATOM 3162 C C . VAL A 1 402 ? -1.784 -16.099 -55.528 1.00 75.50 402 VAL A C 1
ATOM 3164 O O . VAL A 1 402 ? -1.416 -15.194 -54.793 1.00 75.50 402 VAL A O 1
ATOM 3167 N N . LEU A 1 403 ? -1.973 -17.353 -55.099 1.00 89.50 403 LEU A N 1
ATOM 3168 C CA . LEU A 1 403 ? -1.823 -17.797 -53.712 1.00 89.50 403 LEU A CA 1
ATOM 3169 C C . LEU A 1 403 ? -0.479 -18.524 -53.559 1.00 89.50 403 LEU A C 1
ATOM 3171 O O . LEU A 1 403 ? -0.401 -19.745 -53.709 1.00 89.50 403 LEU A O 1
ATOM 3175 N N . ASP A 1 404 ? 0.601 -17.770 -53.372 1.00 91.75 404 ASP A N 1
ATOM 3176 C CA . ASP A 1 404 ? 1.943 -18.331 -53.203 1.00 91.75 404 ASP A CA 1
ATOM 3177 C C . ASP A 1 404 ? 2.285 -18.632 -51.729 1.00 91.75 404 ASP A C 1
ATOM 3179 O O . ASP A 1 404 ? 1.461 -18.489 -50.829 1.00 91.75 404 ASP A O 1
ATOM 3183 N N . GLU A 1 405 ? 3.506 -19.104 -51.477 1.00 93.88 405 GLU A N 1
ATOM 3184 C CA . GLU A 1 405 ? 3.975 -19.435 -50.124 1.00 93.88 405 GLU A CA 1
ATOM 3185 C C . GLU A 1 405 ? 3.909 -18.225 -49.177 1.00 93.88 405 GLU A C 1
ATOM 3187 O O . GLU A 1 405 ? 3.491 -18.365 -48.031 1.00 93.88 405 GLU A O 1
ATOM 3192 N N . ALA A 1 406 ? 4.260 -17.025 -49.653 1.00 93.06 406 ALA A N 1
ATOM 3193 C CA . ALA A 1 406 ? 4.230 -15.817 -48.832 1.00 93.06 406 ALA A CA 1
ATOM 3194 C C . ALA A 1 406 ? 2.794 -15.426 -48.456 1.00 93.06 406 ALA A C 1
ATOM 3196 O O . ALA A 1 406 ? 2.553 -15.010 -47.324 1.00 93.06 406 ALA A O 1
ATOM 3197 N N . PHE A 1 407 ? 1.845 -15.605 -49.380 1.00 95.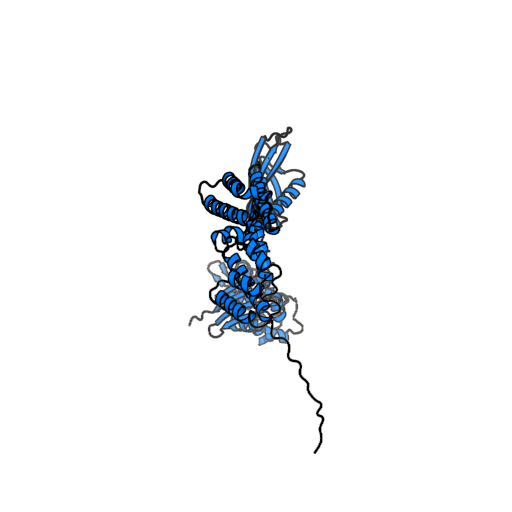69 407 PHE A N 1
ATOM 3198 C CA . PHE A 1 407 ? 0.422 -15.410 -49.116 1.00 95.69 407 PHE A CA 1
ATOM 3199 C C . PHE A 1 407 ? -0.074 -16.297 -47.966 1.00 95.69 407 PHE A C 1
ATOM 3201 O O . PHE A 1 407 ? -0.694 -15.793 -47.030 1.00 95.69 407 PHE A O 1
ATOM 3208 N N . PHE A 1 408 ? 0.214 -17.603 -47.999 1.00 95.62 408 PHE A N 1
ATOM 3209 C CA . PHE A 1 408 ? -0.264 -18.516 -46.955 1.00 95.62 408 PHE A CA 1
ATOM 3210 C C . PHE A 1 408 ? 0.444 -18.310 -45.614 1.00 95.62 408 PHE A C 1
ATOM 3212 O O . PHE A 1 408 ? -0.222 -18.405 -44.577 1.00 95.62 408 PHE A O 1
ATOM 3219 N N . ILE A 1 409 ? 1.737 -17.951 -45.624 1.00 94.94 409 ILE A N 1
ATOM 3220 C CA . ILE A 1 409 ? 2.480 -17.619 -44.400 1.00 94.94 409 ILE A CA 1
ATOM 3221 C C . ILE A 1 409 ? 1.811 -16.440 -43.705 1.00 94.94 409 ILE A C 1
ATOM 3223 O O . ILE A 1 409 ? 1.499 -16.532 -42.522 1.00 94.94 409 ILE A O 1
ATOM 3227 N N . VAL A 1 410 ? 1.528 -15.363 -44.442 1.00 96.75 410 VAL A N 1
ATOM 3228 C CA . VAL A 1 410 ? 0.853 -14.202 -43.859 1.00 96.75 410 VAL A CA 1
ATOM 3229 C C . VAL A 1 410 ? -0.554 -14.577 -43.415 1.00 96.75 410 VAL A C 1
ATOM 3231 O O . VAL A 1 410 ? -0.902 -14.316 -42.272 1.00 96.75 410 VAL A O 1
ATOM 3234 N N . LEU A 1 411 ? -1.360 -15.220 -44.262 1.00 96.88 411 LEU A N 1
ATOM 3235 C CA . LEU A 1 411 ? -2.771 -15.469 -43.961 1.00 96.88 411 LEU A CA 1
ATOM 3236 C C . LEU A 1 411 ? -2.981 -16.455 -42.806 1.00 96.88 411 LEU A C 1
ATOM 3238 O O . LEU A 1 411 ? -3.817 -16.211 -41.943 1.00 96.88 411 LEU A O 1
ATOM 3242 N N . THR A 1 412 ? -2.250 -17.568 -42.799 1.00 95.62 412 THR A N 1
ATOM 3243 C CA . THR A 1 412 ? -2.515 -18.726 -41.922 1.00 95.62 412 THR A CA 1
ATOM 3244 C C . THR A 1 412 ? -1.326 -19.143 -41.062 1.00 95.62 412 THR A C 1
ATOM 3246 O O . THR A 1 412 ? -1.488 -19.964 -40.169 1.00 95.62 412 THR A O 1
ATOM 3249 N N . GLY A 1 413 ? -0.136 -18.586 -41.305 1.00 93.88 413 GLY A N 1
ATOM 3250 C CA . GLY A 1 413 ? 1.105 -18.986 -40.637 1.00 93.88 413 GLY A CA 1
ATOM 3251 C C . GLY A 1 413 ? 1.792 -20.185 -41.296 1.00 93.88 413 GLY A C 1
ATOM 3252 O O . GLY A 1 413 ? 2.913 -20.527 -40.927 1.00 93.88 413 GLY A O 1
ATOM 3253 N N . GLU A 1 414 ? 1.157 -20.800 -42.295 1.00 90.62 414 GLU A N 1
ATOM 3254 C CA . GLU A 1 414 ? 1.626 -22.010 -42.970 1.00 90.62 414 GLU A CA 1
ATOM 3255 C C . GLU A 1 414 ? 2.105 -21.704 -44.394 1.00 90.62 414 GLU A C 1
ATOM 3257 O O . GLU A 1 414 ? 1.539 -20.872 -45.086 1.00 90.62 414 GLU A O 1
ATOM 3262 N N . GLY A 1 415 ? 3.134 -22.397 -44.889 1.00 90.06 415 GLY A N 1
ATOM 3263 C CA . GLY A 1 415 ? 3.684 -22.169 -46.241 1.00 90.06 415 GLY A CA 1
ATOM 3264 C C . GLY A 1 415 ? 2.855 -22.730 -47.403 1.00 90.06 415 GLY A C 1
ATOM 3265 O O . GLY A 1 415 ? 3.297 -22.693 -48.552 1.00 90.06 415 GLY A O 1
ATOM 3266 N N . THR A 1 416 ? 1.690 -23.314 -47.122 1.00 90.94 416 THR A N 1
ATOM 3267 C CA . THR A 1 416 ? 0.860 -24.047 -48.090 1.00 90.94 416 THR A CA 1
ATOM 3268 C C . THR A 1 416 ? -0.624 -23.862 -47.804 1.00 90.94 416 THR A C 1
ATOM 3270 O O . THR A 1 416 ? -1.001 -23.475 -46.702 1.00 90.94 416 THR A O 1
ATOM 3273 N N . ASP A 1 417 ? -1.473 -24.202 -48.774 1.00 87.81 417 ASP A N 1
ATOM 3274 C CA . ASP A 1 417 ? -2.919 -24.162 -48.599 1.00 87.81 417 ASP A CA 1
ATOM 3275 C C . ASP A 1 417 ? -3.400 -25.146 -47.511 1.00 87.81 417 ASP A C 1
ATOM 3277 O O . ASP A 1 417 ? -2.976 -26.307 -47.491 1.00 87.81 417 ASP A O 1
ATOM 3281 N N . PRO A 1 418 ? -4.306 -24.719 -46.612 1.00 90.31 418 PRO A N 1
ATOM 3282 C CA . PRO A 1 418 ? -4.926 -25.613 -45.636 1.00 90.31 418 PRO A CA 1
ATOM 3283 C C . PRO A 1 418 ? -5.734 -26.737 -46.300 1.00 90.31 418 PRO A C 1
ATOM 3285 O O . PRO A 1 418 ? -6.349 -26.542 -47.349 1.00 90.31 418 PRO A O 1
ATOM 3288 N N . GLU A 1 419 ? -5.843 -27.906 -45.656 1.00 91.12 419 GLU A N 1
ATOM 3289 C CA . GLU A 1 419 ? -6.616 -29.042 -46.202 1.00 91.12 419 GLU A CA 1
ATOM 3290 C C . GLU A 1 419 ? -8.086 -28.681 -46.510 1.00 91.12 419 GLU A C 1
ATOM 3292 O O . GLU A 1 419 ? -8.693 -29.227 -47.436 1.00 91.12 419 GLU A O 1
ATOM 3297 N N . ASN A 1 420 ? -8.660 -27.742 -45.750 1.00 92.88 420 ASN A N 1
ATOM 3298 C CA . ASN A 1 420 ? -10.019 -27.219 -45.899 1.00 92.88 420 ASN A CA 1
ATOM 3299 C C . ASN A 1 420 ? -10.095 -25.900 -46.699 1.00 92.88 420 ASN A C 1
ATOM 3301 O O . ASN A 1 420 ? -11.114 -25.212 -46.617 1.00 92.88 420 ASN A O 1
ATOM 3305 N N . TRP A 1 421 ? -9.068 -25.543 -47.484 1.00 93.69 421 TRP A N 1
ATOM 3306 C CA . TRP A 1 421 ? -8.942 -24.222 -48.122 1.00 93.69 421 TRP A CA 1
ATOM 3307 C C . TRP A 1 421 ? -10.185 -23.764 -48.897 1.00 93.69 421 TRP A C 1
ATOM 3309 O O . TRP A 1 421 ? -10.598 -22.623 -48.753 1.00 93.69 421 TRP A O 1
ATOM 3319 N N . ASN A 1 422 ? -10.844 -24.647 -49.656 1.00 91.19 422 ASN A N 1
ATOM 3320 C CA . ASN A 1 422 ? -12.053 -24.291 -50.421 1.00 91.19 422 ASN A CA 1
ATOM 3321 C C . ASN A 1 422 ? -13.213 -23.758 -49.563 1.00 91.19 422 ASN A C 1
ATOM 3323 O O . ASN A 1 422 ? -14.084 -23.054 -50.081 1.00 91.19 422 ASN A O 1
ATOM 3327 N N . ASP A 1 423 ? -13.312 -24.195 -48.311 1.00 95.12 423 ASP A N 1
ATOM 3328 C CA . ASP A 1 423 ? -14.374 -23.771 -47.400 1.00 95.12 423 ASP A CA 1
ATOM 3329 C C . ASP A 1 423 ? -13.885 -22.604 -46.545 1.00 95.12 423 ASP A C 1
ATOM 3331 O O . ASP A 1 423 ? -14.571 -21.584 -46.481 1.00 95.12 423 ASP A O 1
ATOM 3335 N N . LEU A 1 424 ? -12.654 -22.690 -46.027 1.00 95.25 424 LEU A N 1
ATOM 3336 C CA . LEU A 1 424 ? -12.020 -21.608 -45.279 1.00 95.25 424 LEU A CA 1
ATOM 3337 C C . LEU A 1 424 ? -11.934 -20.315 -46.103 1.00 95.25 424 LEU A C 1
ATOM 3339 O O . LEU A 1 424 ? -12.314 -19.260 -45.615 1.00 95.25 424 LEU A O 1
ATOM 3343 N N . SER A 1 425 ? -11.534 -20.376 -47.376 1.00 94.69 425 SER A N 1
ATOM 3344 C CA . SER A 1 425 ? -11.414 -19.185 -48.225 1.00 94.69 425 SER A CA 1
ATOM 3345 C C . SER A 1 425 ? -12.736 -18.427 -48.361 1.00 94.69 425 SER A C 1
ATOM 3347 O O . SER A 1 425 ? -12.729 -17.206 -48.434 1.00 94.69 425 SER A O 1
ATOM 3349 N N . LYS A 1 426 ? -13.878 -19.131 -48.379 1.00 94.12 426 LYS A N 1
ATOM 3350 C CA . LYS A 1 426 ? -15.210 -18.510 -48.465 1.00 94.12 426 LYS A CA 1
ATOM 3351 C C . LYS A 1 426 ? -15.610 -17.857 -47.151 1.00 94.12 426 LYS A C 1
ATOM 3353 O O . LYS A 1 426 ? -16.300 -16.843 -47.168 1.00 94.12 426 LYS A O 1
ATOM 3358 N N . GLU A 1 427 ? -15.216 -18.453 -46.029 1.00 95.12 427 GLU A N 1
ATOM 3359 C CA . GLU A 1 427 ? -15.425 -17.859 -44.711 1.00 95.12 427 GLU A CA 1
ATOM 3360 C C . GLU A 1 427 ? -14.562 -16.607 -44.533 1.00 95.12 427 GLU A C 1
ATOM 3362 O O . GLU A 1 427 ? -15.076 -15.577 -44.098 1.00 95.12 427 GLU A O 1
ATOM 3367 N N . LEU A 1 428 ? -13.287 -16.671 -44.935 1.00 96.44 428 LEU A N 1
ATOM 3368 C CA . LEU A 1 428 ? -12.350 -15.547 -44.885 1.00 96.44 428 LEU A CA 1
ATOM 3369 C C . LEU A 1 428 ? -12.762 -14.415 -45.832 1.00 96.44 428 LEU A C 1
ATOM 3371 O O . LEU A 1 428 ? -12.773 -13.265 -45.413 1.00 96.44 428 LEU A O 1
ATOM 3375 N N . TYR A 1 429 ? -13.211 -14.726 -47.053 1.00 94.38 429 TYR A N 1
ATOM 3376 C CA . TYR A 1 429 ? -13.740 -13.742 -48.013 1.00 94.38 429 TYR A CA 1
ATOM 3377 C C . TYR A 1 429 ? -14.883 -12.889 -47.438 1.00 94.38 429 TYR A C 1
ATOM 3379 O O . TYR A 1 429 ? -15.100 -11.759 -47.863 1.00 94.38 429 TYR A O 1
ATOM 3387 N N . GLY A 1 430 ? -15.609 -13.407 -46.440 1.00 93.12 430 GLY A N 1
ATOM 3388 C CA . GLY A 1 430 ? -16.678 -12.671 -45.768 1.00 93.12 430 GLY A CA 1
ATOM 3389 C C . GLY A 1 430 ? -16.210 -11.486 -44.917 1.00 93.12 430 GLY A C 1
ATOM 3390 O O . GLY A 1 430 ? -17.054 -10.677 -44.544 1.00 93.12 430 GLY A O 1
ATOM 3391 N N . PHE A 1 431 ? -14.918 -11.388 -44.584 1.00 95.50 431 PHE A N 1
ATOM 3392 C CA . PHE A 1 431 ? -14.377 -10.302 -43.754 1.00 95.50 431 PHE A CA 1
ATOM 3393 C C . PHE A 1 431 ? -12.917 -9.916 -44.044 1.00 95.50 431 PHE A C 1
ATOM 3395 O O . PHE A 1 431 ? -12.404 -9.024 -43.379 1.00 95.50 431 PHE A O 1
ATOM 3402 N N . ILE A 1 432 ? -12.251 -10.579 -44.994 1.00 96.56 432 ILE A N 1
ATOM 3403 C CA . ILE A 1 432 ? -10.931 -10.240 -45.534 1.00 96.56 432 ILE A CA 1
ATOM 3404 C C . ILE A 1 432 ? -11.086 -10.148 -47.052 1.00 96.56 432 ILE A C 1
ATOM 3406 O O . ILE A 1 432 ? -11.090 -11.159 -47.753 1.00 96.56 432 ILE A O 1
ATOM 3410 N N . SER A 1 433 ? -11.245 -8.926 -47.547 1.00 91.88 433 SER A N 1
ATOM 3411 C CA . SER A 1 433 ? -11.468 -8.616 -48.963 1.00 91.88 433 SER A CA 1
ATOM 3412 C C . SER A 1 433 ? -10.941 -7.220 -49.286 1.00 91.88 433 SER A C 1
ATOM 3414 O O . SER A 1 433 ? -10.750 -6.399 -48.380 1.00 91.88 433 SER A O 1
ATOM 3416 N N . THR A 1 434 ? -10.708 -6.922 -50.568 1.00 85.56 434 THR A N 1
ATOM 3417 C CA . THR A 1 434 ? -10.172 -5.610 -50.976 1.00 85.56 434 THR A CA 1
ATOM 3418 C C . THR A 1 434 ? -11.115 -4.455 -50.618 1.00 85.56 434 THR A C 1
ATOM 3420 O O . THR A 1 434 ? -10.655 -3.384 -50.228 1.00 85.56 434 THR A O 1
ATOM 3423 N N . ASP A 1 435 ? -12.429 -4.682 -50.685 1.00 77.00 435 ASP A N 1
ATOM 3424 C CA . ASP A 1 435 ? -13.466 -3.688 -50.369 1.00 77.00 435 ASP A CA 1
ATOM 3425 C C . ASP A 1 435 ? -14.046 -3.847 -48.947 1.00 77.00 435 ASP A C 1
ATOM 3427 O O . ASP A 1 435 ? -15.101 -3.284 -48.637 1.00 77.00 435 ASP A O 1
ATOM 3431 N N . GLY A 1 436 ? -13.370 -4.612 -48.081 1.00 76.19 436 GLY A N 1
ATOM 3432 C CA . GLY A 1 436 ? -13.862 -4.966 -46.753 1.00 76.19 436 GLY A CA 1
ATOM 3433 C C . GLY A 1 436 ? -14.232 -3.750 -45.901 1.00 76.19 436 GLY A C 1
ATOM 3434 O O . GLY A 1 436 ? -13.430 -2.840 -45.668 1.00 76.19 436 GLY A O 1
ATOM 3435 N N . THR A 1 437 ? -15.469 -3.744 -45.417 1.00 84.06 437 THR A N 1
ATOM 3436 C CA . THR A 1 437 ? -16.036 -2.676 -44.589 1.00 84.06 437 THR A CA 1
ATOM 3437 C C . THR A 1 437 ? -15.872 -2.967 -43.098 1.00 84.06 437 THR A C 1
ATOM 3439 O O . THR A 1 437 ? -15.737 -4.118 -42.683 1.00 84.06 437 THR A O 1
ATOM 3442 N N . ASP A 1 438 ? -15.972 -1.925 -42.262 1.00 89.12 438 ASP A N 1
ATOM 3443 C CA . ASP A 1 438 ? -16.116 -2.082 -40.804 1.00 89.12 438 ASP A CA 1
ATOM 3444 C C . ASP A 1 438 ? -17.173 -3.136 -40.454 1.00 89.12 438 ASP A C 1
ATOM 3446 O O . ASP A 1 438 ? -16.951 -3.954 -39.577 1.00 89.12 438 ASP A O 1
ATOM 3450 N N . LYS A 1 439 ? -18.308 -3.160 -41.160 1.00 92.81 439 LYS A N 1
ATOM 3451 C CA . LYS A 1 439 ? -19.426 -4.056 -40.844 1.00 92.81 439 LYS A CA 1
ATOM 3452 C C . LYS A 1 439 ? -19.093 -5.530 -41.031 1.00 92.81 439 LYS A C 1
ATOM 3454 O O . LYS A 1 439 ? -19.575 -6.345 -40.254 1.00 92.81 439 LYS A O 1
ATOM 3459 N N . GLU A 1 440 ? -18.320 -5.869 -42.054 1.00 95.31 440 GLU A N 1
ATOM 3460 C CA . GLU A 1 440 ? -17.928 -7.253 -42.338 1.00 95.31 440 GLU A CA 1
ATOM 3461 C C . GLU A 1 440 ? -16.907 -7.744 -41.313 1.00 95.31 440 GLU A C 1
ATOM 3463 O O . GLU A 1 440 ? -17.094 -8.806 -40.717 1.00 95.31 440 GLU A O 1
ATOM 3468 N N . ILE A 1 441 ? -15.893 -6.920 -41.026 1.00 96.50 441 ILE A N 1
ATOM 3469 C CA . ILE A 1 441 ? -14.881 -7.222 -40.010 1.00 96.50 441 ILE A CA 1
ATOM 3470 C C . ILE A 1 441 ? -15.536 -7.328 -38.628 1.00 96.50 441 ILE A C 1
ATOM 3472 O O . ILE A 1 441 ? -15.431 -8.362 -37.974 1.00 96.50 441 ILE A O 1
ATOM 3476 N N . ILE A 1 442 ? -16.267 -6.297 -38.197 1.00 97.19 442 ILE A N 1
ATOM 3477 C CA . ILE A 1 442 ? -16.933 -6.264 -36.888 1.00 97.19 442 ILE A CA 1
ATOM 3478 C C . ILE A 1 442 ? -17.971 -7.381 -36.770 1.00 97.19 442 ILE A C 1
ATOM 3480 O O . ILE A 1 442 ? -18.014 -8.064 -35.751 1.00 97.19 442 ILE A O 1
ATOM 3484 N N . GLY A 1 443 ? -18.748 -7.623 -37.829 1.00 96.81 443 GLY A N 1
ATOM 3485 C CA . GLY A 1 443 ? -19.724 -8.706 -37.870 1.00 96.81 443 GLY A CA 1
ATOM 3486 C C . GLY A 1 443 ? -19.090 -10.079 -37.685 1.00 96.81 443 GLY A C 1
ATOM 3487 O O . GLY A 1 443 ? -19.688 -10.931 -37.034 1.00 96.81 443 GLY A O 1
ATOM 3488 N N . LYS A 1 444 ? -17.872 -10.303 -38.199 1.00 97.31 444 LYS A N 1
ATOM 3489 C CA . LYS A 1 444 ? -17.120 -11.532 -37.929 1.00 97.31 444 LYS A CA 1
ATOM 3490 C C . LYS A 1 444 ? -16.564 -11.558 -36.504 1.00 97.31 444 LYS A C 1
ATOM 3492 O O . LYS A 1 444 ? -16.706 -12.587 -35.845 1.00 97.31 444 LYS A O 1
ATOM 3497 N N . LEU A 1 445 ? -15.975 -10.465 -36.015 1.00 97.88 445 LEU A N 1
ATOM 3498 C CA . LEU A 1 445 ? -15.418 -10.393 -34.655 1.00 97.88 445 LEU A CA 1
ATOM 3499 C C . LEU A 1 445 ? -16.485 -10.630 -33.579 1.00 97.88 445 LEU A C 1
ATOM 3501 O O . LEU A 1 445 ? -16.228 -11.359 -32.628 1.00 97.88 445 LEU A O 1
ATOM 3505 N N . GLU A 1 446 ? -17.702 -10.110 -33.757 1.00 98.00 446 GLU A N 1
ATOM 3506 C CA . GLU A 1 446 ? -18.830 -10.336 -32.839 1.00 98.00 446 GLU A CA 1
ATOM 3507 C C . GLU A 1 446 ? -19.188 -11.830 -32.694 1.00 98.00 446 GLU A C 1
ATOM 3509 O O . GLU A 1 446 ? -19.746 -12.240 -31.677 1.00 98.00 446 GLU A O 1
ATOM 3514 N N . THR A 1 447 ? -18.853 -12.676 -33.678 1.00 97.81 447 THR A N 1
ATOM 3515 C CA . THR A 1 447 ? -19.122 -14.125 -33.594 1.00 97.81 447 THR A CA 1
ATOM 3516 C C . THR A 1 447 ? -18.161 -14.886 -32.685 1.00 97.81 447 THR A C 1
ATOM 3518 O O . THR A 1 447 ? -18.446 -16.040 -32.355 1.00 97.81 447 THR A O 1
ATOM 3521 N N . LEU A 1 448 ? -17.038 -14.274 -32.298 1.00 98.25 448 LEU A N 1
ATOM 3522 C CA . LEU A 1 448 ? -15.980 -14.940 -31.548 1.00 98.25 448 LEU A CA 1
ATOM 3523 C C . LEU A 1 448 ? -16.359 -15.105 -30.080 1.00 98.25 448 LEU A C 1
ATOM 3525 O O . LEU A 1 448 ? -16.880 -14.195 -29.437 1.00 98.25 448 LEU A O 1
ATOM 3529 N N . SER A 1 449 ? -16.039 -16.260 -29.503 1.00 98.19 449 SER A N 1
ATOM 3530 C CA . SER A 1 449 ? -16.433 -16.553 -28.122 1.00 98.19 449 SER A CA 1
ATOM 3531 C C . SER A 1 449 ? -15.603 -15.809 -27.067 1.00 98.19 449 SER A C 1
ATOM 3533 O O . SER A 1 449 ? -15.960 -15.816 -25.888 1.00 98.19 449 SER A O 1
ATOM 3535 N N . CYS A 1 450 ? -14.492 -15.185 -27.473 1.00 96.50 450 CYS A N 1
ATOM 3536 C CA . CYS A 1 450 ? -13.679 -14.287 -26.650 1.00 96.50 450 CYS A CA 1
ATOM 3537 C C . CYS A 1 450 ? -14.061 -12.805 -26.794 1.00 96.50 450 CYS A C 1
ATOM 3539 O O . CYS A 1 450 ? -13.401 -11.967 -26.183 1.00 96.50 450 CYS A O 1
ATOM 3541 N N . VAL A 1 451 ? -15.102 -12.479 -27.569 1.00 98.19 451 VAL A N 1
ATOM 3542 C CA . VAL A 1 451 ? -15.541 -11.099 -27.794 1.00 98.19 451 VAL A CA 1
ATOM 3543 C C . VAL A 1 451 ? -16.770 -10.767 -26.961 1.00 98.19 451 VAL A C 1
ATOM 3545 O O . VAL A 1 451 ? -17.756 -11.504 -26.947 1.00 98.19 451 VAL A O 1
ATOM 3548 N N . ASN A 1 452 ? -16.721 -9.630 -26.269 1.00 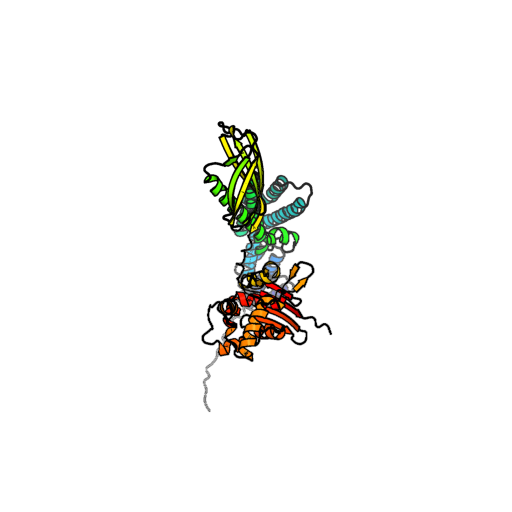94.00 452 ASN A N 1
ATOM 3549 C CA . ASN A 1 452 ? -17.851 -9.103 -25.513 1.00 94.00 452 ASN A CA 1
ATOM 3550 C C . ASN A 1 452 ? -17.922 -7.579 -25.635 1.00 94.00 452 ASN A C 1
ATOM 3552 O O . ASN A 1 452 ? -16.908 -6.895 -25.521 1.00 94.00 452 ASN A O 1
ATOM 3556 N N . GLY A 1 453 ? -19.120 -7.034 -25.840 1.00 96.44 453 GLY A N 1
ATOM 3557 C CA . GLY A 1 453 ? -19.290 -5.594 -26.001 1.00 96.44 453 GLY A CA 1
ATOM 3558 C C . GLY A 1 453 ? -20.635 -5.180 -26.576 1.00 96.44 453 GLY A C 1
ATOM 3559 O O . GLY A 1 453 ? -21.616 -5.924 -26.545 1.00 96.44 453 GLY A O 1
ATOM 3560 N N . THR A 1 454 ? -20.670 -3.958 -27.092 1.00 96.62 454 THR A N 1
ATOM 3561 C CA . THR A 1 454 ? -21.837 -3.325 -27.698 1.00 96.62 454 THR A CA 1
ATOM 3562 C C . THR A 1 454 ? -21.581 -3.017 -29.170 1.00 96.62 454 THR A C 1
ATOM 3564 O O . THR A 1 454 ? -20.546 -2.460 -29.539 1.00 96.62 454 THR A O 1
ATOM 3567 N N . PHE A 1 455 ? -22.548 -3.378 -30.016 1.00 97.44 455 PHE A N 1
ATOM 3568 C CA . PHE A 1 455 ? -22.449 -3.273 -31.469 1.00 97.44 455 PHE A CA 1
ATOM 3569 C C . PHE A 1 455 ? -23.673 -2.540 -32.026 1.00 97.44 455 PHE A C 1
ATOM 3571 O O . PHE A 1 455 ? -24.750 -3.119 -32.178 1.00 97.44 455 PHE A O 1
ATOM 3578 N N . ASP A 1 456 ? -23.529 -1.248 -32.325 1.00 95.44 456 ASP A N 1
ATOM 3579 C CA . ASP A 1 456 ? -24.578 -0.441 -32.947 1.00 95.44 456 ASP A CA 1
ATOM 3580 C C . ASP A 1 456 ? -24.301 -0.272 -34.446 1.00 95.44 456 ASP A C 1
ATOM 3582 O O . ASP A 1 456 ? -23.622 0.655 -34.892 1.00 95.44 456 ASP A O 1
ATOM 3586 N N . TYR A 1 457 ? -24.855 -1.182 -35.248 1.00 94.00 457 TYR A N 1
ATOM 3587 C CA . TYR A 1 457 ? -24.716 -1.179 -36.708 1.00 94.00 457 TYR A CA 1
ATOM 3588 C C . TYR A 1 457 ? -25.498 -0.061 -37.417 1.00 94.00 457 TYR A C 1
ATOM 3590 O O . TYR A 1 457 ? -25.213 0.232 -38.589 1.00 94.00 457 TYR A O 1
ATOM 3598 N N . GLU A 1 458 ? -26.494 0.540 -36.753 1.00 91.38 458 GLU A N 1
ATOM 3599 C CA . GLU A 1 458 ? -27.259 1.667 -37.300 1.00 91.38 458 GLU A CA 1
ATOM 3600 C C . GLU A 1 458 ? -26.449 2.959 -37.185 1.00 91.38 458 GLU A C 1
ATOM 3602 O O . GLU A 1 458 ? -26.302 3.684 -38.172 1.00 91.38 458 GLU A O 1
ATOM 3607 N N . LEU A 1 459 ? -25.873 3.214 -36.005 1.00 91.81 459 LEU A N 1
ATOM 3608 C CA . LEU A 1 459 ? -24.998 4.358 -35.749 1.00 91.81 459 LEU A CA 1
ATOM 3609 C C . LEU A 1 459 ? -23.546 4.125 -36.190 1.00 91.81 459 LEU A C 1
ATOM 3611 O O . LEU A 1 459 ? -22.783 5.090 -36.242 1.00 91.81 459 LEU A O 1
ATOM 3615 N N . ARG A 1 460 ? -23.175 2.880 -36.521 1.00 93.56 460 ARG A N 1
ATOM 3616 C CA . ARG A 1 460 ? -21.795 2.425 -36.782 1.00 93.56 460 ARG A CA 1
ATOM 3617 C C . ARG A 1 460 ? -20.853 2.808 -35.639 1.00 93.56 460 ARG A C 1
ATOM 3619 O O . ARG A 1 460 ? -19.798 3.413 -35.856 1.00 93.56 460 ARG A O 1
ATOM 3626 N N . LYS A 1 461 ? -21.296 2.489 -34.422 1.00 94.31 461 LYS A N 1
ATOM 3627 C CA . LYS A 1 461 ? -20.559 2.678 -33.172 1.00 94.31 461 LYS A CA 1
ATOM 3628 C C . LYS A 1 461 ? -20.393 1.334 -32.489 1.00 94.31 461 LYS A C 1
ATOM 3630 O O . LYS A 1 461 ? -21.380 0.639 -32.255 1.00 94.31 461 LYS A O 1
ATOM 3635 N N . TYR A 1 462 ? -19.157 0.986 -32.176 1.00 96.00 462 TYR A N 1
ATOM 3636 C CA . TYR A 1 462 ? -18.813 -0.312 -31.613 1.00 96.00 462 TYR A CA 1
ATOM 3637 C C . TYR A 1 462 ? -17.863 -0.100 -30.436 1.00 96.00 462 TYR A C 1
ATOM 3639 O O . TYR A 1 462 ? -16.911 0.669 -30.551 1.00 96.00 462 TYR A O 1
ATOM 3647 N N . GLU A 1 463 ? -18.136 -0.759 -29.317 1.00 97.00 463 GLU A N 1
ATOM 3648 C CA . GLU A 1 463 ? -17.310 -0.714 -28.107 1.00 97.00 463 GLU A CA 1
ATOM 3649 C C . GLU A 1 463 ? -17.255 -2.125 -27.530 1.00 97.00 463 GLU A C 1
ATOM 3651 O O . GLU A 1 463 ? -18.260 -2.625 -27.018 1.00 97.00 463 GLU A O 1
ATOM 3656 N N . PHE A 1 464 ? -16.119 -2.799 -27.683 1.00 97.12 464 PHE A N 1
ATOM 3657 C CA . PHE A 1 464 ? -15.976 -4.209 -27.337 1.00 97.12 464 PHE A CA 1
ATOM 3658 C C . PHE A 1 464 ? -14.542 -4.574 -26.960 1.00 97.12 464 PHE A C 1
ATOM 3660 O O . PHE A 1 464 ? -13.585 -3.890 -27.312 1.00 97.12 464 PHE A O 1
ATOM 3667 N N . GLU A 1 465 ? -14.410 -5.689 -26.253 1.00 97.38 465 GLU A N 1
ATOM 3668 C CA . GLU A 1 465 ? -13.142 -6.291 -25.868 1.00 97.38 465 GLU A CA 1
ATOM 3669 C C . GLU A 1 465 ? -13.004 -7.661 -26.538 1.00 97.38 465 GLU A C 1
ATOM 3671 O O . GLU A 1 465 ? -13.949 -8.455 -26.543 1.00 97.38 465 GLU A O 1
ATOM 3676 N N . ILE A 1 466 ? -11.819 -7.943 -27.080 1.00 97.62 466 ILE A N 1
ATOM 3677 C CA . ILE A 1 466 ? -11.354 -9.299 -27.381 1.00 97.62 466 ILE A CA 1
ATOM 3678 C C . ILE A 1 466 ? -10.485 -9.725 -26.194 1.00 97.62 466 ILE A C 1
ATOM 3680 O O . ILE A 1 466 ? -9.352 -9.268 -26.060 1.00 97.62 466 ILE A O 1
ATOM 3684 N N . ALA A 1 467 ? -11.016 -10.584 -25.325 1.00 94.56 467 ALA A N 1
ATOM 3685 C CA . ALA A 1 467 ? -10.377 -10.948 -24.056 1.00 94.56 467 ALA A CA 1
ATOM 3686 C C . ALA A 1 467 ? -9.203 -11.941 -24.203 1.00 94.56 467 ALA A C 1
ATOM 3688 O O . ALA A 1 467 ? -8.463 -12.166 -23.247 1.00 94.56 467 ALA A O 1
ATOM 3689 N N . ASP A 1 468 ? -9.064 -12.570 -25.374 1.00 95.94 468 ASP A N 1
ATOM 3690 C CA . ASP A 1 468 ? -8.017 -13.552 -25.673 1.00 95.94 468 ASP A CA 1
ATOM 3691 C C . ASP A 1 468 ? -7.682 -13.528 -27.175 1.00 95.94 468 ASP A C 1
ATOM 3693 O O . ASP A 1 468 ? -8.467 -14.003 -28.006 1.00 95.94 468 ASP A O 1
ATOM 3697 N N . LEU A 1 469 ? -6.532 -12.938 -27.520 1.00 95.81 469 LEU A N 1
ATOM 3698 C CA . LEU A 1 469 ? -6.051 -12.789 -28.897 1.00 95.81 469 LEU A CA 1
ATOM 3699 C C . LEU A 1 469 ? -5.689 -14.142 -29.518 1.00 95.81 469 LEU A C 1
ATOM 3701 O O . LEU A 1 469 ? -6.080 -14.403 -30.654 1.00 95.81 469 LEU A O 1
ATOM 3705 N N . GLY A 1 470 ? -5.011 -15.022 -28.778 1.00 95.06 470 GLY A N 1
ATOM 3706 C CA . GLY A 1 470 ? -4.670 -16.365 -29.258 1.00 95.06 470 GLY A CA 1
ATOM 3707 C C . GLY A 1 470 ? -5.914 -17.184 -29.607 1.00 95.06 470 GLY A C 1
ATOM 3708 O O . GLY A 1 470 ? -5.985 -17.812 -30.664 1.00 95.06 470 GLY A O 1
ATOM 3709 N N . LYS A 1 471 ? -6.952 -17.097 -28.770 1.00 97.12 471 LYS A N 1
ATOM 3710 C CA . LYS A 1 471 ? -8.241 -17.742 -29.042 1.00 97.12 471 LYS A CA 1
ATOM 3711 C C . LYS A 1 471 ? -8.982 -17.121 -30.230 1.00 97.12 471 LYS A C 1
ATOM 3713 O O . LYS A 1 471 ? -9.609 -17.848 -30.998 1.00 97.12 471 LYS A O 1
ATOM 3718 N N . ALA A 1 472 ? -8.909 -15.800 -30.405 1.00 98.12 472 ALA A N 1
ATOM 3719 C CA . ALA A 1 472 ? -9.482 -15.137 -31.577 1.00 98.12 472 ALA A CA 1
ATOM 3720 C C . ALA A 1 472 ? -8.824 -15.635 -32.875 1.00 98.12 472 ALA A C 1
ATOM 3722 O O . ALA A 1 472 ? -9.522 -15.975 -33.827 1.00 98.12 472 ALA A O 1
ATOM 3723 N N . VAL A 1 473 ? -7.493 -15.738 -32.889 1.00 97.88 473 VAL A N 1
ATOM 3724 C CA . VAL A 1 473 ? -6.700 -16.261 -34.013 1.00 97.88 473 VAL A CA 1
ATOM 3725 C C . VAL A 1 473 ? -7.076 -17.717 -34.324 1.00 97.88 473 VAL A C 1
ATOM 3727 O O . VAL A 1 473 ? -7.325 -18.049 -35.484 1.00 97.88 473 VAL A O 1
ATOM 3730 N N . GLU A 1 474 ? -7.215 -18.564 -33.295 1.00 97.50 474 GLU A N 1
ATOM 3731 C CA . GLU A 1 474 ? -7.654 -19.962 -33.436 1.00 97.50 474 GLU A CA 1
ATOM 3732 C C . GLU A 1 474 ? -9.056 -20.073 -34.062 1.00 97.50 474 GLU A C 1
ATOM 3734 O O . GLU A 1 474 ? -9.255 -20.825 -35.019 1.00 97.50 474 GLU A O 1
ATOM 3739 N N . GLU A 1 475 ? -10.033 -19.312 -33.557 1.00 98.00 475 GLU A N 1
ATOM 3740 C CA . GLU A 1 475 ? -11.418 -19.338 -34.050 1.00 98.00 475 GLU A CA 1
ATOM 3741 C C . GLU A 1 475 ? -11.562 -18.757 -35.466 1.00 98.00 475 GLU A C 1
ATOM 3743 O O . GLU A 1 475 ? -12.424 -19.198 -36.233 1.00 98.00 475 GLU A O 1
ATOM 3748 N N . LEU A 1 476 ? -10.720 -17.786 -35.829 1.00 97.50 476 LEU A N 1
ATOM 3749 C CA . LEU A 1 476 ? -10.676 -17.201 -37.170 1.00 97.50 476 LEU A CA 1
ATOM 3750 C C . LEU A 1 476 ? -9.907 -18.061 -38.181 1.00 97.50 476 LEU A C 1
ATOM 3752 O O . LEU A 1 476 ? -10.092 -17.860 -39.380 1.00 97.50 476 LEU A O 1
ATOM 3756 N N . GLN A 1 477 ? -9.082 -19.008 -37.720 1.00 97.31 477 GLN A N 1
ATOM 3757 C CA . GLN A 1 477 ? -8.192 -19.824 -38.558 1.00 97.31 477 GLN A CA 1
ATOM 3758 C C . GLN A 1 477 ? -7.264 -18.979 -39.450 1.00 97.31 477 GLN A C 1
ATOM 3760 O O . GLN A 1 477 ? -7.044 -19.292 -40.622 1.00 97.31 477 GLN A O 1
ATOM 3765 N N . ILE A 1 478 ? -6.725 -17.900 -38.882 1.00 97.94 478 ILE A N 1
ATOM 3766 C CA . ILE A 1 478 ? -5.719 -17.028 -39.507 1.00 97.94 478 ILE A CA 1
ATOM 3767 C C . ILE A 1 478 ? -4.445 -17.009 -38.655 1.00 97.94 478 ILE A C 1
ATOM 3769 O O . ILE A 1 478 ? -4.419 -17.596 -37.580 1.00 97.94 478 ILE A O 1
ATOM 3773 N N . SER A 1 479 ? -3.381 -16.360 -39.122 1.00 98.06 479 SER A N 1
ATOM 3774 C CA . SER A 1 479 ? -2.167 -16.142 -38.327 1.00 98.06 479 SER A CA 1
ATOM 3775 C C . SER A 1 479 ? -2.314 -14.954 -37.364 1.00 98.06 479 SER A C 1
ATOM 3777 O O . SER A 1 479 ? -3.170 -14.082 -37.549 1.00 98.06 479 SER A O 1
ATOM 3779 N N . GLU A 1 480 ? -1.432 -14.871 -36.364 1.00 97.56 480 GLU A N 1
ATOM 3780 C CA . GLU A 1 480 ? -1.336 -13.689 -35.496 1.00 97.56 480 GLU A CA 1
ATOM 3781 C C . GLU A 1 480 ? -0.976 -12.417 -36.285 1.00 97.56 480 GLU A C 1
ATOM 3783 O O . GLU A 1 480 ? -1.520 -11.346 -36.011 1.00 97.56 480 GLU A O 1
ATOM 3788 N N . GLU A 1 481 ? -0.106 -12.529 -37.298 1.00 97.19 481 GLU A N 1
ATOM 3789 C CA . GLU A 1 481 ? 0.252 -11.408 -38.177 1.00 97.19 481 GLU A CA 1
ATOM 3790 C C . GLU A 1 481 ? -0.972 -10.917 -38.961 1.00 97.19 481 GLU A C 1
ATOM 3792 O O . GLU A 1 481 ? -1.277 -9.722 -38.969 1.00 97.19 481 GLU A O 1
ATOM 3797 N N . MET A 1 482 ? -1.740 -11.836 -39.558 1.00 98.06 482 MET A N 1
ATOM 3798 C CA . MET A 1 482 ? -2.962 -11.484 -40.278 1.00 98.06 482 MET A CA 1
ATOM 3799 C C . MET A 1 482 ? -3.971 -10.805 -39.362 1.00 98.06 482 MET A C 1
ATOM 3801 O O . MET A 1 482 ? -4.603 -9.827 -39.761 1.00 98.06 482 MET A O 1
ATOM 3805 N N . PHE A 1 483 ? -4.116 -11.288 -38.128 1.00 98.44 483 PHE A N 1
ATOM 3806 C CA . PHE A 1 483 ? -5.033 -10.669 -37.184 1.00 98.44 483 PHE A CA 1
ATOM 3807 C C . PHE A 1 483 ? -4.602 -9.245 -36.811 1.00 98.44 483 PHE A C 1
ATOM 3809 O O . PHE A 1 483 ? -5.441 -8.344 -36.773 1.00 98.44 483 PHE A O 1
ATOM 3816 N N . GLY A 1 484 ? -3.296 -8.999 -36.660 1.00 97.81 484 GLY A N 1
ATOM 3817 C CA . GLY A 1 484 ? -2.751 -7.645 -36.530 1.00 97.81 484 GLY A CA 1
ATOM 3818 C C . GLY A 1 484 ? -3.098 -6.747 -37.725 1.00 97.81 484 GLY A C 1
ATOM 3819 O O . GLY A 1 484 ? -3.510 -5.601 -37.534 1.00 97.81 484 GLY A O 1
ATOM 3820 N N . TYR A 1 485 ? -3.029 -7.271 -38.955 1.00 97.81 485 TYR A N 1
ATOM 3821 C CA . TYR A 1 485 ? -3.448 -6.543 -40.162 1.00 97.81 485 TYR A CA 1
ATOM 3822 C C . TYR A 1 485 ? -4.956 -6.257 -40.211 1.00 97.81 485 TYR A C 1
ATOM 3824 O O . TYR A 1 485 ? -5.350 -5.174 -40.647 1.00 97.81 485 TYR A O 1
ATOM 3832 N N . VAL A 1 486 ? -5.805 -7.168 -39.721 1.00 97.44 486 VAL A N 1
ATOM 3833 C CA . VAL A 1 486 ? -7.254 -6.924 -39.577 1.00 97.44 486 VAL A CA 1
ATOM 3834 C C . VAL A 1 486 ? -7.512 -5.760 -38.612 1.00 97.44 486 VAL A C 1
ATOM 3836 O O . VAL A 1 486 ? -8.295 -4.862 -38.925 1.00 97.44 486 VAL A O 1
ATOM 3839 N N . LEU A 1 487 ? -6.827 -5.725 -37.465 1.00 97.00 487 LEU A N 1
ATOM 3840 C CA . LEU A 1 487 ? -6.956 -4.620 -36.507 1.00 97.00 487 LEU A CA 1
ATOM 3841 C C . LEU A 1 487 ? -6.429 -3.296 -37.082 1.00 97.00 487 LEU A C 1
ATOM 3843 O O . LEU A 1 487 ? -7.063 -2.255 -36.907 1.00 97.00 487 LEU A O 1
ATOM 3847 N N . ALA A 1 488 ? -5.322 -3.327 -37.832 1.00 95.69 488 ALA A N 1
ATOM 3848 C CA . ALA A 1 488 ? -4.778 -2.143 -38.500 1.00 95.69 488 ALA A CA 1
ATOM 3849 C C . ALA A 1 488 ? -5.727 -1.596 -39.582 1.00 95.69 488 ALA A C 1
ATOM 3851 O O . ALA A 1 488 ? -5.830 -0.381 -39.772 1.00 95.69 488 ALA A O 1
ATOM 3852 N N . LYS A 1 489 ? -6.476 -2.476 -40.260 1.00 94.75 489 LYS A N 1
ATOM 3853 C CA . LYS A 1 489 ? -7.534 -2.064 -41.188 1.00 94.75 489 LYS A CA 1
ATOM 3854 C C . LYS A 1 489 ? -8.670 -1.339 -40.463 1.00 94.75 489 LYS A C 1
ATOM 3856 O O . LYS A 1 489 ? -9.151 -0.320 -40.956 1.00 94.75 489 LYS A O 1
ATOM 3861 N N . LEU A 1 490 ? -9.084 -1.811 -39.284 1.00 93.00 490 LEU A N 1
ATOM 3862 C CA . LEU A 1 490 ? -10.113 -1.133 -38.484 1.00 93.00 490 LEU A CA 1
ATOM 3863 C C . LEU A 1 490 ? -9.674 0.257 -38.011 1.00 93.00 490 LEU A C 1
ATOM 3865 O O . LEU A 1 490 ? -10.512 1.158 -37.949 1.00 93.00 490 LEU A O 1
ATOM 3869 N N . SER A 1 491 ? -8.383 0.465 -37.741 1.00 90.06 491 SER A N 1
ATOM 3870 C CA . SER A 1 491 ? -7.890 1.777 -37.310 1.00 90.06 491 SER A CA 1
ATOM 3871 C C . SER A 1 491 ? -7.869 2.836 -38.418 1.00 90.06 491 SER A C 1
ATOM 3873 O O . SER A 1 491 ? -7.487 3.979 -38.166 1.00 90.06 491 SER A O 1
ATOM 3875 N N . GLU A 1 492 ? -8.247 2.500 -39.663 1.00 88.88 492 GLU A N 1
ATOM 3876 C CA . GLU A 1 492 ? -8.447 3.502 -40.726 1.00 88.88 492 GLU A CA 1
ATOM 3877 C C . GLU A 1 492 ? -9.669 4.392 -40.454 1.00 88.88 492 GLU A C 1
ATOM 3879 O O . GLU A 1 492 ? -9.784 5.504 -40.979 1.00 88.88 492 GLU A O 1
ATOM 3884 N N . TYR A 1 493 ? -10.586 3.917 -39.613 1.00 87.56 493 TYR A N 1
ATOM 3885 C CA . TYR A 1 493 ? -11.681 4.711 -39.080 1.00 87.56 493 TYR A CA 1
ATOM 3886 C C . TYR A 1 493 ? -11.266 5.372 -37.758 1.00 87.56 493 TYR A C 1
ATOM 3888 O O . TYR A 1 493 ? -10.340 4.908 -37.100 1.00 87.56 493 TYR A O 1
ATOM 3896 N N . PRO A 1 494 ? -11.959 6.437 -37.310 1.00 80.00 494 PRO A N 1
ATOM 3897 C CA . PRO A 1 494 ? -11.752 6.972 -35.968 1.00 80.00 494 PRO A CA 1
ATOM 3898 C C . PRO A 1 494 ? -11.951 5.880 -34.906 1.00 80.00 494 PRO A C 1
ATOM 3900 O O . PRO A 1 494 ? -13.078 5.435 -34.670 1.00 80.00 494 PRO A O 1
ATOM 3903 N N . SER A 1 495 ? -10.850 5.462 -34.285 1.00 85.44 495 SER A N 1
ATOM 3904 C CA . SER A 1 495 ? -10.812 4.353 -33.339 1.00 85.44 495 SER A CA 1
ATOM 3905 C C . SER A 1 495 ? -9.862 4.614 -32.177 1.00 85.44 495 SER A C 1
ATOM 3907 O O . SER A 1 495 ? -8.842 5.283 -32.342 1.00 85.44 495 SER A O 1
ATOM 3909 N N . GLU A 1 496 ? -10.147 3.993 -31.043 1.00 90.25 496 GLU A N 1
ATOM 3910 C CA . GLU A 1 496 ? -9.222 3.784 -29.936 1.00 90.25 496 GLU A CA 1
ATOM 3911 C C . GLU A 1 496 ? -9.051 2.271 -29.766 1.00 90.25 496 GLU A C 1
ATOM 3913 O O . GLU A 1 496 ? -10.012 1.568 -29.460 1.00 90.25 496 GLU A O 1
ATOM 3918 N N . ILE A 1 497 ? -7.848 1.769 -30.053 1.00 90.75 497 ILE A N 1
ATOM 3919 C CA . ILE A 1 497 ? -7.489 0.352 -29.942 1.00 90.75 497 ILE A CA 1
ATOM 3920 C C . ILE A 1 497 ? -6.366 0.264 -28.914 1.00 90.75 497 ILE A C 1
ATOM 3922 O O . ILE A 1 497 ? -5.276 0.787 -29.142 1.00 90.75 497 ILE A O 1
ATOM 3926 N N . MET A 1 498 ? -6.653 -0.359 -27.774 1.00 87.75 498 MET A N 1
ATOM 3927 C CA . MET A 1 498 ? -5.744 -0.450 -26.633 1.00 87.75 498 MET A CA 1
ATOM 3928 C C . MET A 1 498 ? -5.466 -1.910 -26.308 1.00 87.75 498 MET A C 1
ATOM 3930 O O . MET A 1 498 ? -6.379 -2.655 -25.951 1.00 87.75 498 MET A O 1
ATOM 3934 N N . PHE A 1 499 ? -4.205 -2.308 -26.434 1.00 86.88 499 PHE A N 1
ATOM 3935 C CA . PHE A 1 499 ? -3.744 -3.640 -26.060 1.00 86.88 499 PHE A CA 1
ATOM 3936 C C . PHE A 1 499 ? -3.452 -3.707 -24.564 1.00 86.88 499 PHE A C 1
ATOM 3938 O O . PHE A 1 499 ? -2.925 -2.758 -23.985 1.00 86.88 499 PHE A O 1
ATOM 3945 N N . ASP A 1 500 ? -3.759 -4.852 -23.960 1.00 82.31 500 ASP A N 1
ATOM 3946 C CA . ASP A 1 500 ? -3.460 -5.138 -22.560 1.00 82.31 500 ASP A CA 1
ATOM 3947 C C . ASP A 1 500 ? -2.889 -6.560 -22.389 1.00 82.31 500 ASP A C 1
ATOM 3949 O O . ASP A 1 500 ? -3.404 -7.415 -21.662 1.00 82.31 500 ASP A O 1
ATOM 3953 N N . GLY A 1 501 ? -1.779 -6.829 -23.083 1.00 84.50 501 GLY A N 1
ATOM 3954 C CA . GLY A 1 501 ? -1.179 -8.161 -23.187 1.00 84.50 501 GLY A CA 1
ATOM 3955 C C . GLY A 1 501 ? -1.940 -9.028 -24.187 1.00 84.50 501 GLY A C 1
ATOM 3956 O O . GLY A 1 501 ? -1.991 -8.703 -25.369 1.00 84.50 501 GLY A O 1
ATOM 3957 N N . ASN A 1 502 ? -2.543 -10.129 -23.725 1.00 89.38 502 ASN A N 1
ATOM 3958 C CA . ASN A 1 502 ? -3.305 -11.052 -24.581 1.00 89.38 502 ASN A CA 1
ATOM 3959 C C . ASN A 1 502 ? -4.765 -10.609 -24.832 1.00 89.38 502 ASN A C 1
ATOM 3961 O O . ASN A 1 502 ? -5.571 -11.407 -25.300 1.00 89.38 502 ASN A O 1
ATOM 3965 N N . SER A 1 503 ? -5.130 -9.365 -24.521 1.00 92.25 503 SER A N 1
ATOM 3966 C CA . SER A 1 503 ? -6.449 -8.802 -24.827 1.00 92.25 503 SER A CA 1
ATOM 3967 C C . SER A 1 503 ? -6.329 -7.455 -25.536 1.00 92.25 503 SER A C 1
ATOM 3969 O O . SER A 1 503 ? -5.285 -6.797 -25.496 1.00 92.25 503 SER A O 1
ATOM 3971 N N . VAL A 1 504 ? -7.405 -7.041 -26.207 1.00 94.12 504 VAL A N 1
ATOM 3972 C CA . VAL A 1 504 ? -7.508 -5.720 -26.835 1.00 94.12 504 VAL A CA 1
ATOM 3973 C C . VAL A 1 504 ? -8.906 -5.138 -26.643 1.00 94.12 504 VAL A C 1
ATOM 3975 O O . VAL A 1 504 ? -9.914 -5.803 -26.888 1.00 94.12 504 VAL A O 1
ATOM 3978 N N . SER A 1 505 ? -8.961 -3.882 -26.206 1.00 94.38 505 SER A N 1
ATOM 3979 C CA . SER A 1 505 ? -10.182 -3.077 -26.132 1.00 94.38 505 SER A CA 1
ATOM 3980 C C . SER A 1 505 ? -10.286 -2.177 -27.357 1.00 94.38 505 SER A C 1
ATOM 3982 O O . SER A 1 505 ? -9.306 -1.534 -27.738 1.00 94.38 505 SER A O 1
ATOM 3984 N N . ILE A 1 506 ? -11.465 -2.134 -27.976 1.00 95.31 506 ILE A N 1
ATOM 3985 C CA . ILE A 1 506 ? -11.712 -1.423 -29.230 1.00 95.31 506 ILE A CA 1
ATOM 3986 C C . ILE A 1 506 ? -12.949 -0.542 -29.087 1.00 95.31 506 ILE A C 1
ATOM 3988 O O . ILE A 1 506 ? -14.060 -1.033 -28.888 1.00 95.31 506 ILE A O 1
ATOM 3992 N N . THR A 1 507 ? -12.753 0.757 -29.296 1.00 94.12 507 THR A N 1
ATOM 3993 C CA . THR A 1 507 ? -13.821 1.739 -29.491 1.00 94.12 507 THR A CA 1
ATOM 3994 C C . THR A 1 507 ? -13.723 2.280 -30.908 1.00 94.12 507 THR A C 1
ATOM 3996 O O . THR A 1 507 ? -12.705 2.853 -31.286 1.00 94.12 507 THR A O 1
ATOM 3999 N N . LEU A 1 508 ? -14.772 2.117 -31.708 1.00 92.06 508 LEU A N 1
ATOM 4000 C CA . LEU A 1 508 ? -14.787 2.465 -33.128 1.00 92.06 508 LEU A CA 1
ATOM 4001 C C . LEU A 1 508 ? -16.028 3.303 -33.458 1.00 92.06 508 LEU A C 1
ATOM 4003 O O . LEU A 1 508 ? -17.156 2.872 -33.213 1.00 92.06 508 LEU A O 1
ATOM 4007 N N . GLU A 1 509 ? -15.839 4.481 -34.061 1.00 90.00 509 GLU A N 1
ATOM 4008 C CA . GLU A 1 509 ? -16.932 5.341 -34.537 1.00 90.00 509 GLU A CA 1
ATOM 4009 C C . GLU A 1 509 ? -16.734 5.716 -36.009 1.00 90.00 509 GLU A C 1
ATOM 4011 O O . GLU A 1 509 ? -15.930 6.587 -36.363 1.00 90.00 509 GLU A O 1
ATOM 4016 N N . VAL A 1 510 ? -17.531 5.109 -36.890 1.00 87.81 510 VAL A N 1
ATOM 4017 C CA . VAL A 1 510 ? -17.398 5.348 -38.327 1.00 87.81 510 VAL A CA 1
ATOM 4018 C C . VAL A 1 510 ? -18.274 6.511 -38.782 1.00 87.81 510 VAL A C 1
ATOM 4020 O O . VAL A 1 510 ? -19.484 6.387 -38.988 1.00 87.81 510 VAL A O 1
ATOM 4023 N N . LYS A 1 511 ? -17.646 7.669 -39.007 1.00 81.31 511 LYS A N 1
ATOM 4024 C CA . LYS A 1 511 ? -18.333 8.871 -39.501 1.00 81.31 511 LYS A CA 1
ATOM 4025 C C . LYS A 1 511 ? -18.832 8.669 -40.931 1.00 81.31 511 LYS A C 1
ATOM 4027 O O . LYS A 1 511 ? -18.052 8.428 -41.849 1.00 81.31 511 LYS A O 1
ATOM 4032 N N . THR A 1 512 ? -20.134 8.842 -41.143 1.00 66.19 512 THR A N 1
ATOM 4033 C CA . THR A 1 512 ? -20.711 8.964 -42.486 1.00 66.19 512 THR A CA 1
ATOM 4034 C C . THR A 1 512 ? -20.724 10.439 -42.883 1.00 66.19 512 THR A C 1
ATOM 4036 O O . THR A 1 512 ? -21.458 11.247 -42.317 1.00 66.19 512 THR A O 1
ATOM 4039 N N . TYR A 1 513 ? -19.878 10.825 -43.839 1.00 54.56 513 TYR A N 1
ATOM 4040 C CA . TYR A 1 513 ? -20.024 12.119 -44.505 1.00 54.56 513 TYR A CA 1
ATOM 4041 C C . TYR A 1 513 ? -21.120 11.960 -45.564 1.00 54.56 513 TYR A C 1
ATOM 4043 O O . TYR A 1 513 ? -20.925 11.250 -46.549 1.00 54.56 513 TYR A O 1
ATOM 4051 N N . GLY A 1 514 ? -22.298 12.525 -45.282 1.00 43.12 514 GLY A N 1
ATOM 4052 C CA . GLY A 1 514 ? -23.453 12.521 -46.187 1.00 43.12 514 GLY A CA 1
ATOM 4053 C C . GLY A 1 514 ? -23.312 13.445 -47.387 1.00 43.12 514 GLY A C 1
ATOM 4054 O O . GLY A 1 514 ? -22.464 14.368 -47.341 1.00 43.12 514 GLY A O 1
#

Sequence (514 aa):
MKSSLRIVFPVLLLAILLSGCGSSKYDNAISQMDQGNYQAALDILSGITGHENAAEKIKECKYALGNEAIAAEDWDTAISHFSDLDYKDSDELLEHCSTEKGMTENADYDFLAAMEKSVLDRIDSVSSTNYDNATVVNTELVYVEKYKDAAFYDADLKALAEKYVEGLIIQKEALKELRDGDLQVKWQRGLVYRYEVLRDLYENYGFLADNTDFIATYVSACDSQKELLDGMEALIDDIVTQMTELDSLWVDNHKVFCTLTNNTDYRFNATFELDCLDANGVIIEETSTYVDDIDAGSSYQISFYVSDPDSIYSFNYEAYFDAISLATPTKEITTVQQTYEDMQNATDHLSLTNNGYTIKGYPISKDSVTKIGDQLVVNQGVIYEEIGAGIDLYCDYGLSQVLDEAFFIVLTGEGTDPENWNDLSKELYGFISTDGTDKEIIGKLETLSCVNGTFDYELRKYEFEIADLGKAVEELQISEEMFGYVLAKLSEYPSEIMFDGNSVSITLEVKTYG

Foldseek 3Di:
DDDDDDDDDDDDDDDPDDPPPQVVLLVVLVVCVVVVVLVVSLVSLVPRPPDPVSVVSNLVSLCSQLVVCVVVLVLVSNLVSLVPRPDDCSVVSNVVSVQSVQQVVWCNVVQLVLQLVLVVVLLVQVVDPPRDLLVSLVSSCVSQVVLQPTDHSDPVSNVLSVLLNVLSVQLNVLVVDPDPLSSVLSNLSSLLSNLVSLLCCCVPVVRCVVPPSSCVPRNVCNVVSVVVNVQSVLQQVQVVVVVVVDPAFDDDPQKTKDKGFQQDQKAFKKKKKKFFAAPVRDGPDIWIDIDHGRHHRGIDMDMTGHDDPVRGDDMDMDMDTPDMDRHDPPQPQDLLNVLLVCLVVQQVQWDQDPVAIDGVNHHFDPVQWDDDPNGIDGHSLRVLLLLQALLCCCVVPVCCVSCAQSSCCQWQVGSDADPCNVPLSVVCNQARHNPHDPCSLVVLQVPQPQKDWDQDPPQRKTKIKNNALVSSCVVSNTDSSSSSSSVSVQVVAPWDWDDDRRMIIITGGHDDPD

InterPro domains:
  IPR047676 FxLYD domain [NF038353] (259-311)

Radius of gyration: 42.15 Å; chains: 1; bounding box: 123×73×121 Å